Protein AF-A0A942PB39-F1 (afdb_monomer_lite)

Sequence (616 aa):
EFMIENGKTVPFKFNFGAPSCVPATSFETAGAELNADDVKQLLQREDVLYLSEMMNFPGVLNADAEVMKKIKAAHELGKPVDGHAPGLRGELAKQYISAAPLNLPQGETLDPDNNDNRYKYETADPSLYGMLKEYAEKGRQHPTEAESILWNLLSGKKLDGFKFRRQHIIGTYIADFICLKYKLIIEADGLIHELPQNKINDAERTLQLNSFGFEVIRFSNEEIINKTEKVLDIILQRLNHLKANSEAAFPSPSGLGAVISTDHECFTAEEALDKLIYGMHIIIREGSAAKNFEALIDLIDGYPHMLMFCSDDKHPDSLVEGHINQLCARAVAKGKNVFDVLRAACINPVLHYKTNTGLLREGDAADFIIVKDLQQFNILQTYINGKLVAENGQSLINTTTSTAINHFNCSEKAVADFEFQLNRFGAADEENIEQVYVVEALDGQLITNKIKEPITSFSVEDGIIQTNTTKDLLYMVVVNRYNDAPVAKCFVKNFGLKEGAIASSVAHDSHNIIAVGADAVSLCHAVNLVIQAKGGVSAVSRMDEKVVPLPVAGLMSPDDGYKVAEAYSSIDAMAKQMGSPLAAPYMTLSFMGLLVIPHLKLSDMGLFDGDAFRLV

Foldseek 3Di:
DQVLVVVVQWLDQDQAAQEQQVPVDPLFDFPDDDWLVNLLVVLVDPSHQAHEEPLPLVCLQQVPVGSVSNLVSCVVSVGAAAYADAPQFDVSLLSSQQSDYDPDDPDDDDDDDDDDDDDDCVQEDPVCCVVLVVVLVVCVVDPDPLLVLVCVCQPPCNLVNQHKDAQPGGYPDTFGMARPVLQETEEEDDPDPDDPPDPDPVVNVQVRSVVVVHHYDYDYSCCSVVVVVVVSVVVSVVVVVSVCVVVVPDDAPPPDARSNAEYANYQACNRCVRNVSSRHAYAQEAELQAHRLVRHLVCLVVCLLRYAYFHPYYDLQRVLVHTLLQSQLVSVVVVHDLVSSLCRHAVNVCVNSVDQEDPPDVPGQPFDFDAPDSNRRHTAFTDTSNDTQDGPSDGPMDQDFRDQDAQFAEDQDDLVLQWAAQDQDDDDPVSGQQWFWEWEFDFSDLETDTDIDGLVCFDADPRTTAADLVQQWWKKWFAARNYHDRIAIGIYGQQNFPAAKKWFLLAPDSSTIIMIGRGSVRRSVQSVLCSVLSAFMKTDGPPDIATLRARRHNHHDSDDSVVSNVSQVVRQVVSVVSTGPHSRSVVSRNSLQHLSHDAWHAHRSYIAGNVVGDHD

Structure (mmCIF, N/CA/C/O backbone):
data_AF-A0A942PB39-F1
#
_entry.id   AF-A0A942PB39-F1
#
loop_
_atom_site.group_PDB
_atom_site.id
_atom_site.type_symbol
_atom_site.label_atom_id
_atom_site.label_alt_id
_atom_site.label_comp_id
_atom_site.label_asym_id
_atom_site.label_entity_id
_atom_site.label_seq_id
_atom_site.pdbx_PDB_ins_code
_atom_site.Cartn_x
_atom_site.Cartn_y
_atom_site.Cartn_z
_atom_site.occupancy
_atom_site.B_iso_or_equiv
_atom_site.auth_seq_id
_atom_site.auth_comp_id
_atom_site.auth_asym_id
_atom_site.auth_atom_id
_atom_site.pdbx_PDB_model_num
ATOM 1 N N . GLU A 1 1 ? -17.419 -9.029 -3.588 1.00 88.69 1 GLU A N 1
ATOM 2 C CA . GLU A 1 1 ? -18.276 -10.178 -3.199 1.00 88.69 1 GLU A CA 1
ATOM 3 C C . GLU A 1 1 ? -17.481 -11.430 -2.862 1.00 88.69 1 GLU A C 1
ATOM 5 O O . GLU A 1 1 ? -17.597 -11.888 -1.735 1.00 88.69 1 GLU A O 1
ATOM 10 N N . PHE A 1 2 ? -16.640 -11.940 -3.772 1.00 93.25 2 PHE A N 1
ATOM 11 C CA . PHE A 1 2 ? -15.810 -13.134 -3.540 1.00 93.25 2 PHE A CA 1
ATOM 12 C C . PHE A 1 2 ? -15.117 -13.160 -2.165 1.00 93.25 2 PHE A C 1
ATOM 14 O O . PHE A 1 2 ? -15.279 -14.127 -1.430 1.00 93.25 2 PHE A O 1
ATOM 21 N N . MET A 1 3 ? -14.422 -12.079 -1.783 1.00 94.19 3 MET A N 1
ATOM 22 C CA . MET A 1 3 ? -13.720 -11.997 -0.492 1.00 94.19 3 MET A CA 1
ATOM 23 C C . MET A 1 3 ? -14.655 -12.120 0.718 1.00 94.19 3 MET A C 1
ATOM 25 O O . MET A 1 3 ? -14.307 -12.773 1.696 1.00 94.19 3 MET A O 1
ATOM 29 N N . ILE A 1 4 ? -15.857 -11.540 0.637 1.00 94.19 4 ILE A N 1
ATOM 30 C CA . ILE A 1 4 ? -16.860 -11.603 1.709 1.00 94.19 4 ILE A CA 1
ATOM 31 C C . ILE A 1 4 ? -17.349 -13.043 1.874 1.00 94.19 4 ILE A C 1
ATOM 33 O O . ILE A 1 4 ? -17.353 -13.577 2.980 1.00 94.19 4 ILE A O 1
ATOM 37 N N . GLU A 1 5 ? -17.730 -13.690 0.773 1.00 93.75 5 GLU A N 1
ATOM 38 C CA . GLU A 1 5 ? -18.244 -15.061 0.816 1.00 93.75 5 GLU A CA 1
ATOM 39 C C . GLU A 1 5 ? -17.157 -16.070 1.198 1.00 93.75 5 GLU A C 1
ATOM 41 O O . GLU A 1 5 ? -17.428 -17.010 1.941 1.00 93.75 5 GLU A O 1
ATOM 46 N N . ASN A 1 6 ? -15.910 -15.846 0.777 1.00 93.12 6 ASN A N 1
ATOM 47 C CA . ASN A 1 6 ? -14.786 -16.675 1.194 1.00 93.12 6 ASN A CA 1
ATOM 48 C C . ASN A 1 6 ? -14.479 -16.514 2.694 1.00 93.12 6 ASN A C 1
ATOM 50 O O . ASN A 1 6 ? -14.335 -17.513 3.400 1.00 93.12 6 ASN A O 1
ATOM 54 N N . GLY A 1 7 ? -14.478 -15.278 3.206 1.00 92.88 7 GLY A N 1
ATOM 55 C CA . GLY A 1 7 ? -14.265 -14.986 4.626 1.00 92.88 7 GLY A CA 1
ATOM 56 C C . GLY A 1 7 ? -15.316 -15.619 5.544 1.00 92.88 7 GLY A C 1
ATOM 57 O O . GLY A 1 7 ? -14.977 -16.092 6.625 1.00 92.88 7 GLY A O 1
ATOM 58 N N . LYS A 1 8 ? -16.573 -15.737 5.089 1.00 92.88 8 LYS A N 1
ATOM 59 C CA . LYS A 1 8 ? -17.663 -16.415 5.824 1.00 92.88 8 LYS A CA 1
ATOM 60 C C . LYS A 1 8 ? -17.431 -17.915 6.044 1.00 92.88 8 LYS A C 1
ATOM 62 O O . LYS A 1 8 ? -18.130 -18.524 6.853 1.00 92.88 8 LYS A O 1
ATOM 67 N N . THR A 1 9 ? -16.476 -18.526 5.340 1.00 93.31 9 THR A N 1
ATOM 68 C CA . THR A 1 9 ? -16.184 -19.964 5.468 1.00 93.31 9 THR A CA 1
ATOM 69 C C . THR A 1 9 ? -15.332 -20.310 6.692 1.00 93.31 9 THR A C 1
ATOM 71 O O . THR A 1 9 ? -15.232 -21.483 7.053 1.00 93.31 9 THR A O 1
ATOM 74 N N . VAL A 1 10 ? -14.752 -19.309 7.358 1.00 93.50 10 VAL A N 1
ATOM 75 C CA . VAL A 1 10 ? -13.898 -19.469 8.541 1.00 93.50 10 VAL A CA 1
ATOM 76 C C . VAL A 1 10 ? -14.452 -18.653 9.717 1.00 93.50 10 VAL A C 1
ATOM 78 O O . VAL A 1 10 ? -15.185 -17.691 9.511 1.00 93.50 10 VAL A O 1
ATOM 81 N N . PRO A 1 11 ? -14.125 -18.997 10.977 1.00 93.25 11 PRO A N 1
ATOM 82 C CA . PRO A 1 11 ? -14.584 -18.230 12.134 1.00 93.25 11 PRO A CA 1
ATOM 83 C C . PRO A 1 11 ? -13.883 -16.869 12.283 1.00 93.25 11 PRO A C 1
ATOM 85 O O . PRO A 1 11 ? -14.283 -16.091 13.143 1.00 93.25 11 PRO A O 1
ATOM 88 N N . PHE A 1 12 ? -12.837 -16.582 11.501 1.00 92.94 12 PHE A N 1
ATOM 89 C CA . PHE A 1 12 ? -12.124 -15.307 11.559 1.00 92.94 12 PHE A CA 1
ATOM 90 C C . PHE A 1 12 ? -13.034 -14.148 11.123 1.00 92.94 12 PHE A C 1
ATOM 92 O O . PHE A 1 12 ? -13.718 -14.234 10.105 1.00 92.94 12 PHE A O 1
ATOM 99 N N . LYS A 1 13 ? -13.053 -13.060 11.900 1.00 92.69 13 LYS A N 1
ATOM 100 C CA . LYS A 1 13 ? -13.925 -11.906 11.646 1.00 92.69 13 LYS A CA 1
ATOM 101 C C . LYS A 1 13 ? -13.247 -10.927 10.688 1.00 92.69 13 LYS A C 1
ATOM 103 O O . LYS A 1 13 ? -12.302 -10.244 11.074 1.00 92.69 13 LYS A O 1
ATOM 108 N N . PHE A 1 14 ? -13.767 -10.832 9.468 1.00 94.19 14 PHE A N 1
ATOM 109 C CA . PHE A 1 14 ? -13.364 -9.832 8.479 1.00 94.19 14 PHE A CA 1
ATOM 110 C C . PHE A 1 14 ? -14.352 -8.662 8.481 1.00 94.19 14 PHE A C 1
ATOM 112 O O . PHE A 1 14 ? -15.559 -8.878 8.414 1.00 94.19 14 PHE A O 1
ATOM 119 N N . ASN A 1 15 ? -13.837 -7.434 8.534 1.00 93.62 15 ASN A N 1
ATOM 120 C CA . ASN A 1 15 ? -14.624 -6.208 8.408 1.00 93.62 15 ASN A CA 1
ATOM 121 C C . ASN A 1 15 ? -14.181 -5.507 7.123 1.00 93.62 15 ASN A C 1
ATOM 123 O O . ASN A 1 15 ? -13.043 -5.053 7.052 1.00 93.62 15 ASN A O 1
ATOM 127 N N . PHE A 1 16 ? -15.034 -5.470 6.099 1.00 96.50 16 PHE A N 1
ATOM 128 C CA . PHE A 1 16 ? -14.641 -4.964 4.783 1.00 96.50 16 PHE A CA 1
ATOM 129 C C . PHE A 1 16 ? -14.922 -3.465 4.642 1.00 96.50 16 PHE A C 1
ATOM 131 O O . PHE A 1 16 ? -15.927 -2.968 5.150 1.00 96.50 16 PHE A O 1
ATOM 138 N N . GLY A 1 17 ? -14.072 -2.756 3.904 1.00 96.94 17 GLY A N 1
ATOM 139 C CA . GLY A 1 17 ? -14.355 -1.416 3.388 1.00 96.94 17 GLY A CA 1
ATOM 140 C C . GLY A 1 17 ? -14.775 -1.460 1.915 1.00 96.94 17 GLY A C 1
ATOM 141 O O . GLY A 1 17 ? -14.446 -2.406 1.193 1.00 96.94 17 GLY A O 1
ATOM 142 N N . ALA A 1 18 ? -15.542 -0.467 1.465 1.00 97.69 18 ALA A N 1
ATOM 143 C CA . ALA A 1 18 ? -15.843 -0.284 0.047 1.00 97.69 18 ALA A CA 1
ATOM 144 C C . ALA A 1 18 ? -14.636 0.365 -0.652 1.00 97.69 18 ALA A C 1
ATOM 146 O O . ALA A 1 18 ? -14.225 1.436 -0.210 1.00 97.69 18 ALA A O 1
ATOM 147 N N . PRO A 1 19 ? -14.095 -0.208 -1.744 1.00 96.50 19 PRO A N 1
ATOM 148 C CA . PRO A 1 19 ? -13.034 0.441 -2.508 1.00 96.50 19 PRO A CA 1
ATOM 149 C C . PRO A 1 19 ? -13.476 1.816 -3.027 1.00 96.50 19 PRO A C 1
ATOM 151 O O . PRO A 1 19 ? -14.567 1.964 -3.578 1.00 96.50 19 PRO A O 1
ATOM 154 N N . SER A 1 20 ? -12.630 2.821 -2.839 1.00 94.12 20 SER A N 1
ATOM 155 C CA . SER A 1 20 ? -12.896 4.238 -3.122 1.00 94.12 20 SER A CA 1
ATOM 156 C C . SER A 1 20 ? -12.431 4.663 -4.522 1.00 94.12 20 SER A C 1
ATOM 158 O O . SER A 1 20 ? -13.128 5.421 -5.209 1.00 94.12 20 SER A O 1
ATOM 160 N N . CYS A 1 21 ? -11.281 4.148 -4.962 1.00 90.38 21 CYS A N 1
ATOM 161 C CA . CYS A 1 21 ? -10.520 4.611 -6.122 1.00 90.38 21 CYS A CA 1
ATOM 162 C C . CYS A 1 21 ? -10.179 3.431 -7.050 1.00 90.38 21 CYS A C 1
ATOM 164 O O . CYS A 1 21 ? -9.089 2.878 -6.982 1.00 90.38 21 CYS A O 1
ATOM 166 N N . VAL A 1 22 ? -11.128 3.011 -7.897 1.00 91.88 22 VAL A N 1
ATOM 167 C CA . VAL A 1 22 ? -10.919 1.929 -8.878 1.00 91.88 22 VAL A CA 1
ATOM 168 C C . VAL A 1 22 ? -11.371 2.393 -10.272 1.00 91.88 22 VAL A C 1
ATOM 170 O O . VAL A 1 22 ? -12.579 2.576 -10.455 1.00 91.88 22 VAL A O 1
ATOM 173 N N . PRO A 1 23 ? -10.450 2.562 -11.244 1.00 88.94 23 PRO A N 1
ATOM 174 C CA . PRO A 1 23 ? -8.995 2.669 -11.049 1.00 88.94 23 PRO A CA 1
ATOM 175 C C . PRO A 1 23 ? -8.619 3.879 -10.172 1.00 88.94 23 PRO A C 1
ATOM 177 O O . PRO A 1 23 ? -9.465 4.736 -9.888 1.00 88.94 23 PRO A O 1
ATOM 180 N N . ALA A 1 24 ? -7.360 3.961 -9.736 1.00 84.56 24 ALA A N 1
ATOM 181 C CA . ALA A 1 24 ? -6.902 5.092 -8.933 1.00 84.56 24 ALA A CA 1
ATOM 182 C C . ALA A 1 24 ? -6.879 6.390 -9.759 1.00 84.56 24 ALA A C 1
ATOM 184 O O . ALA A 1 24 ? -7.227 7.460 -9.251 1.00 84.56 24 ALA A O 1
ATOM 185 N N . THR A 1 25 ? -6.550 6.290 -11.052 1.00 83.06 25 THR A N 1
ATOM 186 C CA . THR A 1 25 ? -6.580 7.408 -12.009 1.00 83.06 25 THR A CA 1
ATOM 187 C C . THR A 1 25 ? -7.150 6.996 -13.373 1.00 83.06 25 THR A C 1
ATOM 189 O O . THR A 1 25 ? -7.303 5.816 -13.668 1.00 83.06 25 THR A O 1
ATOM 192 N N . SER A 1 26 ? -7.421 7.965 -14.256 1.00 85.31 26 SER A N 1
ATOM 193 C CA . SER A 1 26 ? -7.820 7.700 -15.650 1.00 85.31 26 SER A CA 1
ATOM 194 C C . SER A 1 26 ? -6.648 7.395 -16.599 1.00 85.31 26 SER A C 1
ATOM 196 O O . SER A 1 26 ? -6.854 7.341 -17.809 1.00 85.31 26 SER A O 1
ATOM 198 N N . PHE A 1 27 ? -5.420 7.264 -16.085 1.00 89.25 27 PHE A N 1
ATOM 199 C CA . PHE A 1 27 ? -4.197 7.035 -16.873 1.00 89.25 27 PHE A CA 1
ATOM 200 C C . PHE A 1 27 ? -3.718 5.578 -16.834 1.00 89.25 27 PHE A C 1
ATOM 202 O O . PHE A 1 27 ? -2.565 5.288 -17.154 1.00 89.25 27 PHE A O 1
ATOM 209 N N . GLU A 1 28 ? -4.595 4.664 -16.437 1.00 91.12 28 GLU A N 1
ATOM 210 C CA . GLU A 1 28 ? -4.342 3.233 -16.307 1.00 91.12 28 GLU A CA 1
ATOM 211 C C . GLU A 1 28 ? -5.615 2.438 -16.612 1.00 91.12 28 GLU A C 1
ATOM 213 O O . GLU A 1 28 ? -6.735 2.929 -16.447 1.00 91.12 28 GLU A O 1
ATOM 218 N N . THR A 1 29 ? -5.440 1.188 -17.033 1.00 93.19 29 THR A N 1
ATOM 219 C CA . THR A 1 29 ? -6.546 0.249 -17.231 1.00 93.19 29 THR A CA 1
ATOM 220 C C . THR A 1 29 ? -6.587 -0.769 -16.096 1.00 93.19 29 THR A C 1
ATOM 222 O O . THR A 1 29 ? -5.649 -1.553 -15.927 1.00 93.19 29 THR A O 1
ATOM 225 N N . ALA A 1 30 ? -7.713 -0.832 -15.384 1.00 92.62 30 ALA A N 1
ATOM 226 C CA . ALA A 1 30 ? -7.982 -1.828 -14.349 1.00 92.62 30 ALA A CA 1
ATOM 227 C C . ALA A 1 30 ? -9.012 -2.879 -14.804 1.00 92.62 30 ALA A C 1
ATOM 229 O O . ALA A 1 30 ? -9.697 -2.733 -15.815 1.00 92.62 30 ALA A O 1
ATOM 230 N N . GLY A 1 31 ? -9.156 -3.948 -14.016 1.00 91.31 31 GLY A N 1
ATOM 231 C CA . GLY A 1 31 ? -10.135 -5.013 -14.274 1.00 91.31 31 GLY A CA 1
ATOM 232 C C . GLY A 1 31 ? -11.588 -4.631 -13.969 1.00 91.31 31 GLY A C 1
ATOM 233 O O . GLY A 1 31 ? -12.488 -5.435 -14.216 1.00 91.31 31 GLY A O 1
ATOM 234 N N . ALA A 1 32 ? -11.806 -3.444 -13.402 1.00 92.00 32 ALA A N 1
ATOM 235 C CA . ALA A 1 32 ? -13.103 -2.869 -13.074 1.00 92.00 32 ALA A CA 1
ATOM 236 C C . ALA A 1 32 ? -13.001 -1.336 -13.015 1.00 92.00 32 ALA A C 1
ATOM 238 O O . ALA A 1 32 ? -11.909 -0.784 -12.901 1.00 92.00 32 ALA A O 1
ATOM 239 N N . GLU A 1 33 ? -14.152 -0.674 -13.029 1.00 93.31 33 GLU A N 1
ATOM 240 C CA . GLU A 1 33 ? -14.318 0.747 -12.731 1.00 93.31 33 GLU A CA 1
ATOM 241 C C . GLU A 1 33 ? -15.473 0.869 -11.731 1.00 93.31 33 GLU A C 1
ATOM 243 O O . GLU A 1 33 ? -16.488 0.187 -11.888 1.00 93.31 33 GLU A O 1
ATOM 248 N N . LEU A 1 34 ? -15.308 1.680 -10.684 1.00 94.25 34 LEU A N 1
ATOM 249 C CA . LEU A 1 34 ? -16.339 1.906 -9.670 1.00 94.25 34 LEU A CA 1
ATOM 250 C C . LEU A 1 34 ? -16.726 3.381 -9.627 1.00 94.25 34 LEU A C 1
ATOM 252 O O . LEU A 1 34 ? -15.958 4.230 -9.156 1.00 94.25 34 LEU A O 1
ATOM 256 N N . ASN A 1 35 ? -17.954 3.672 -10.048 1.00 95.00 35 ASN A N 1
ATOM 257 C CA . ASN A 1 35 ? -18.558 4.990 -9.877 1.00 95.00 35 ASN A CA 1
ATOM 258 C C . ASN A 1 35 ? -19.206 5.123 -8.479 1.00 95.00 35 ASN A C 1
ATOM 260 O O . ASN A 1 35 ? -19.177 4.214 -7.645 1.00 95.00 35 ASN A O 1
ATOM 264 N N . ALA A 1 36 ? -19.770 6.288 -8.181 1.00 94.44 36 ALA A N 1
ATOM 265 C CA . ALA A 1 36 ? -20.378 6.602 -6.899 1.00 94.44 36 ALA A CA 1
ATOM 266 C C . ALA A 1 36 ? -21.638 5.779 -6.603 1.00 94.44 36 ALA A C 1
ATOM 268 O O . ALA A 1 36 ? -21.901 5.494 -5.433 1.00 94.44 36 ALA A O 1
ATOM 269 N N . ASP A 1 37 ? -22.399 5.377 -7.624 1.00 96.81 37 ASP A N 1
ATOM 270 C CA . ASP A 1 37 ? -23.573 4.521 -7.448 1.00 96.81 37 ASP A CA 1
ATOM 271 C C . ASP A 1 37 ? -23.151 3.091 -7.079 1.00 96.81 37 ASP A C 1
ATOM 273 O O . ASP A 1 37 ? -23.726 2.512 -6.153 1.00 96.81 37 ASP A O 1
ATOM 277 N N . ASP A 1 38 ? -22.100 2.557 -7.710 1.00 97.19 38 ASP A N 1
ATOM 278 C CA . ASP A 1 38 ? -21.527 1.247 -7.367 1.00 97.19 38 ASP A CA 1
ATOM 279 C C . ASP A 1 38 ? -20.997 1.240 -5.923 1.00 97.19 38 ASP A C 1
ATOM 281 O O . ASP A 1 38 ? -21.320 0.356 -5.123 1.00 97.19 38 ASP A O 1
ATOM 285 N N . VAL A 1 39 ? -20.238 2.277 -5.547 1.00 97.12 39 VAL A N 1
ATOM 286 C CA . VAL A 1 39 ? -19.728 2.454 -4.177 1.00 97.12 39 VAL A CA 1
ATOM 287 C C . VAL A 1 39 ? -20.877 2.581 -3.176 1.00 97.12 39 VAL A C 1
ATOM 289 O O . VAL A 1 39 ? -20.843 1.951 -2.117 1.00 97.12 39 VAL A O 1
ATOM 292 N N . LYS A 1 40 ? 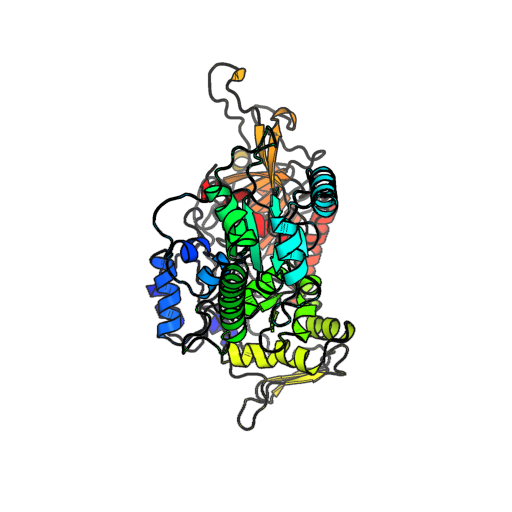-21.934 3.335 -3.503 1.00 97.06 40 LYS A N 1
ATOM 293 C CA . LYS A 1 40 ? -23.121 3.461 -2.646 1.00 97.06 40 LYS A CA 1
ATOM 294 C C . LYS A 1 40 ? -23.823 2.118 -2.444 1.00 97.06 40 LYS A C 1
ATOM 296 O O . LYS A 1 40 ? -24.232 1.831 -1.321 1.00 97.06 40 LYS A O 1
ATOM 301 N N . GLN A 1 41 ? -23.937 1.287 -3.480 1.00 97.25 41 GLN A N 1
ATOM 302 C CA . GLN A 1 41 ? -24.501 -0.062 -3.361 1.00 97.25 41 GLN A CA 1
ATOM 303 C C . GLN A 1 41 ? -23.643 -0.964 -2.464 1.00 97.25 41 GLN A C 1
ATOM 305 O O . GLN A 1 41 ? -24.178 -1.657 -1.596 1.00 97.25 41 GLN A O 1
ATOM 310 N N . LEU A 1 42 ? -22.313 -0.921 -2.599 1.00 96.88 42 LEU A N 1
ATOM 311 C CA . LEU A 1 42 ? -21.408 -1.655 -1.707 1.00 96.88 42 LEU A CA 1
ATOM 312 C C . LEU A 1 42 ? -21.560 -1.196 -0.253 1.00 96.88 42 LEU A C 1
ATOM 314 O O . LEU A 1 42 ? -21.713 -2.025 0.645 1.00 96.88 42 LEU A O 1
ATOM 318 N N . LEU A 1 43 ? -21.604 0.118 -0.028 1.00 97.25 43 LEU A N 1
ATOM 319 C CA . LEU A 1 43 ? -21.817 0.723 1.284 1.00 97.25 43 LEU A CA 1
ATOM 320 C C . LEU A 1 43 ? -23.208 0.442 1.867 1.00 97.25 43 LEU A C 1
ATOM 322 O O . LEU A 1 43 ? -23.411 0.707 3.043 1.00 97.25 43 LEU A O 1
ATOM 326 N N . GLN A 1 44 ? -24.179 -0.097 1.132 1.00 96.94 44 GLN A N 1
ATOM 327 C CA . GLN A 1 44 ? -25.459 -0.522 1.720 1.00 96.94 44 GLN A CA 1
ATOM 328 C C . GLN A 1 44 ? -25.387 -1.907 2.372 1.00 96.94 44 GLN A C 1
ATOM 330 O O . GLN A 1 44 ? -26.263 -2.254 3.163 1.00 96.94 44 GLN A O 1
ATOM 335 N N . ARG A 1 45 ? -24.347 -2.697 2.084 1.00 95.69 45 ARG A N 1
ATOM 336 C CA . ARG A 1 45 ? -24.163 -4.026 2.679 1.00 95.69 45 ARG A CA 1
ATOM 337 C C . ARG A 1 45 ? -23.811 -3.915 4.163 1.00 95.69 45 ARG A C 1
ATOM 339 O O . ARG A 1 45 ? -23.057 -3.029 4.562 1.00 95.69 45 ARG A O 1
ATOM 346 N N . GLU A 1 46 ? -24.310 -4.846 4.971 1.00 92.25 46 GLU A N 1
ATOM 347 C CA . GLU A 1 46 ? -23.984 -4.920 6.405 1.00 92.25 46 GLU A CA 1
ATOM 348 C C . GLU A 1 46 ? -22.520 -5.318 6.646 1.00 92.25 46 GLU A C 1
ATOM 350 O O . GLU A 1 46 ? -21.881 -4.780 7.541 1.00 92.25 46 GLU A O 1
ATOM 355 N N . ASP A 1 47 ? -21.966 -6.187 5.791 1.00 93.06 47 ASP A N 1
ATOM 356 C CA . ASP A 1 47 ? -20.580 -6.679 5.884 1.00 93.06 47 ASP A CA 1
ATOM 357 C C . ASP A 1 47 ? -19.517 -5.630 5.478 1.00 93.06 47 ASP A C 1
ATOM 359 O O . ASP A 1 47 ? -18.317 -5.881 5.597 1.00 93.06 47 ASP A O 1
ATOM 363 N N . VAL A 1 48 ? -19.944 -4.477 4.950 1.00 96.69 48 VAL A N 1
ATOM 364 C CA . VAL A 1 48 ? -19.070 -3.370 4.537 1.00 96.69 48 VAL A CA 1
ATOM 365 C C . VAL A 1 48 ? -19.224 -2.251 5.554 1.00 96.69 48 VAL A C 1
ATOM 367 O O . VAL A 1 48 ? -20.306 -1.697 5.659 1.00 96.69 48 VAL A O 1
ATOM 370 N N . LEU A 1 49 ? -18.201 -1.887 6.316 1.00 96.44 49 LEU A N 1
ATOM 371 C CA . LEU A 1 49 ? -18.372 -0.978 7.457 1.00 96.44 49 LEU A CA 1
ATOM 372 C C . LEU A 1 49 ? -18.007 0.478 7.164 1.00 96.44 49 LEU A C 1
ATOM 374 O O . LEU A 1 49 ? -18.501 1.366 7.854 1.00 96.44 49 LEU A O 1
ATOM 378 N N . TYR A 1 50 ? -17.197 0.733 6.141 1.00 97.62 50 TYR A N 1
ATOM 379 C CA . TYR A 1 50 ? -16.621 2.047 5.851 1.00 97.62 50 TYR A CA 1
ATOM 380 C C . TYR A 1 50 ? -16.326 2.216 4.357 1.00 97.62 50 TYR A C 1
ATOM 382 O O . TYR A 1 50 ? -16.355 1.245 3.597 1.00 97.62 50 TYR A O 1
ATOM 390 N N . LEU A 1 51 ? -16.077 3.453 3.929 1.00 97.94 51 LEU A N 1
ATOM 391 C CA . LEU A 1 51 ? -15.443 3.735 2.642 1.00 97.94 51 LEU A CA 1
ATOM 392 C C . LEU A 1 51 ? -13.932 3.645 2.850 1.00 97.94 51 LEU A C 1
ATOM 394 O O . LEU A 1 51 ? -13.405 4.364 3.698 1.00 97.94 51 LEU A O 1
ATOM 398 N N . SER A 1 52 ? -13.270 2.746 2.123 1.00 97.44 52 SER A N 1
ATOM 399 C CA . SER A 1 52 ? -11.822 2.560 2.201 1.00 97.44 52 SER A CA 1
ATOM 400 C C . SER A 1 52 ? -11.072 3.826 1.783 1.00 97.44 52 SER A C 1
ATOM 402 O O . SER A 1 52 ? -11.647 4.754 1.212 1.00 97.44 52 SER A O 1
ATOM 404 N N . GLU A 1 53 ? -9.779 3.829 2.075 1.00 94.25 53 GLU A N 1
ATOM 405 C CA . GLU A 1 53 ? -8.832 4.920 1.876 1.00 94.25 53 GLU A CA 1
ATOM 406 C C . GLU A 1 53 ? -9.062 5.795 0.633 1.00 94.25 53 GLU A C 1
ATOM 408 O O . GLU A 1 53 ? -8.992 5.347 -0.506 1.00 94.25 53 GLU A O 1
ATOM 413 N N . MET A 1 54 ? -9.361 7.079 0.821 1.00 93.94 54 MET A N 1
ATOM 414 C CA . MET A 1 54 ? -9.553 8.013 -0.290 1.00 93.94 54 MET A CA 1
ATOM 415 C C . MET A 1 54 ? -8.207 8.501 -0.848 1.00 93.94 54 MET A C 1
ATOM 417 O O . MET A 1 54 ? -7.759 9.601 -0.541 1.00 93.94 54 MET A O 1
ATOM 421 N N . MET A 1 55 ? -7.577 7.685 -1.692 1.00 88.12 55 MET A N 1
ATOM 422 C CA . MET A 1 55 ? -6.257 7.967 -2.280 1.00 88.12 55 MET A CA 1
ATOM 423 C C . MET A 1 55 ? -6.280 9.117 -3.291 1.00 88.12 55 MET A C 1
ATOM 425 O O . MET A 1 55 ? -5.281 9.810 -3.477 1.00 88.12 55 MET A O 1
ATOM 429 N N . ASN A 1 56 ? -7.431 9.369 -3.929 1.00 83.88 56 ASN A N 1
ATOM 430 C CA . ASN A 1 56 ? -7.619 10.521 -4.811 1.00 83.88 56 ASN A CA 1
ATOM 431 C C . ASN A 1 56 ? -7.815 11.816 -3.996 1.00 83.88 56 ASN A C 1
ATOM 433 O O . ASN A 1 56 ? -8.812 12.533 -4.142 1.00 83.88 56 ASN A O 1
ATOM 437 N N . PHE A 1 57 ? -6.852 12.123 -3.122 1.00 84.06 57 PHE A N 1
ATOM 438 C CA . PHE A 1 57 ? -6.815 13.373 -2.376 1.00 84.06 57 PHE A CA 1
ATOM 439 C C . PHE A 1 57 ? -6.778 14.609 -3.294 1.00 84.06 57 PHE A C 1
ATOM 441 O O . PHE A 1 57 ? -7.432 15.589 -2.928 1.00 84.06 57 PHE A O 1
ATOM 448 N N . PRO A 1 58 ? -6.151 14.612 -4.500 1.00 78.75 58 PRO A N 1
ATOM 449 C CA . PRO A 1 58 ? -6.268 15.747 -5.415 1.00 78.75 58 PRO A CA 1
ATOM 450 C C . PRO A 1 58 ? -7.718 15.985 -5.843 1.00 78.75 58 PRO A C 1
ATOM 452 O O . PRO A 1 58 ? -8.161 17.131 -5.895 1.00 78.75 58 PRO A O 1
ATOM 455 N N . GLY A 1 59 ? -8.485 14.920 -6.090 1.00 80.06 59 GLY A N 1
ATOM 456 C CA . GLY A 1 59 ? -9.916 14.995 -6.371 1.00 80.06 59 GLY A CA 1
ATOM 457 C C . GLY A 1 59 ? -10.702 15.598 -5.209 1.00 80.06 59 GLY A C 1
ATOM 458 O O . GLY A 1 59 ? -11.551 16.455 -5.432 1.00 80.06 59 GLY A O 1
ATOM 459 N N . VAL A 1 60 ? -10.374 15.249 -3.961 1.00 84.06 60 VAL A N 1
ATOM 460 C CA . VAL A 1 60 ? -10.994 15.872 -2.776 1.00 84.06 60 VAL A CA 1
ATOM 461 C C . VAL A 1 60 ? -10.674 17.369 -2.701 1.00 84.06 60 VAL A C 1
ATOM 463 O O . VAL A 1 60 ? -11.581 18.185 -2.541 1.00 84.06 60 VAL A O 1
ATOM 466 N N . LEU A 1 61 ? -9.403 17.753 -2.856 1.00 79.38 61 LEU A N 1
ATOM 467 C CA . LEU A 1 61 ? -8.972 19.156 -2.783 1.00 79.38 61 LEU A CA 1
ATOM 468 C C . LEU A 1 61 ? -9.568 20.018 -3.905 1.00 79.38 61 LEU A C 1
ATOM 470 O O . LEU A 1 61 ? -9.851 21.197 -3.697 1.00 79.38 61 LEU A O 1
ATOM 474 N N . ASN A 1 62 ? -9.801 19.428 -5.077 1.00 75.88 62 ASN A N 1
ATOM 475 C CA . ASN A 1 62 ? -10.430 20.096 -6.216 1.00 75.88 62 ASN A CA 1
ATOM 476 C C . ASN A 1 62 ? -11.961 19.942 -6.252 1.00 75.88 62 ASN A C 1
ATOM 478 O O . ASN A 1 62 ? -12.595 20.414 -7.194 1.00 75.88 62 ASN A O 1
ATOM 482 N N . ALA A 1 63 ? -12.558 19.314 -5.233 1.00 80.12 63 ALA A N 1
ATOM 483 C CA . ALA A 1 63 ? -13.988 19.023 -5.157 1.00 80.12 63 ALA A CA 1
ATOM 484 C C . ALA A 1 63 ? -14.532 18.288 -6.401 1.00 80.12 63 ALA A C 1
ATOM 486 O O . ALA A 1 63 ? -15.612 18.611 -6.904 1.00 80.12 63 ALA A O 1
ATOM 487 N N . ASP A 1 64 ? -13.787 17.290 -6.887 1.00 82.88 64 ASP A N 1
ATOM 488 C CA . ASP A 1 64 ? -14.204 16.420 -7.984 1.00 82.88 64 ASP A CA 1
ATOM 489 C C . ASP A 1 64 ? -15.588 15.822 -7.703 1.00 82.88 64 ASP A C 1
ATOM 491 O O . ASP A 1 64 ? -15.856 15.257 -6.638 1.00 82.88 64 ASP A O 1
ATOM 495 N N . ALA A 1 65 ? -16.491 15.958 -8.673 1.00 84.81 65 ALA A N 1
ATOM 496 C CA . ALA A 1 65 ? -17.894 15.632 -8.473 1.00 84.81 65 ALA A CA 1
ATOM 497 C C . ALA A 1 65 ? -18.109 14.151 -8.135 1.00 84.81 65 ALA A C 1
ATOM 499 O O . ALA A 1 65 ? -19.050 13.826 -7.409 1.00 84.81 65 ALA A O 1
ATOM 500 N N . GLU A 1 66 ? -17.269 13.258 -8.651 1.00 88.12 66 GLU A N 1
ATOM 501 C CA . GLU A 1 66 ? -17.419 11.824 -8.458 1.00 88.12 66 GLU A CA 1
ATOM 502 C C . GLU A 1 66 ? -16.850 11.371 -7.113 1.00 88.12 66 GLU A C 1
ATOM 504 O O . GLU A 1 66 ? -17.526 10.670 -6.353 1.00 88.12 66 GLU A O 1
ATOM 509 N N . VAL A 1 67 ? -15.663 11.865 -6.756 1.00 89.50 67 VAL A N 1
ATOM 510 C CA . VAL A 1 67 ? -15.051 11.667 -5.434 1.00 89.50 67 VAL A CA 1
ATOM 511 C C . VAL A 1 67 ? -15.972 12.176 -4.323 1.00 89.50 67 VAL A C 1
ATOM 513 O O . VAL A 1 67 ? -16.269 11.455 -3.366 1.00 89.50 67 VAL A O 1
ATOM 516 N N . MET A 1 68 ? -16.510 13.388 -4.475 1.00 89.69 68 MET A N 1
ATOM 517 C CA . MET A 1 68 ? -17.383 13.994 -3.470 1.00 89.69 68 MET A CA 1
ATOM 518 C C . MET A 1 68 ? -18.702 13.231 -3.291 1.00 89.69 68 MET A C 1
ATOM 520 O O . MET A 1 68 ? -19.206 13.136 -2.168 1.00 89.69 68 MET A O 1
ATOM 524 N N . LYS A 1 69 ? -19.263 12.635 -4.354 1.00 92.00 69 LYS A N 1
ATOM 525 C CA . LYS A 1 69 ? -20.451 11.770 -4.236 1.00 92.00 69 LYS A CA 1
ATOM 526 C C . LYS A 1 69 ? -20.160 10.489 -3.456 1.00 92.00 69 LYS A C 1
ATOM 528 O O . LYS A 1 69 ? -21.003 10.097 -2.650 1.00 92.00 69 LYS A O 1
ATOM 533 N N . LYS A 1 70 ? -18.997 9.856 -3.659 1.00 95.62 70 LYS A N 1
ATOM 534 C CA . LYS A 1 70 ? -18.586 8.651 -2.912 1.00 95.62 70 LYS A CA 1
ATOM 535 C C . LYS A 1 70 ? -18.482 8.940 -1.414 1.00 95.62 70 LYS A C 1
ATOM 537 O O . LYS A 1 70 ? -19.100 8.241 -0.612 1.00 95.62 70 LYS A O 1
ATOM 542 N N . ILE A 1 71 ? -17.793 10.027 -1.051 1.00 93.69 71 ILE A N 1
ATOM 543 C CA . ILE A 1 71 ? -17.675 10.499 0.340 1.00 93.69 71 ILE A CA 1
ATOM 544 C C . ILE A 1 71 ? -19.065 10.772 0.924 1.00 93.69 71 ILE A C 1
ATOM 546 O O . ILE A 1 71 ? -19.423 10.254 1.982 1.00 93.69 71 ILE A O 1
ATOM 550 N N . LYS A 1 72 ? -19.901 11.524 0.199 1.00 90.44 72 LYS A N 1
ATOM 551 C CA . LYS A 1 72 ? -21.271 11.827 0.626 1.00 90.44 72 LYS A CA 1
ATOM 552 C C . LYS A 1 72 ? -22.100 10.561 0.865 1.00 90.44 72 LYS A C 1
ATOM 554 O O . LYS A 1 72 ? -22.829 10.508 1.852 1.00 90.44 72 LYS A O 1
ATOM 559 N N . ALA A 1 73 ? -21.990 9.547 0.005 1.00 91.75 73 ALA A N 1
ATOM 560 C CA . ALA A 1 73 ? -22.722 8.290 0.152 1.00 91.75 73 ALA A CA 1
ATOM 561 C C . ALA A 1 73 ? -22.372 7.558 1.459 1.00 91.75 73 ALA A C 1
ATOM 563 O O . ALA A 1 73 ? -23.275 7.057 2.131 1.00 91.75 73 ALA A O 1
ATOM 564 N N . ALA A 1 74 ? -21.097 7.545 1.860 1.00 94.12 74 ALA A N 1
ATOM 565 C CA . ALA A 1 74 ? -20.670 6.968 3.136 1.00 94.12 74 ALA A CA 1
ATOM 566 C C . ALA A 1 74 ? -21.285 7.708 4.333 1.00 94.12 74 ALA A C 1
ATOM 568 O O . ALA A 1 74 ? -21.867 7.077 5.221 1.00 94.12 74 ALA A O 1
ATOM 569 N N . HIS A 1 75 ? -21.261 9.044 4.312 1.00 89.69 75 HIS A N 1
ATOM 570 C CA . HIS A 1 75 ? -21.868 9.858 5.368 1.00 89.69 75 HIS A CA 1
ATOM 571 C C . HIS A 1 75 ? -23.390 9.728 5.440 1.00 89.69 75 HIS A C 1
ATOM 573 O O . HIS A 1 75 ? -23.929 9.610 6.540 1.00 89.69 75 HIS A O 1
ATOM 579 N N . GLU A 1 76 ? -24.087 9.697 4.298 1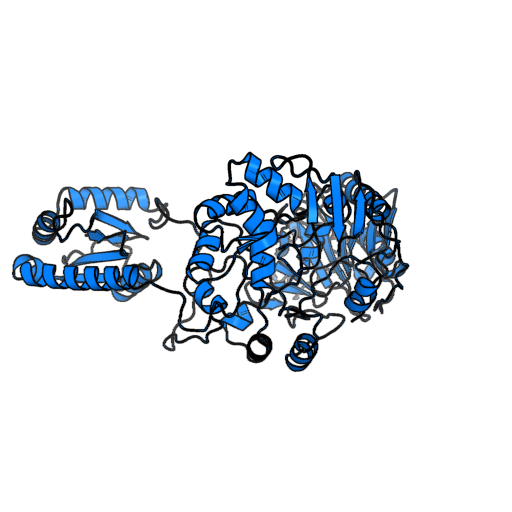.00 88.50 76 GLU A N 1
ATOM 580 C CA . GLU A 1 76 ? -25.538 9.448 4.234 1.00 88.50 76 GLU A CA 1
ATOM 581 C C . GLU A 1 76 ? -25.914 8.106 4.892 1.00 88.50 76 GLU A C 1
ATOM 583 O O . GLU A 1 76 ? -26.999 7.980 5.457 1.00 88.50 76 GLU A O 1
ATOM 588 N N . LEU A 1 77 ? -25.009 7.122 4.853 1.00 90.88 77 LEU A N 1
ATOM 589 C CA . LEU A 1 77 ? -25.173 5.793 5.448 1.00 90.88 77 LEU A CA 1
ATOM 590 C C . LEU A 1 77 ? -24.567 5.673 6.861 1.00 90.88 77 LEU A C 1
ATOM 592 O O . LEU A 1 77 ? -24.619 4.600 7.461 1.00 90.88 77 LEU A O 1
ATOM 596 N N . GLY A 1 78 ? -24.007 6.755 7.416 1.00 87.81 78 GLY A N 1
ATOM 597 C CA . GLY A 1 78 ? -23.422 6.782 8.761 1.00 87.81 78 GLY A CA 1
ATOM 598 C C . GLY A 1 78 ? -22.141 5.952 8.920 1.00 87.81 78 GLY A C 1
ATOM 599 O O . GLY A 1 78 ? -21.824 5.529 10.044 1.00 87.81 78 GLY A O 1
ATOM 600 N N . LYS A 1 79 ? -21.433 5.710 7.811 1.00 93.94 79 LYS A N 1
ATOM 601 C CA . LYS A 1 79 ? -20.189 4.936 7.729 1.00 93.94 79 LYS A CA 1
ATOM 602 C C . LYS A 1 79 ? -18.977 5.878 7.697 1.00 93.94 79 LYS A C 1
ATOM 604 O O . LYS A 1 79 ? -19.072 6.929 7.060 1.00 93.94 79 LYS A O 1
ATOM 609 N N . PRO A 1 80 ? -17.874 5.557 8.402 1.00 96.06 80 PRO A N 1
ATOM 610 C CA . PRO A 1 80 ? -16.671 6.374 8.350 1.00 96.06 80 PRO A CA 1
ATOM 611 C C . PRO A 1 80 ? -16.013 6.289 6.968 1.00 96.06 80 PRO A C 1
ATOM 613 O O . PRO A 1 80 ? -16.293 5.383 6.175 1.00 96.06 80 PRO A O 1
ATOM 616 N N . VAL A 1 81 ? -15.152 7.265 6.697 1.00 97.25 81 VAL A N 1
ATOM 617 C CA . VAL A 1 81 ? -14.336 7.341 5.487 1.00 97.25 81 VAL A CA 1
ATOM 618 C C . VAL A 1 81 ? -12.879 7.316 5.914 1.00 97.25 81 VAL A C 1
ATOM 620 O O . VAL A 1 81 ? -12.461 8.153 6.723 1.00 97.25 81 VAL A O 1
ATOM 623 N N . ASP A 1 82 ? -12.130 6.361 5.378 1.00 97.50 82 ASP A N 1
ATOM 624 C CA . ASP A 1 82 ? -10.689 6.289 5.563 1.00 97.50 82 ASP A CA 1
ATOM 625 C C . ASP A 1 82 ? -9.972 7.217 4.589 1.00 97.50 82 ASP A C 1
ATOM 627 O O . ASP A 1 82 ? -10.422 7.447 3.464 1.00 97.50 82 ASP A O 1
ATOM 631 N N . GLY A 1 83 ? -8.850 7.774 5.028 1.00 94.31 83 GLY A N 1
ATOM 632 C CA . GLY A 1 83 ? -8.023 8.660 4.225 1.00 94.31 83 GLY A CA 1
ATOM 633 C C . GLY A 1 83 ? -6.682 8.051 3.840 1.00 94.31 83 GLY A C 1
ATOM 634 O O . GLY A 1 83 ? -6.174 7.166 4.526 1.00 94.31 83 GLY A O 1
ATOM 635 N N . HIS A 1 84 ? -6.133 8.574 2.744 1.00 91.06 84 HIS A N 1
ATOM 636 C CA . HIS A 1 84 ? -4.780 8.322 2.268 1.00 91.06 84 HIS A CA 1
ATOM 637 C C . HIS A 1 84 ? -4.253 9.617 1.649 1.00 91.06 84 HIS A C 1
ATOM 639 O O . HIS A 1 84 ? -4.606 9.983 0.527 1.00 91.06 84 HIS A O 1
ATOM 645 N N . ALA A 1 85 ? -3.487 10.378 2.428 1.00 86.50 85 ALA A N 1
ATOM 646 C CA . ALA A 1 85 ? -3.027 11.707 2.025 1.00 86.50 85 ALA A CA 1
ATOM 647 C C . ALA A 1 85 ? -1.564 11.953 2.433 1.00 86.50 85 ALA A C 1
ATOM 649 O O . ALA A 1 85 ? -1.315 12.793 3.309 1.00 86.50 85 ALA A O 1
ATOM 650 N N . PRO A 1 86 ? -0.594 11.236 1.835 1.00 82.94 86 PRO A N 1
ATOM 651 C CA . PRO A 1 86 ? 0.816 11.354 2.195 1.00 82.94 86 PRO A CA 1
ATOM 652 C C . PRO A 1 86 ? 1.319 12.788 1.997 1.00 82.94 86 PRO A C 1
ATOM 654 O O . PRO A 1 86 ? 1.104 13.406 0.955 1.00 82.94 86 PRO A O 1
ATOM 657 N N . GLY A 1 87 ? 1.984 13.341 3.012 1.00 80.62 87 GLY A N 1
ATOM 658 C CA . GLY A 1 87 ? 2.629 14.658 2.945 1.00 80.62 87 GLY A CA 1
ATOM 659 C C . GLY A 1 87 ? 1.676 15.850 3.024 1.00 80.62 87 GLY A C 1
ATOM 660 O O . GLY A 1 87 ? 2.127 16.998 3.058 1.00 80.62 87 GLY A O 1
ATOM 661 N N . LEU A 1 88 ? 0.366 15.611 3.108 1.00 82.12 88 LEU A N 1
ATOM 662 C CA . LEU A 1 88 ? -0.626 16.671 3.188 1.00 82.12 88 LEU A CA 1
ATOM 663 C C . LEU A 1 88 ? -0.626 17.326 4.575 1.00 82.12 88 LEU A C 1
ATOM 665 O O . LEU A 1 88 ? -0.817 16.659 5.592 1.00 82.12 88 LEU A O 1
ATOM 669 N N . ARG A 1 89 ? -0.440 18.651 4.626 1.00 85.19 89 ARG A N 1
ATOM 670 C CA . ARG A 1 89 ? -0.264 19.411 5.877 1.00 85.19 89 ARG A CA 1
ATOM 671 C C . ARG A 1 89 ? -1.023 20.737 5.884 1.00 85.19 89 ARG A C 1
ATOM 673 O O . ARG A 1 89 ? -1.488 21.212 4.848 1.00 85.19 89 ARG A O 1
ATOM 680 N N . GLY A 1 90 ? -1.141 21.346 7.066 1.00 85.12 90 GLY A N 1
ATOM 681 C CA . GLY A 1 90 ? -1.740 22.673 7.246 1.00 85.12 90 GLY A CA 1
ATOM 682 C C . GLY A 1 90 ? -3.169 22.794 6.698 1.00 85.12 90 GLY A C 1
ATOM 683 O O . GLY A 1 90 ? -4.003 21.915 6.908 1.00 85.12 90 GLY A O 1
ATOM 684 N N . GLU A 1 91 ? -3.459 23.889 5.987 1.00 80.38 91 GLU A N 1
ATOM 685 C CA . GLU A 1 91 ? -4.808 24.147 5.459 1.00 80.38 91 GLU A CA 1
ATOM 686 C C . GLU A 1 91 ? -5.249 23.121 4.408 1.00 80.38 91 GLU A C 1
ATOM 688 O O . GLU A 1 91 ? -6.437 22.813 4.342 1.00 80.38 91 GLU A O 1
ATOM 693 N N . LEU A 1 92 ? -4.323 22.527 3.645 1.00 82.62 92 LEU A N 1
ATOM 694 C CA . LEU A 1 92 ? -4.677 21.465 2.701 1.00 82.62 92 LEU A CA 1
ATOM 695 C C . LEU A 1 92 ? -5.115 20.190 3.436 1.00 82.62 92 LEU A C 1
ATOM 697 O O . LEU A 1 92 ? -6.115 19.583 3.058 1.00 82.62 92 LEU A O 1
ATOM 701 N N . ALA A 1 93 ? -4.441 19.823 4.534 1.00 86.94 93 ALA A N 1
ATOM 702 C CA . ALA A 1 93 ? -4.864 18.696 5.373 1.00 86.94 93 ALA A CA 1
ATOM 703 C C . ALA A 1 93 ? -6.258 18.937 5.958 1.00 86.94 93 ALA A C 1
ATOM 705 O O . ALA A 1 93 ? -7.135 18.084 5.860 1.00 86.94 93 ALA A O 1
ATOM 706 N N . LYS A 1 94 ? -6.502 20.133 6.497 1.00 87.00 94 LYS A N 1
ATOM 707 C CA . LYS A 1 94 ? -7.824 20.546 6.989 1.00 87.00 94 LYS A CA 1
ATOM 708 C C . LYS A 1 94 ? -8.898 20.487 5.901 1.00 87.00 94 LYS A C 1
ATOM 710 O O . LYS A 1 94 ? -10.020 20.048 6.165 1.00 87.00 94 LYS A O 1
ATOM 715 N N . GLN A 1 95 ? -8.577 20.929 4.688 1.00 84.75 95 GLN A N 1
ATOM 716 C CA . GLN A 1 95 ? -9.501 20.893 3.562 1.00 84.75 95 GLN A CA 1
ATOM 717 C C . GLN A 1 95 ? -9.863 19.452 3.194 1.00 84.75 95 GLN A C 1
ATOM 719 O O . GLN A 1 95 ? -11.042 19.129 3.083 1.00 84.75 95 GLN A O 1
ATOM 724 N N . TYR A 1 96 ? -8.863 18.580 3.084 1.00 90.12 96 TYR A N 1
ATOM 725 C CA . TYR A 1 96 ? -9.063 17.159 2.825 1.00 90.12 96 TYR A CA 1
ATOM 726 C C . TYR A 1 96 ? -9.898 16.482 3.923 1.00 90.12 96 TYR A C 1
ATOM 728 O O . TYR A 1 96 ? -10.913 15.859 3.628 1.00 90.12 96 TYR A O 1
ATOM 736 N N . ILE A 1 97 ? -9.552 16.702 5.197 1.00 92.00 97 ILE A N 1
ATOM 737 C CA . ILE A 1 97 ? -10.266 16.162 6.369 1.00 92.00 97 ILE A CA 1
ATOM 738 C C . ILE A 1 97 ? -11.737 16.583 6.391 1.00 92.00 97 ILE A C 1
ATOM 740 O O . ILE A 1 97 ? -12.606 15.800 6.768 1.00 92.00 97 ILE A O 1
ATOM 744 N N . SER A 1 98 ? -12.027 17.824 6.001 1.00 88.44 98 SER A N 1
ATOM 745 C CA . SER A 1 98 ? -13.396 18.347 5.939 1.00 88.44 98 SER A CA 1
ATOM 746 C C . SER A 1 98 ? -14.126 18.006 4.637 1.00 88.44 98 SER A C 1
ATOM 748 O O . SER A 1 98 ? -15.332 18.240 4.558 1.00 88.44 98 SER A O 1
ATOM 750 N N . ALA A 1 99 ? -13.409 17.491 3.630 1.00 85.44 99 ALA A N 1
ATOM 751 C CA . ALA A 1 99 ? -13.832 17.388 2.234 1.00 85.44 99 ALA A CA 1
ATOM 752 C C . ALA A 1 99 ? -14.627 18.629 1.772 1.00 85.44 99 ALA A C 1
ATOM 754 O O . ALA A 1 99 ? -15.660 18.535 1.106 1.00 85.44 99 ALA A O 1
ATOM 755 N N . ALA A 1 100 ? -14.193 19.814 2.205 1.00 67.19 100 ALA A N 1
ATOM 756 C CA . ALA A 1 100 ? -14.889 21.058 1.923 1.00 67.19 100 ALA A CA 1
ATOM 757 C C . ALA A 1 100 ? -14.363 21.677 0.617 1.00 67.19 100 ALA A C 1
ATOM 759 O O . ALA A 1 100 ? -13.148 21.688 0.388 1.00 67.19 100 ALA A O 1
ATOM 760 N N . PRO A 1 101 ? -15.242 22.236 -0.236 1.00 49.53 101 PRO A N 1
ATOM 761 C CA . PRO A 1 101 ? -14.797 22.993 -1.397 1.00 49.53 101 PRO A CA 1
ATOM 762 C C . PRO A 1 101 ? -14.024 24.248 -0.965 1.00 49.53 101 PRO A C 1
ATOM 764 O O . PRO A 1 101 ? -14.315 24.860 0.067 1.00 49.53 101 PRO A O 1
ATOM 767 N N . LEU A 1 102 ? -13.054 24.649 -1.787 1.00 44.25 102 LEU A N 1
ATOM 768 C CA . LEU A 1 102 ? -12.290 25.885 -1.632 1.00 44.25 102 LEU A CA 1
ATOM 769 C C . LEU A 1 102 ? -13.217 27.108 -1.537 1.00 44.25 102 LEU A C 1
ATOM 771 O O . LEU A 1 102 ? -13.850 27.494 -2.515 1.00 44.25 102 LEU A O 1
ATOM 775 N N . ASN A 1 103 ? -13.211 27.782 -0.387 1.00 35.56 103 ASN A N 1
ATOM 776 C CA . ASN A 1 103 ? -13.551 29.204 -0.295 1.00 35.56 103 ASN A CA 1
ATOM 777 C C . ASN A 1 103 ? -12.251 30.024 -0.298 1.00 35.56 103 ASN A C 1
ATOM 779 O O . ASN A 1 103 ? -11.981 30.776 0.637 1.00 35.56 103 ASN A O 1
ATOM 783 N N . LEU A 1 104 ? -11.413 29.854 -1.325 1.00 34.53 104 LEU A N 1
ATOM 784 C CA . LEU A 1 104 ? -10.375 30.842 -1.615 1.00 34.53 104 LEU A CA 1
ATOM 785 C C . LEU A 1 104 ? -10.986 31.934 -2.505 1.00 34.53 104 LEU A C 1
ATOM 787 O O . LEU A 1 104 ? -11.725 31.608 -3.440 1.00 34.53 104 LEU A O 1
ATOM 791 N N . PRO A 1 105 ? -10.720 33.226 -2.238 1.00 26.77 105 PRO A N 1
ATOM 792 C CA . PRO A 1 105 ? -11.019 34.284 -3.192 1.00 26.77 105 PRO A CA 1
ATOM 793 C C . PRO A 1 105 ? -10.397 33.919 -4.544 1.00 26.77 105 PRO A C 1
ATOM 795 O O . PRO A 1 105 ? -9.232 33.535 -4.603 1.00 26.77 105 PRO A O 1
ATOM 798 N N . GLN A 1 106 ? -11.179 33.989 -5.620 1.00 24.33 106 GLN A N 1
ATOM 799 C CA . GLN A 1 106 ? -10.690 33.693 -6.964 1.00 24.33 106 GLN A CA 1
ATOM 800 C C . GLN A 1 106 ? -9.500 34.594 -7.316 1.00 24.33 106 GLN A C 1
ATOM 802 O O . GLN A 1 106 ? -9.647 35.814 -7.365 1.00 24.33 106 GLN A O 1
ATOM 807 N N . GLY A 1 107 ? -8.367 33.964 -7.626 1.00 29.67 107 GLY A N 1
ATOM 808 C CA . GLY A 1 107 ? -7.208 34.601 -8.244 1.00 29.67 107 GLY A CA 1
ATOM 809 C C . GLY A 1 107 ? -5.915 34.343 -7.485 1.00 29.67 107 GLY A C 1
ATOM 810 O O . GLY A 1 107 ? -5.573 35.127 -6.614 1.00 29.67 107 GLY A O 1
ATOM 811 N N . GLU A 1 108 ? -5.233 33.248 -7.832 1.00 26.72 108 GLU A N 1
ATOM 812 C CA . GLU A 1 108 ? -3.778 33.124 -8.055 1.00 26.72 108 GLU A CA 1
ATOM 813 C C . GLU A 1 108 ? -3.340 31.660 -7.876 1.00 26.72 108 GLU A C 1
ATOM 815 O O . GLU A 1 108 ? -3.715 30.969 -6.932 1.00 26.72 108 GLU A O 1
ATOM 820 N N . THR A 1 109 ? -2.612 31.166 -8.872 1.00 26.20 109 THR A N 1
ATOM 821 C CA . THR A 1 109 ? -2.071 29.809 -8.983 1.00 26.20 109 THR A CA 1
ATOM 822 C C . THR A 1 109 ? -0.956 29.584 -7.963 1.00 26.20 109 THR A C 1
ATOM 824 O O . THR A 1 109 ? -0.048 30.406 -7.872 1.00 26.20 109 THR A O 1
ATOM 827 N N . LEU A 1 110 ? -1.005 28.466 -7.234 1.00 28.12 110 LEU A N 1
ATOM 828 C CA . LEU A 1 110 ? 0.070 28.025 -6.342 1.00 28.12 110 LEU A CA 1
ATOM 829 C C . LEU A 1 110 ? 1.190 27.352 -7.158 1.00 28.12 110 LEU A C 1
ATOM 831 O O . LEU A 1 110 ? 0.917 26.498 -8.000 1.00 28.12 110 LEU A O 1
ATOM 835 N N . ASP A 1 111 ? 2.424 27.788 -6.910 1.00 32.09 111 ASP A N 1
ATOM 836 C CA . ASP A 1 111 ? 3.687 27.331 -7.511 1.00 32.09 111 ASP A CA 1
ATOM 837 C C . ASP A 1 111 ? 4.199 26.053 -6.786 1.00 32.09 111 ASP A C 1
ATOM 839 O O . ASP A 1 111 ? 4.075 26.005 -5.557 1.00 32.09 111 ASP A O 1
ATOM 843 N N . PRO A 1 112 ? 4.728 25.012 -7.474 1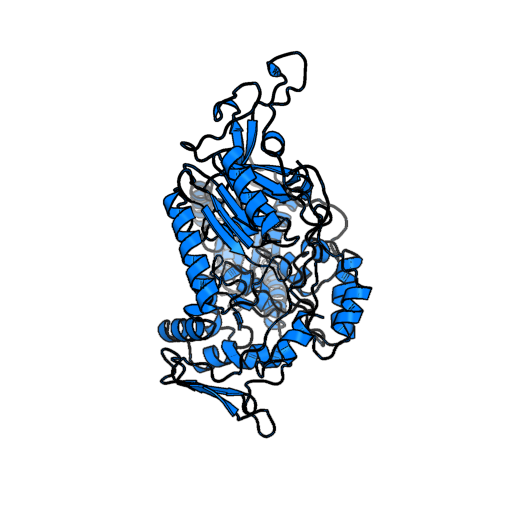.00 26.47 112 PRO A N 1
ATOM 844 C CA . PRO A 1 112 ? 4.936 23.673 -6.901 1.00 26.47 112 PRO A CA 1
ATOM 845 C C . PRO A 1 112 ? 6.195 23.476 -6.042 1.00 26.47 112 PRO A C 1
ATOM 847 O O . PRO A 1 112 ? 6.351 22.407 -5.458 1.00 26.47 112 PRO A O 1
ATOM 850 N N . ASP A 1 113 ? 7.089 24.456 -5.928 1.00 36.41 113 ASP A N 1
ATOM 851 C CA . ASP A 1 113 ? 8.348 24.282 -5.197 1.00 36.41 113 ASP A CA 1
ATOM 852 C C . ASP A 1 113 ? 8.296 24.942 -3.811 1.00 36.41 113 ASP A C 1
ATOM 854 O O . ASP A 1 113 ? 8.621 26.122 -3.666 1.00 36.41 113 ASP A O 1
ATOM 858 N N . ASN A 1 114 ? 7.966 24.191 -2.749 1.00 32.03 114 ASN A N 1
ATOM 859 C CA . ASN A 1 114 ? 8.611 24.489 -1.464 1.00 32.03 114 ASN A CA 1
ATOM 860 C C . ASN A 1 114 ? 8.651 23.334 -0.458 1.00 32.03 114 ASN A C 1
ATOM 862 O O . ASN A 1 114 ? 7.644 22.892 0.096 1.00 32.03 114 ASN A O 1
ATOM 866 N N . ASN A 1 115 ? 9.889 22.928 -0.200 1.00 33.81 115 ASN A N 1
ATOM 867 C CA . ASN A 1 115 ? 10.343 21.982 0.800 1.00 33.81 115 ASN A CA 1
ATOM 868 C C . ASN A 1 115 ? 10.490 22.683 2.168 1.00 33.81 115 ASN A C 1
ATOM 870 O O . ASN A 1 115 ? 11.058 23.768 2.255 1.00 33.81 115 ASN A O 1
ATOM 874 N N . ASP A 1 116 ? 10.106 21.969 3.226 1.00 36.25 116 ASP A N 1
ATOM 875 C CA . ASP A 1 116 ? 10.913 21.752 4.442 1.00 36.25 116 ASP A CA 1
ATOM 876 C C . ASP A 1 116 ? 10.371 22.172 5.833 1.00 36.25 116 ASP A C 1
ATOM 878 O O . ASP A 1 116 ? 9.695 23.186 6.017 1.00 36.25 116 ASP A O 1
ATOM 882 N N . ASN A 1 117 ? 10.704 21.269 6.778 1.00 31.53 117 ASN A N 1
ATOM 883 C CA . ASN A 1 117 ? 10.965 21.308 8.228 1.00 31.53 117 ASN A CA 1
ATOM 884 C C . ASN A 1 117 ? 10.576 22.560 9.030 1.00 31.53 117 ASN A C 1
ATOM 886 O O . ASN A 1 117 ? 10.688 23.669 8.546 1.00 31.53 117 ASN A O 1
ATOM 890 N N . ARG A 1 118 ? 10.199 22.424 10.314 1.00 37.88 118 ARG A N 1
ATOM 891 C CA . ARG A 1 118 ? 10.077 23.560 11.253 1.00 37.88 118 ARG A CA 1
ATOM 892 C C . ARG A 1 118 ? 10.370 23.112 12.714 1.00 37.88 118 ARG A C 1
ATOM 894 O O . ARG A 1 118 ? 9.858 22.090 13.147 1.00 37.88 118 ARG A O 1
ATOM 901 N N . TYR A 1 119 ? 11.176 23.814 13.528 1.00 42.81 119 TYR A N 1
ATOM 902 C CA . TYR A 1 119 ? 10.923 25.173 14.053 1.00 42.81 119 TYR A CA 1
ATOM 903 C C . TYR A 1 119 ? 12.096 25.794 14.867 1.00 42.81 119 TYR A C 1
ATOM 905 O O . TYR A 1 119 ? 11.875 26.396 15.929 1.00 42.81 119 TYR A O 1
ATOM 913 N N . LYS A 1 120 ? 13.358 25.715 14.434 1.00 40.78 120 LYS A N 1
ATOM 914 C CA . LYS A 1 120 ? 14.425 26.549 15.056 1.00 40.78 120 LYS A CA 1
ATOM 915 C C . LYS A 1 120 ? 15.340 27.261 14.075 1.00 40.78 120 LYS A C 1
ATOM 917 O O . LYS A 1 120 ? 15.876 28.311 14.430 1.00 40.78 120 LYS A O 1
ATOM 922 N N . TYR A 1 121 ? 15.477 26.710 12.881 1.00 40.38 121 TYR A N 1
ATOM 923 C CA . TYR A 1 121 ? 16.268 27.244 11.780 1.00 40.38 121 TYR A CA 1
ATOM 924 C C . TYR A 1 121 ? 15.422 27.372 10.513 1.00 40.38 121 TYR A C 1
ATOM 926 O O . TYR A 1 121 ? 15.802 28.134 9.647 1.00 40.38 121 TYR A O 1
ATOM 934 N N . GLU A 1 122 ? 14.252 26.736 10.431 1.00 47.84 122 GLU A N 1
ATOM 935 C CA . GLU A 1 122 ? 13.605 26.504 9.136 1.00 47.84 122 GLU A CA 1
ATOM 936 C C . GLU A 1 122 ? 12.585 27.548 8.720 1.00 47.84 122 GLU A C 1
ATOM 938 O O . GLU A 1 122 ? 12.123 27.543 7.588 1.00 47.84 122 GLU A O 1
ATOM 943 N N . THR A 1 123 ? 12.239 28.485 9.604 1.00 53.09 123 THR A N 1
ATOM 944 C CA . THR A 1 123 ? 11.677 29.716 9.067 1.00 53.09 123 THR A CA 1
ATOM 945 C C . THR A 1 123 ? 12.784 30.510 8.409 1.00 53.09 123 THR A C 1
ATOM 947 O O . THR A 1 123 ? 12.531 31.070 7.370 1.00 53.09 123 THR A O 1
ATOM 950 N N . ALA A 1 124 ? 13.995 30.575 8.962 1.00 55.88 124 ALA A N 1
ATOM 951 C CA . ALA A 1 124 ? 15.043 31.404 8.385 1.00 55.88 124 ALA A CA 1
ATOM 952 C C . ALA A 1 124 ? 15.685 30.732 7.163 1.00 55.88 124 ALA A C 1
ATOM 954 O O . ALA A 1 124 ? 16.042 29.564 7.226 1.00 55.88 124 ALA A O 1
ATOM 955 N N . ASP A 1 125 ? 15.913 31.480 6.087 1.00 58.56 125 ASP A N 1
ATOM 956 C CA . ASP A 1 125 ? 16.682 30.969 4.950 1.00 58.56 125 ASP A CA 1
ATOM 957 C C . ASP A 1 125 ? 18.115 30.604 5.410 1.00 58.56 125 ASP A C 1
ATOM 959 O O . ASP A 1 125 ? 18.852 31.497 5.851 1.00 58.56 125 ASP A O 1
ATOM 963 N N . PRO A 1 126 ? 18.545 29.324 5.334 1.00 66.06 126 PRO A N 1
ATOM 964 C CA . PRO A 1 126 ? 19.858 28.902 5.823 1.00 66.06 126 PRO A CA 1
ATOM 965 C C . PRO A 1 126 ? 21.027 29.567 5.090 1.00 66.06 126 PRO A C 1
ATOM 967 O O . PRO A 1 126 ? 22.079 29.791 5.692 1.00 66.06 126 PRO A O 1
ATOM 970 N N . SER A 1 127 ? 20.844 29.911 3.812 1.00 67.19 127 SER A N 1
ATOM 971 C CA . SER A 1 127 ? 21.859 30.569 2.985 1.00 67.19 127 SER A CA 1
ATOM 972 C C . SER A 1 127 ? 22.063 32.032 3.386 1.00 67.19 127 SER A C 1
ATOM 974 O O . SER A 1 127 ? 23.183 32.545 3.339 1.00 67.19 127 SER A O 1
ATOM 976 N N . LEU A 1 128 ? 21.002 32.683 3.870 1.00 66.31 128 LEU A N 1
ATOM 977 C CA . LEU A 1 128 ? 21.025 34.075 4.318 1.00 66.31 128 LEU A CA 1
ATOM 978 C C . LEU A 1 128 ? 21.149 34.218 5.837 1.00 66.31 128 LEU A C 1
ATOM 980 O O . LEU A 1 128 ? 21.410 35.318 6.323 1.00 66.31 128 LEU A O 1
ATOM 984 N N . TYR A 1 129 ? 21.008 33.136 6.607 1.00 74.75 129 TYR A N 1
ATOM 985 C CA . TYR A 1 129 ? 20.936 33.185 8.067 1.00 74.75 129 TYR A CA 1
ATOM 986 C C . TYR A 1 129 ? 22.130 33.897 8.709 1.00 74.75 129 TYR A C 1
ATOM 988 O O . TYR A 1 129 ? 21.935 34.702 9.616 1.00 74.75 129 TYR A O 1
ATOM 996 N N . GLY A 1 130 ? 23.357 33.640 8.241 1.00 74.88 130 GLY A N 1
ATOM 997 C CA . GLY A 1 130 ? 24.556 34.310 8.761 1.00 74.88 130 GLY A CA 1
ATOM 998 C C . GLY A 1 130 ? 24.467 35.832 8.621 1.00 74.88 130 GLY A C 1
ATOM 999 O O . GLY A 1 130 ? 24.662 36.560 9.592 1.00 74.88 130 GLY A O 1
ATOM 1000 N N . MET A 1 131 ? 24.056 36.295 7.440 1.00 78.38 131 MET A N 1
ATOM 1001 C CA . MET A 1 131 ? 23.846 37.708 7.137 1.00 78.38 131 MET A CA 1
ATOM 1002 C C . MET A 1 131 ? 22.678 38.293 7.951 1.00 78.38 131 MET A C 1
ATOM 1004 O O . MET A 1 131 ? 22.836 39.301 8.638 1.00 78.38 131 MET A O 1
ATOM 1008 N N . LEU A 1 132 ? 21.508 37.650 7.931 1.00 75.06 132 LEU A N 1
ATOM 1009 C CA . LEU A 1 132 ? 20.307 38.097 8.649 1.00 75.06 132 LEU A CA 1
ATOM 1010 C C . LEU A 1 132 ? 20.525 38.134 10.164 1.00 75.06 132 LEU A C 1
ATOM 1012 O O . LEU A 1 132 ? 20.005 39.012 10.850 1.00 75.06 132 LEU A O 1
ATOM 1016 N N . LYS A 1 133 ? 21.333 37.215 10.700 1.00 80.62 133 LYS A N 1
ATOM 1017 C CA . LYS A 1 133 ? 21.744 37.211 12.104 1.00 80.62 133 LYS A CA 1
ATOM 1018 C C . LYS A 1 133 ? 22.573 38.440 12.449 1.00 80.62 133 LYS A C 1
ATOM 1020 O O . LYS A 1 133 ? 22.281 39.064 13.468 1.00 80.62 133 LYS A O 1
ATOM 1025 N N . GLU A 1 134 ? 23.532 38.827 11.610 1.00 80.62 134 GLU A N 1
ATOM 1026 C CA . GLU A 1 134 ? 24.294 40.066 11.806 1.00 80.62 134 GLU A CA 1
ATOM 1027 C C . GLU A 1 134 ? 23.386 41.302 11.771 1.00 80.62 134 GLU A C 1
ATOM 1029 O O . GLU A 1 134 ? 23.509 42.182 12.626 1.00 80.62 134 GLU A O 1
ATOM 1034 N N . TYR A 1 135 ? 22.433 41.364 10.837 1.00 80.44 135 TYR A N 1
ATOM 1035 C CA . TYR A 1 135 ? 21.459 42.459 10.775 1.00 80.44 135 TYR A CA 1
ATOM 1036 C C . TYR A 1 135 ? 20.543 42.495 12.005 1.00 80.44 135 TYR A C 1
ATOM 1038 O O . TYR A 1 135 ? 20.367 43.554 12.606 1.00 80.44 135 TYR A O 1
ATOM 1046 N N . ALA A 1 136 ? 20.036 41.345 12.452 1.00 82.19 136 ALA A N 1
ATOM 1047 C CA . ALA A 1 136 ? 19.217 41.247 13.656 1.00 82.19 136 ALA A CA 1
ATOM 1048 C C . ALA A 1 136 ? 20.003 41.639 14.922 1.00 82.19 136 ALA A C 1
ATOM 1050 O O . ALA A 1 136 ? 19.453 42.230 15.852 1.00 82.19 136 ALA A O 1
ATOM 1051 N N . GLU A 1 137 ? 21.296 41.313 14.993 1.00 84.56 137 GLU A N 1
ATOM 1052 C CA . GLU A 1 137 ? 22.182 41.750 16.076 1.00 84.56 137 GLU A CA 1
ATOM 1053 C C . GLU A 1 137 ? 22.423 43.262 16.040 1.00 84.56 137 GLU A C 1
ATOM 1055 O O . GLU A 1 137 ? 22.287 43.909 17.082 1.00 84.56 137 GLU A O 1
ATOM 1060 N N . LYS A 1 138 ? 22.679 43.839 14.859 1.00 84.56 138 LYS A N 1
ATOM 1061 C CA . LYS A 1 138 ? 22.805 45.293 14.677 1.00 84.56 138 LYS A CA 1
ATOM 1062 C C . LYS A 1 138 ? 21.528 46.029 15.077 1.00 84.56 138 LYS A C 1
ATOM 1064 O O . LYS A 1 138 ? 21.625 46.976 15.853 1.00 84.56 138 LYS A O 1
ATOM 1069 N N . GLY A 1 139 ? 20.355 45.556 14.651 1.00 82.50 139 GLY A N 1
ATOM 1070 C CA . GLY A 1 139 ? 19.057 46.128 15.037 1.00 82.50 139 GLY A CA 1
ATOM 1071 C C . GLY A 1 139 ? 18.789 46.039 16.544 1.00 82.50 139 GLY A C 1
ATOM 1072 O O . GLY A 1 139 ? 18.222 46.946 17.144 1.00 82.50 139 GLY A O 1
ATOM 1073 N N . ARG A 1 140 ? 19.284 44.992 17.223 1.00 87.12 140 ARG A N 1
ATOM 1074 C CA . ARG A 1 140 ? 19.217 44.905 18.696 1.00 87.12 140 ARG A CA 1
ATOM 1075 C C . ARG A 1 140 ? 20.155 45.877 19.416 1.00 87.12 140 ARG A C 1
ATOM 1077 O O . ARG A 1 140 ? 19.847 46.240 20.556 1.00 87.12 140 ARG A O 1
ATOM 1084 N N . GLN A 1 141 ? 21.290 46.220 18.806 1.00 88.44 141 GLN A N 1
ATOM 1085 C CA . GLN A 1 141 ? 22.292 47.143 19.353 1.00 88.44 141 GLN A CA 1
ATOM 1086 C C . GLN A 1 141 ? 21.946 48.612 19.078 1.00 88.44 141 GLN A C 1
ATOM 1088 O O . GLN A 1 141 ? 22.206 49.455 19.931 1.00 88.44 141 GLN A O 1
ATOM 1093 N N . HIS A 1 142 ? 21.329 48.898 17.929 1.00 85.94 142 HIS A N 1
ATOM 1094 C CA . HIS A 1 142 ? 20.985 50.245 17.467 1.00 85.94 142 HIS A CA 1
ATOM 1095 C C . HIS A 1 142 ? 19.496 50.346 17.084 1.00 85.94 142 HIS A C 1
ATOM 1097 O O . HIS A 1 142 ? 19.188 50.621 15.925 1.00 85.94 142 HIS A O 1
ATOM 1103 N N . PRO A 1 143 ? 18.562 50.091 18.020 1.00 87.50 143 PRO A N 1
ATOM 1104 C CA . PRO A 1 143 ? 17.136 50.224 17.742 1.00 87.50 143 PRO A CA 1
ATOM 1105 C C . PRO A 1 143 ? 16.761 51.688 17.490 1.00 87.50 143 PRO A C 1
ATOM 1107 O O . PRO A 1 143 ? 17.336 52.605 18.085 1.00 87.50 143 PRO A O 1
ATOM 1110 N N . THR A 1 144 ? 15.740 51.909 16.670 1.00 87.38 144 THR A N 1
ATOM 1111 C CA . THR A 1 144 ? 15.081 53.213 16.555 1.00 87.38 144 THR A CA 1
ATOM 1112 C C . THR A 1 144 ? 14.445 53.631 17.886 1.00 87.38 144 THR A C 1
ATOM 1114 O O . THR A 1 144 ? 14.254 52.828 18.810 1.00 87.38 144 THR A O 1
ATOM 1117 N N . GLU A 1 145 ? 14.094 54.914 18.004 1.00 88.62 145 GLU A N 1
ATOM 1118 C CA . GLU A 1 145 ? 13.374 55.429 19.173 1.00 88.62 145 GLU A CA 1
ATOM 1119 C C . GLU A 1 145 ? 12.039 54.691 19.377 1.00 88.62 145 GLU A C 1
ATOM 1121 O O . GLU A 1 145 ? 11.746 54.239 20.486 1.00 88.62 145 GLU A O 1
ATOM 1126 N N . ALA A 1 146 ? 11.284 54.467 18.297 1.00 87.69 146 ALA A N 1
ATOM 1127 C CA . ALA A 1 146 ? 10.024 53.729 18.316 1.00 87.69 146 ALA A CA 1
ATOM 1128 C C . ALA A 1 146 ? 10.205 52.270 18.779 1.00 87.69 146 ALA A C 1
ATOM 1130 O O . ALA A 1 146 ? 9.515 51.818 19.696 1.00 87.69 146 ALA A O 1
ATOM 1131 N N . GLU A 1 147 ? 11.175 51.539 18.223 1.00 90.94 147 GLU A N 1
ATOM 1132 C CA . GLU A 1 147 ? 11.475 50.169 18.657 1.00 90.94 147 GLU A CA 1
ATOM 1133 C C . GLU A 1 147 ? 11.941 50.108 20.116 1.00 90.94 147 GLU A C 1
ATOM 1135 O O . GLU A 1 147 ? 11.601 49.172 20.842 1.00 90.94 147 GLU A O 1
ATOM 1140 N N . SER A 1 148 ? 12.707 51.102 20.574 1.00 92.38 148 SER A N 1
ATOM 1141 C CA . SER A 1 148 ? 13.166 51.186 21.964 1.00 92.38 148 SER A CA 1
ATOM 1142 C C . SER A 1 148 ? 11.996 51.359 22.930 1.00 92.38 148 SER A C 1
ATOM 1144 O O . SER A 1 148 ? 11.915 50.652 23.941 1.00 92.38 148 SER A O 1
ATOM 1146 N N . ILE A 1 149 ? 11.070 52.265 22.602 1.00 91.25 149 ILE A N 1
ATOM 1147 C CA . ILE A 1 149 ? 9.840 52.495 23.366 1.00 91.25 149 ILE A CA 1
ATOM 1148 C C . ILE A 1 149 ? 9.017 51.205 23.418 1.00 91.25 149 ILE A C 1
ATOM 1150 O O . ILE A 1 149 ? 8.688 50.728 24.507 1.00 91.25 149 ILE A O 1
ATOM 1154 N N . LEU A 1 150 ? 8.752 50.586 22.264 1.00 92.00 150 LEU A N 1
ATOM 1155 C CA . LEU A 1 150 ? 7.913 49.394 22.190 1.00 92.00 150 LEU A CA 1
ATOM 1156 C C . LEU A 1 150 ? 8.568 48.183 22.880 1.00 92.00 150 LEU A C 1
ATOM 1158 O O . LEU A 1 150 ? 7.907 47.463 23.629 1.00 92.00 150 LEU A O 1
ATOM 1162 N N . TRP A 1 151 ? 9.883 47.985 22.746 1.00 94.81 151 TRP A N 1
ATOM 1163 C CA . TRP A 1 151 ? 10.591 46.896 23.427 1.00 94.81 151 TRP A CA 1
ATOM 1164 C C . TRP A 1 151 ? 10.562 47.026 24.952 1.00 94.81 151 TRP A C 1
ATOM 1166 O O . TRP A 1 151 ? 10.394 46.024 25.654 1.00 94.81 151 TRP A O 1
ATOM 1176 N N . ASN A 1 152 ? 10.698 48.241 25.491 1.00 92.69 152 ASN A N 1
ATOM 1177 C CA . ASN A 1 152 ? 10.618 48.474 26.936 1.00 92.69 152 ASN A CA 1
ATOM 1178 C C . ASN A 1 152 ? 9.263 48.046 27.522 1.00 92.69 152 ASN A C 1
ATOM 1180 O O . ASN A 1 152 ? 9.215 47.605 28.680 1.00 92.69 152 ASN A O 1
ATOM 1184 N N . LEU A 1 153 ? 8.207 48.133 26.708 1.00 90.56 153 LEU A N 1
ATOM 1185 C CA . LEU A 1 153 ? 6.822 47.806 27.044 1.00 90.56 153 LEU A CA 1
ATOM 1186 C C . LEU A 1 153 ? 6.464 46.334 26.769 1.00 90.56 153 LEU A C 1
ATOM 1188 O O . LEU A 1 153 ? 5.704 45.748 27.532 1.00 90.56 153 LEU A O 1
ATOM 1192 N N . LEU A 1 154 ? 7.034 45.706 25.735 1.00 91.69 154 LEU A N 1
ATOM 1193 C CA . LEU A 1 154 ? 6.762 44.300 25.381 1.00 91.69 154 LEU A CA 1
ATOM 1194 C C . LEU A 1 154 ? 7.676 43.289 26.098 1.00 91.69 154 LEU A C 1
ATOM 1196 O O . LEU A 1 154 ? 7.300 42.133 26.324 1.00 91.69 154 LEU A O 1
ATOM 1200 N N . SER A 1 155 ? 8.904 43.687 26.436 1.00 90.81 155 SER A N 1
ATOM 1201 C CA . SER A 1 155 ? 9.899 42.799 27.049 1.00 90.81 155 SER A CA 1
ATOM 1202 C C . SER A 1 155 ? 9.487 42.328 28.445 1.00 90.81 155 SER A C 1
ATOM 1204 O O . SER A 1 155 ? 8.706 42.961 29.151 1.00 90.81 155 SER A O 1
ATOM 1206 N N . GLY A 1 156 ? 10.013 41.176 28.869 1.00 82.06 156 GLY A N 1
ATOM 1207 C CA . GLY A 1 156 ? 9.790 40.677 30.231 1.00 82.06 156 GLY A CA 1
ATOM 1208 C C . GLY A 1 156 ? 8.342 40.289 30.550 1.00 82.06 156 GLY A C 1
ATOM 1209 O O . GLY A 1 156 ? 8.008 40.185 31.724 1.00 82.06 156 GLY A O 1
ATOM 1210 N N . LYS A 1 157 ? 7.502 40.046 29.529 1.00 83.94 157 LYS A N 1
ATOM 1211 C CA . LYS A 1 157 ? 6.070 39.717 29.665 1.00 83.94 157 LYS A CA 1
ATOM 1212 C C . LYS A 1 157 ? 5.215 40.834 30.283 1.00 83.94 157 LYS A C 1
ATOM 1214 O O . LYS A 1 157 ? 4.192 40.554 30.903 1.00 83.94 157 LYS A O 1
ATOM 1219 N N . LYS A 1 158 ? 5.640 42.088 30.127 1.00 86.25 158 LYS A N 1
ATOM 1220 C CA . LYS A 1 158 ? 4.972 43.258 30.715 1.00 86.25 158 LYS A CA 1
ATOM 1221 C C . LYS A 1 158 ? 3.602 43.571 30.103 1.00 86.25 158 LYS A C 1
ATOM 1223 O O . LYS A 1 158 ? 2.790 44.185 30.780 1.00 86.25 158 LYS A O 1
ATOM 1228 N N . LEU A 1 159 ? 3.333 43.123 28.876 1.00 87.00 159 LEU A N 1
ATOM 1229 C CA . LEU A 1 159 ? 2.012 43.219 28.256 1.00 87.00 159 LEU A CA 1
ATOM 1230 C C . LEU A 1 159 ? 1.216 41.942 28.566 1.00 87.00 159 LEU A C 1
ATOM 1232 O O . LEU A 1 159 ? 1.419 40.926 27.905 1.00 87.00 159 LEU A O 1
ATOM 1236 N N . ASP A 1 160 ? 0.390 41.968 29.616 1.00 85.31 160 ASP A N 1
ATOM 1237 C CA . ASP A 1 160 ? -0.547 40.901 30.025 1.00 85.31 160 ASP A CA 1
ATOM 1238 C C . ASP A 1 160 ? 0.025 39.467 30.051 1.00 85.31 160 ASP A C 1
ATOM 1240 O O . ASP A 1 160 ? -0.654 38.474 29.782 1.00 85.31 160 ASP A O 1
ATOM 1244 N N . GLY A 1 161 ? 1.311 39.324 30.386 1.00 84.81 161 GLY A N 1
ATOM 1245 C CA . GLY A 1 161 ? 1.972 38.021 30.476 1.00 84.81 161 GLY A CA 1
ATOM 1246 C C . GLY A 1 161 ? 2.412 37.422 29.131 1.00 84.81 161 GLY A C 1
ATOM 1247 O O . GLY A 1 161 ? 3.038 36.353 29.115 1.00 84.81 161 GLY A O 1
ATOM 1248 N N . PHE A 1 162 ? 2.143 38.092 28.005 1.00 86.06 162 PHE A N 1
ATOM 1249 C CA . PHE A 1 162 ? 2.510 37.632 26.667 1.00 86.06 162 PHE A CA 1
ATOM 1250 C C . PHE A 1 162 ? 4.025 37.713 26.435 1.00 86.06 162 PHE A C 1
ATOM 1252 O O . PHE A 1 162 ? 4.683 38.708 26.736 1.00 86.06 162 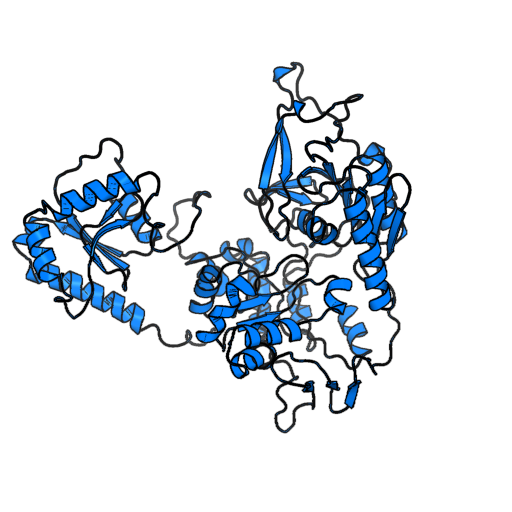PHE A O 1
ATOM 1259 N N . LYS A 1 163 ? 4.618 36.639 25.894 1.00 88.62 163 LYS A N 1
ATOM 1260 C CA . LYS A 1 163 ? 6.065 36.572 25.633 1.00 88.62 163 LYS A CA 1
ATOM 1261 C C . LYS A 1 163 ? 6.381 37.067 24.225 1.00 88.62 163 LYS A C 1
ATOM 1263 O O . LYS A 1 163 ? 5.981 36.424 23.257 1.00 88.62 163 LYS A O 1
ATOM 1268 N N . PHE A 1 164 ? 7.199 38.111 24.142 1.00 92.25 164 PHE A N 1
ATOM 1269 C CA . PHE A 1 164 ? 7.727 38.639 22.888 1.00 92.25 164 PHE A CA 1
ATOM 1270 C C . PHE A 1 164 ? 9.222 38.359 22.706 1.00 92.25 164 PHE A C 1
ATOM 1272 O O . PHE A 1 164 ? 9.982 38.237 23.672 1.00 92.25 164 PHE A O 1
ATOM 1279 N N . ARG A 1 165 ? 9.643 38.262 21.444 1.00 91.31 165 ARG A N 1
ATOM 1280 C CA . ARG A 1 165 ? 11.038 38.364 20.995 1.00 91.31 165 ARG A CA 1
ATOM 1281 C C . ARG A 1 165 ? 11.161 39.597 20.100 1.00 91.31 165 ARG A C 1
ATOM 1283 O O . ARG A 1 165 ? 10.168 39.980 19.493 1.00 91.31 165 ARG A O 1
ATOM 1290 N N . ARG A 1 166 ? 12.357 40.184 20.018 1.00 93.25 166 ARG A N 1
ATOM 1291 C CA . ARG A 1 166 ? 12.666 41.278 19.084 1.00 93.25 166 ARG A CA 1
ATOM 1292 C C . ARG A 1 166 ? 13.686 40.862 18.035 1.00 93.25 166 ARG A C 1
ATOM 1294 O O . ARG A 1 166 ? 14.568 40.056 18.361 1.00 93.25 166 ARG A O 1
ATOM 1301 N N . GLN A 1 167 ? 13.601 41.454 16.847 1.00 89.50 167 GLN A N 1
ATOM 1302 C CA . GLN A 1 167 ? 14.518 41.230 15.727 1.00 89.50 167 GLN A CA 1
ATOM 1303 C C . GLN A 1 167 ? 14.675 39.723 15.448 1.00 89.50 167 GLN A C 1
ATOM 1305 O O . GLN A 1 167 ? 15.754 39.135 15.595 1.00 89.50 167 GLN A O 1
ATOM 1310 N N . HIS A 1 168 ? 13.538 39.064 15.203 1.00 85.50 168 HIS A N 1
ATOM 1311 C CA . HIS A 1 168 ? 13.439 37.616 15.025 1.00 85.50 168 HIS A CA 1
ATOM 1312 C C . HIS A 1 168 ? 13.395 37.259 13.541 1.00 85.50 168 HIS A C 1
ATOM 1314 O O . HIS A 1 168 ? 12.596 37.818 12.800 1.00 85.50 168 HIS A O 1
ATOM 1320 N N . ILE A 1 169 ? 14.242 36.323 13.121 1.00 82.62 169 ILE A N 1
ATOM 1321 C CA . ILE A 1 169 ? 14.391 35.958 11.710 1.00 82.62 169 ILE A CA 1
ATOM 1322 C C . ILE A 1 169 ? 13.308 34.946 11.315 1.00 82.62 169 ILE A C 1
ATOM 1324 O O . ILE A 1 169 ? 13.131 33.939 12.004 1.00 82.62 169 ILE A O 1
ATOM 1328 N N . ILE A 1 170 ? 12.596 35.224 10.222 1.00 74.38 170 ILE A N 1
ATOM 1329 C CA . ILE A 1 170 ? 11.512 34.416 9.647 1.00 74.38 170 ILE A CA 1
ATOM 1330 C C . ILE A 1 170 ? 11.583 34.571 8.128 1.00 74.38 170 ILE A C 1
ATOM 1332 O O . ILE A 1 170 ? 11.560 35.681 7.619 1.00 74.38 170 ILE A O 1
ATOM 1336 N N . GLY A 1 171 ? 11.646 33.485 7.383 1.00 76.25 171 GLY A N 1
ATOM 1337 C CA . GLY A 1 171 ? 11.976 33.489 5.962 1.00 76.25 171 GLY A CA 1
ATOM 1338 C C . GLY A 1 171 ? 13.331 34.139 5.699 1.00 76.25 171 GLY A C 1
ATOM 1339 O O . GLY A 1 171 ? 14.318 33.987 6.423 1.00 76.25 171 GLY A O 1
ATOM 1340 N N . THR A 1 172 ? 13.311 34.979 4.683 1.00 74.31 172 THR A N 1
ATOM 1341 C CA . THR A 1 172 ? 14.357 35.937 4.343 1.00 74.31 172 THR A CA 1
ATOM 1342 C C . THR A 1 172 ? 14.193 37.271 5.096 1.00 74.31 172 THR A C 1
ATOM 1344 O O . THR A 1 172 ? 14.866 38.249 4.774 1.00 74.31 172 THR A O 1
ATOM 1347 N N . TYR A 1 173 ? 13.313 37.331 6.109 1.00 79.00 173 TYR A N 1
ATOM 1348 C CA . TYR A 1 173 ? 12.901 38.554 6.805 1.00 79.00 173 TYR A CA 1
ATOM 1349 C C . TYR A 1 173 ? 13.328 38.594 8.271 1.00 79.00 173 TYR A C 1
ATOM 1351 O O . TYR A 1 173 ? 13.568 37.577 8.924 1.00 79.00 173 TYR A O 1
ATOM 1359 N N . ILE A 1 174 ? 13.360 39.809 8.816 1.00 81.62 174 ILE A N 1
ATOM 1360 C CA . ILE A 1 174 ? 13.553 40.070 10.239 1.00 81.62 174 ILE A CA 1
ATOM 1361 C C . ILE A 1 174 ? 12.312 40.810 10.736 1.00 81.62 174 ILE A C 1
ATOM 1363 O O . ILE A 1 174 ? 12.014 41.909 10.280 1.00 81.62 174 ILE A O 1
ATOM 1367 N N . ALA A 1 175 ? 11.573 40.180 11.645 1.00 87.12 175 ALA A N 1
ATOM 1368 C CA . ALA A 1 175 ? 10.435 40.779 12.327 1.00 87.12 175 ALA A CA 1
ATOM 1369 C C . ALA A 1 175 ? 10.912 41.609 13.527 1.00 87.12 175 ALA A C 1
ATOM 1371 O O . ALA A 1 175 ? 11.635 41.082 14.386 1.00 87.12 175 ALA A O 1
ATOM 1372 N N . ASP A 1 176 ? 10.458 42.862 13.635 1.00 90.19 176 ASP A N 1
ATOM 1373 C CA . ASP A 1 176 ? 10.868 43.767 14.718 1.00 90.19 176 ASP A CA 1
ATOM 1374 C C . ASP A 1 176 ? 10.456 43.221 16.079 1.00 90.19 176 ASP A C 1
ATOM 1376 O O . ASP A 1 176 ? 11.289 43.118 16.984 1.00 90.19 176 ASP A O 1
ATOM 1380 N N . PHE A 1 177 ? 9.204 42.765 16.203 1.00 93.56 177 PHE A N 1
ATOM 1381 C CA . PHE A 1 177 ? 8.712 42.049 17.375 1.00 93.56 177 PHE A CA 1
ATOM 1382 C C . PHE A 1 177 ? 7.802 40.885 16.996 1.00 93.56 177 PHE A C 1
ATOM 1384 O O . PHE A 1 177 ? 7.033 40.946 16.043 1.00 93.56 177 PHE A O 1
ATOM 1391 N N . ILE A 1 178 ? 7.856 39.813 17.786 1.00 90.31 178 ILE A N 1
ATOM 1392 C CA . ILE A 1 178 ? 7.034 38.624 17.560 1.00 90.31 178 ILE A CA 1
ATOM 1393 C C . ILE A 1 178 ? 6.592 37.958 18.861 1.00 90.31 178 ILE A C 1
ATOM 1395 O O . ILE A 1 178 ? 7.401 37.704 19.760 1.00 90.31 178 ILE A O 1
ATOM 1399 N N . CYS A 1 179 ? 5.314 37.587 18.928 1.00 86.44 179 CYS A N 1
ATOM 1400 C CA . CYS A 1 179 ? 4.778 36.649 19.904 1.00 86.44 179 CYS A CA 1
ATOM 1401 C C . CYS A 1 179 ? 4.598 35.269 19.259 1.00 86.44 179 CYS A C 1
ATOM 1403 O O . CYS A 1 179 ? 3.557 34.969 18.685 1.00 86.44 179 CYS A O 1
ATOM 1405 N N . LEU A 1 180 ? 5.610 34.403 19.380 1.00 78.25 180 LEU A N 1
ATOM 1406 C CA . LEU A 1 180 ? 5.608 33.084 18.727 1.00 78.25 180 LEU A CA 1
ATOM 1407 C C . LEU A 1 180 ? 4.435 32.192 19.143 1.00 78.25 180 LEU A C 1
ATOM 1409 O O . LEU A 1 180 ? 3.896 31.478 18.309 1.00 78.25 180 LEU A O 1
ATOM 1413 N N . LYS A 1 181 ? 4.031 32.237 20.423 1.00 77.94 181 LYS A N 1
ATOM 1414 C CA . LYS A 1 181 ? 2.962 31.369 20.946 1.00 77.94 181 LYS A CA 1
ATOM 1415 C C . LYS A 1 181 ? 1.632 31.598 20.220 1.00 77.94 181 LYS A C 1
ATOM 1417 O O . LYS A 1 181 ? 0.909 30.642 19.990 1.00 77.94 181 LYS A O 1
ATOM 1422 N N . TYR A 1 182 ? 1.337 32.848 19.875 1.00 82.50 182 TYR A N 1
ATOM 1423 C CA . TYR A 1 182 ? 0.084 33.239 19.225 1.00 82.50 182 TYR A CA 1
ATOM 1424 C C . TYR A 1 182 ? 0.310 33.742 17.796 1.00 82.50 182 TYR A C 1
ATOM 1426 O O . TYR A 1 182 ? -0.561 34.389 17.236 1.00 82.50 182 TYR A O 1
ATOM 1434 N N . LYS A 1 183 ? 1.494 33.462 17.234 1.00 85.25 183 LYS A N 1
ATOM 1435 C CA . LYS A 1 183 ? 1.916 33.804 15.872 1.00 85.25 183 LYS A CA 1
ATOM 1436 C C . LYS A 1 183 ? 1.606 35.254 15.446 1.00 85.25 183 LYS A C 1
ATOM 1438 O O . LYS A 1 183 ? 1.243 35.492 14.306 1.00 85.25 183 LYS A O 1
ATOM 1443 N N . LEU A 1 184 ? 1.800 36.235 16.330 1.00 91.62 184 LEU A N 1
ATOM 1444 C CA . LEU A 1 184 ? 1.624 37.660 15.999 1.00 91.62 184 LEU A CA 1
ATOM 1445 C C . LEU A 1 184 ? 2.976 38.337 15.752 1.00 91.62 184 LEU A C 1
ATOM 1447 O O . LEU A 1 184 ? 3.843 38.293 16.629 1.00 91.62 184 LEU A O 1
ATOM 1451 N N . ILE A 1 185 ? 3.130 38.995 14.606 1.00 92.38 185 ILE A N 1
ATOM 1452 C CA . ILE A 1 185 ? 4.255 39.859 14.233 1.00 92.38 185 ILE A CA 1
ATOM 1453 C C . ILE A 1 185 ? 3.825 41.324 14.339 1.00 92.38 185 ILE A C 1
ATOM 1455 O O . ILE A 1 185 ? 2.729 41.691 13.916 1.00 92.38 185 ILE A O 1
ATOM 1459 N N . ILE A 1 186 ? 4.709 42.157 14.887 1.00 92.56 186 ILE A N 1
ATOM 1460 C CA . ILE A 1 186 ? 4.552 43.610 14.947 1.00 92.56 186 ILE A CA 1
ATOM 1461 C C . ILE A 1 186 ? 5.746 44.241 14.235 1.00 92.56 186 ILE A C 1
ATOM 1463 O O . ILE A 1 186 ? 6.885 43.983 14.632 1.00 92.56 186 ILE A O 1
ATOM 1467 N N . GLU A 1 187 ? 5.480 45.068 13.226 1.00 89.62 187 GLU A N 1
ATOM 1468 C CA . GLU A 1 187 ? 6.506 45.849 12.521 1.00 89.62 187 GLU A CA 1
ATOM 1469 C C . GLU A 1 187 ? 6.373 47.341 12.860 1.00 89.62 187 GLU A C 1
ATOM 1471 O O . GLU A 1 187 ? 5.266 47.893 12.881 1.00 89.62 187 GLU A O 1
ATOM 1476 N N . ALA A 1 188 ? 7.508 47.972 13.158 1.00 85.75 188 ALA A N 1
ATOM 1477 C CA . ALA A 1 188 ? 7.632 49.404 13.386 1.00 85.75 188 ALA A CA 1
ATOM 1478 C C . ALA A 1 188 ? 8.173 50.037 12.102 1.00 85.75 188 ALA A C 1
ATOM 1480 O O . ALA A 1 188 ? 9.319 49.816 11.721 1.00 85.75 188 ALA A O 1
ATOM 1481 N N . ASP A 1 189 ? 7.330 50.794 11.408 1.00 72.94 189 ASP A N 1
ATOM 1482 C CA . ASP A 1 189 ? 7.648 51.296 10.077 1.00 72.94 189 ASP A CA 1
ATOM 1483 C C . ASP A 1 189 ? 8.686 52.428 10.163 1.00 72.94 189 ASP A C 1
ATOM 1485 O O . ASP A 1 189 ? 8.380 53.584 10.487 1.00 72.94 189 ASP A O 1
ATOM 1489 N N . GLY A 1 190 ? 9.947 52.068 9.918 1.00 54.88 190 GLY A N 1
ATOM 1490 C CA . GLY A 1 190 ? 11.056 52.983 9.700 1.00 54.88 190 GLY A CA 1
ATOM 1491 C C . GLY A 1 190 ? 11.322 53.130 8.207 1.00 54.88 190 GLY A C 1
ATOM 1492 O O . GLY A 1 190 ? 11.553 52.141 7.521 1.00 54.88 190 GLY A O 1
ATOM 1493 N N . LEU A 1 191 ? 11.343 54.368 7.708 1.00 43.38 191 LEU A N 1
ATOM 1494 C CA . LEU A 1 191 ? 11.792 54.729 6.356 1.00 43.38 191 LEU A CA 1
ATOM 1495 C C . LEU A 1 191 ? 13.276 54.367 6.142 1.00 43.38 191 LEU A C 1
ATOM 1497 O O . LEU A 1 191 ? 14.125 55.252 6.095 1.00 43.38 191 LEU A O 1
ATOM 1501 N N . ILE A 1 192 ? 13.615 53.083 6.033 1.00 42.59 192 ILE A N 1
ATOM 1502 C CA . ILE A 1 192 ? 14.923 52.602 5.573 1.00 42.59 192 ILE A CA 1
ATOM 1503 C C . ILE A 1 192 ? 14.705 51.334 4.735 1.00 42.59 192 ILE A C 1
ATOM 1505 O O . ILE A 1 192 ? 14.857 50.204 5.195 1.00 42.59 192 ILE A O 1
ATOM 1509 N N . HIS A 1 193 ? 14.365 51.538 3.462 1.00 48.59 193 HIS A N 1
ATOM 1510 C CA . HIS A 1 193 ? 14.572 50.545 2.410 1.00 48.59 193 HIS A CA 1
ATOM 1511 C C . HIS A 1 193 ? 16.057 50.514 2.031 1.00 48.59 193 HIS A C 1
ATOM 1513 O O . HIS A 1 193 ? 16.442 51.238 1.120 1.00 48.59 193 HIS A O 1
ATOM 1519 N N . GLU A 1 194 ? 16.889 49.680 2.657 1.00 43.81 194 GLU A N 1
ATOM 1520 C CA . GLU A 1 194 ? 18.223 49.376 2.106 1.00 43.81 194 GLU A CA 1
ATOM 1521 C C . GLU A 1 194 ? 18.639 47.913 2.333 1.00 43.81 194 GLU A C 1
ATOM 1523 O O . GLU A 1 194 ? 19.488 47.590 3.161 1.00 43.81 194 GLU A O 1
ATOM 1528 N N . LEU A 1 195 ? 18.083 47.021 1.507 1.00 42.06 195 LEU A N 1
ATOM 1529 C CA . LEU A 1 195 ? 18.837 45.904 0.932 1.00 42.06 195 LEU A CA 1
ATOM 1530 C C . LEU A 1 195 ? 18.677 45.968 -0.603 1.00 42.06 195 LEU A C 1
ATOM 1532 O O . LEU A 1 195 ? 17.541 45.930 -1.079 1.00 42.06 195 LEU A O 1
ATOM 1536 N N . PRO A 1 196 ? 19.760 46.054 -1.404 1.00 41.09 196 PRO A N 1
ATOM 1537 C CA . PRO A 1 196 ? 19.683 46.267 -2.859 1.00 41.09 196 PRO A CA 1
ATOM 1538 C C . PRO A 1 196 ? 19.108 45.112 -3.702 1.00 41.09 196 PRO A C 1
ATOM 1540 O O . PRO A 1 196 ? 19.204 45.170 -4.925 1.00 41.09 196 PRO A O 1
ATOM 1543 N N . GLN A 1 197 ? 18.533 44.066 -3.098 1.00 41.69 197 GLN A N 1
ATOM 1544 C CA . GLN A 1 197 ? 18.037 42.885 -3.824 1.00 41.69 197 GLN A CA 1
ATOM 1545 C C . GLN A 1 197 ? 16.594 42.464 -3.509 1.00 41.69 197 GLN A C 1
ATOM 1547 O O . GLN A 1 197 ? 16.079 41.608 -4.214 1.00 41.69 197 GLN A O 1
ATOM 1552 N N . ASN A 1 198 ? 15.884 43.120 -2.582 1.00 45.31 198 ASN A N 1
ATOM 1553 C CA . ASN A 1 198 ? 14.485 42.786 -2.278 1.00 45.31 198 ASN A CA 1
ATOM 1554 C C . ASN A 1 198 ? 13.569 44.007 -2.450 1.00 45.31 198 ASN A C 1
ATOM 1556 O O . ASN A 1 198 ? 13.191 44.654 -1.478 1.00 45.31 198 ASN A O 1
ATOM 1560 N N . LYS A 1 199 ? 13.165 44.307 -3.692 1.00 46.22 199 LYS A N 1
ATOM 1561 C CA . LYS A 1 199 ? 11.911 45.042 -3.948 1.00 46.22 199 LYS A CA 1
ATOM 1562 C C . LYS A 1 199 ? 10.753 44.042 -4.020 1.00 46.22 199 LYS A C 1
ATOM 1564 O O . LYS A 1 199 ? 10.123 43.890 -5.058 1.00 46.22 199 LYS A O 1
ATOM 1569 N N . ILE A 1 200 ? 10.524 43.341 -2.918 1.00 52.53 200 ILE A N 1
ATOM 1570 C CA . ILE A 1 200 ? 9.283 42.599 -2.686 1.00 52.53 200 ILE A CA 1
ATOM 1571 C C . ILE A 1 200 ? 8.269 43.639 -2.198 1.00 52.53 200 ILE A C 1
ATOM 1573 O O . ILE A 1 200 ? 8.609 44.469 -1.353 1.00 52.53 200 ILE A O 1
ATOM 1577 N N . ASN A 1 201 ? 7.061 43.668 -2.762 1.00 57.69 201 ASN A N 1
ATOM 1578 C CA . ASN A 1 201 ? 6.014 44.585 -2.293 1.00 57.69 201 ASN A CA 1
ATOM 1579 C C . ASN A 1 201 ? 5.657 44.224 -0.835 1.00 57.69 201 ASN A C 1
ATOM 1581 O O . ASN A 1 201 ? 5.573 43.043 -0.506 1.00 57.69 201 ASN A O 1
ATOM 1585 N N . ASP A 1 202 ? 5.409 45.196 0.048 1.00 56.66 202 ASP A N 1
ATOM 1586 C CA . ASP A 1 202 ? 5.004 44.937 1.442 1.00 56.66 202 ASP A CA 1
ATOM 1587 C C . ASP A 1 202 ? 3.797 43.989 1.552 1.00 56.66 202 ASP A C 1
ATOM 1589 O O . ASP A 1 202 ? 3.676 43.244 2.529 1.00 56.66 202 ASP A O 1
ATOM 1593 N N . ALA A 1 203 ? 2.932 43.979 0.530 1.00 57.44 203 ALA A N 1
ATOM 1594 C CA . ALA A 1 203 ? 1.837 43.024 0.385 1.00 57.44 203 ALA A CA 1
ATOM 1595 C C . ALA A 1 203 ? 2.328 41.574 0.215 1.00 57.44 203 ALA A C 1
ATOM 1597 O O . ALA A 1 203 ? 1.819 40.673 0.872 1.00 57.44 203 ALA A O 1
ATOM 1598 N N . GLU A 1 204 ? 3.351 41.350 -0.606 1.00 58.34 204 GLU A N 1
ATOM 1599 C CA . GLU A 1 204 ? 3.952 40.040 -0.876 1.00 58.34 204 GLU A CA 1
ATOM 1600 C C . GLU A 1 204 ? 4.743 39.528 0.340 1.00 58.34 204 GLU A C 1
ATOM 1602 O O . GLU A 1 204 ? 4.621 38.363 0.718 1.00 58.34 204 GLU A O 1
ATOM 1607 N N . ARG A 1 205 ? 5.433 40.424 1.063 1.00 66.88 205 ARG A N 1
ATOM 1608 C CA . ARG A 1 205 ? 6.041 40.111 2.370 1.00 66.88 205 ARG A CA 1
ATOM 1609 C C . ARG A 1 205 ? 4.989 39.681 3.393 1.00 66.88 205 ARG A C 1
ATOM 1611 O O . ARG A 1 205 ? 5.182 38.697 4.105 1.00 66.88 205 ARG A O 1
ATOM 1618 N N . THR A 1 206 ? 3.871 40.402 3.482 1.00 65.50 206 THR A N 1
ATOM 1619 C CA . THR A 1 206 ? 2.765 40.025 4.374 1.00 65.50 206 THR A CA 1
ATOM 1620 C C . THR A 1 206 ? 2.142 38.696 3.962 1.00 65.50 206 THR A C 1
ATOM 1622 O O . THR A 1 206 ? 1.877 37.878 4.835 1.00 65.50 206 THR A O 1
ATOM 1625 N N . LEU A 1 207 ? 1.960 38.439 2.665 1.00 62.28 207 LEU A N 1
ATOM 1626 C CA . LEU A 1 207 ? 1.452 37.160 2.163 1.00 62.28 207 LEU A CA 1
ATOM 1627 C C . LEU A 1 207 ? 2.374 35.990 2.535 1.00 62.28 207 LEU A C 1
ATOM 1629 O O . LEU A 1 207 ? 1.883 34.971 3.014 1.00 62.28 207 LEU A O 1
ATOM 1633 N N . GLN A 1 208 ? 3.694 36.153 2.415 1.00 61.66 208 GLN A N 1
ATOM 1634 C CA . GLN A 1 208 ? 4.662 35.129 2.825 1.00 61.66 208 GLN A CA 1
ATOM 1635 C C . GLN A 1 208 ? 4.690 34.909 4.346 1.00 61.66 208 GLN A C 1
ATOM 1637 O O . GLN A 1 208 ? 4.734 33.779 4.820 1.00 61.66 208 GLN A O 1
ATOM 1642 N N . LEU A 1 209 ? 4.615 35.967 5.155 1.00 68.19 209 LEU A N 1
ATOM 1643 C CA . LEU A 1 209 ? 4.536 35.803 6.613 1.00 68.19 209 LEU A CA 1
ATOM 1644 C C . LEU A 1 209 ? 3.201 35.163 7.043 1.00 68.19 209 LEU A C 1
ATOM 1646 O O . LEU A 1 209 ? 3.187 34.313 7.939 1.00 68.19 209 LEU A O 1
ATOM 1650 N N . ASN A 1 210 ? 2.104 35.501 6.359 1.00 68.00 210 ASN A N 1
ATOM 1651 C CA . ASN A 1 210 ? 0.792 34.886 6.554 1.00 68.00 210 ASN A CA 1
ATOM 1652 C C . ASN A 1 210 ? 0.781 33.406 6.148 1.00 68.00 210 ASN A C 1
ATOM 1654 O O . ASN A 1 210 ? 0.155 32.607 6.843 1.00 68.00 210 ASN A O 1
ATOM 1658 N N . SER A 1 211 ? 1.494 33.008 5.087 1.00 56.00 211 SER A N 1
ATOM 1659 C CA . SER A 1 211 ? 1.595 31.596 4.681 1.00 56.00 211 SER A CA 1
ATOM 1660 C C . SER A 1 211 ? 2.347 30.747 5.713 1.00 56.00 211 SER A C 1
ATOM 1662 O O . SER A 1 211 ? 2.002 29.588 5.944 1.00 56.00 211 SER A O 1
ATOM 1664 N N . PHE A 1 212 ? 3.288 31.342 6.456 1.00 56.28 212 PHE A N 1
ATOM 1665 C CA . PHE A 1 212 ? 3.897 30.715 7.637 1.00 56.28 212 PHE A CA 1
ATOM 1666 C C . PHE A 1 212 ? 2.960 30.663 8.863 1.00 56.28 212 PHE A C 1
ATOM 1668 O O . PHE A 1 212 ? 3.299 30.069 9.897 1.00 56.28 212 PHE A O 1
ATOM 1675 N N . GLY A 1 213 ? 1.758 31.230 8.742 1.00 67.19 213 GLY A N 1
ATOM 1676 C CA . GLY A 1 213 ? 0.710 31.268 9.755 1.00 67.19 213 GLY A CA 1
ATOM 1677 C C . GLY A 1 213 ? 0.848 32.420 10.745 1.00 67.19 213 GLY A C 1
ATOM 1678 O O . GLY A 1 213 ? 0.252 32.340 11.820 1.00 67.19 213 GLY A O 1
ATOM 1679 N N . PHE A 1 214 ? 1.658 33.439 10.437 1.00 77.81 214 PHE A N 1
ATOM 1680 C CA . PHE A 1 214 ? 1.766 34.637 11.264 1.00 77.81 214 PHE A CA 1
ATOM 1681 C C . PHE A 1 214 ? 0.735 35.680 10.863 1.00 77.81 214 PHE A C 1
ATOM 1683 O O . PHE A 1 214 ? 0.527 35.921 9.687 1.00 77.81 214 PHE A O 1
ATOM 1690 N N . GLU A 1 215 ? 0.138 36.351 11.839 1.00 84.75 215 GLU A N 1
ATOM 1691 C CA . GLU A 1 215 ? -0.585 37.592 11.588 1.00 84.75 215 GLU A CA 1
ATOM 1692 C C . GLU A 1 215 ? 0.385 38.771 11.721 1.00 84.75 215 GLU A C 1
ATOM 1694 O O . GLU A 1 215 ? 1.119 38.853 12.707 1.00 84.75 215 GLU A O 1
ATOM 1699 N N . VAL A 1 216 ? 0.395 39.688 10.750 1.00 84.88 216 VAL A N 1
ATOM 1700 C CA . VAL A 1 216 ? 1.271 40.872 10.750 1.00 84.88 216 VAL A CA 1
ATOM 1701 C C . VAL A 1 216 ? 0.451 42.136 11.004 1.00 84.88 216 VAL A C 1
ATOM 1703 O O . VAL A 1 216 ? -0.486 42.429 10.264 1.00 84.88 216 VAL A O 1
ATOM 1706 N N . ILE A 1 217 ? 0.837 42.918 12.014 1.00 88.00 217 ILE A N 1
ATOM 1707 C CA . ILE A 1 217 ? 0.325 44.277 12.245 1.00 88.00 217 ILE A CA 1
ATOM 1708 C C . ILE A 1 217 ? 1.468 45.291 12.185 1.00 88.00 217 ILE A C 1
ATOM 1710 O O . ILE A 1 217 ? 2.579 45.017 12.639 1.00 88.00 217 ILE A O 1
ATOM 1714 N N . ARG A 1 218 ? 1.199 46.466 11.612 1.00 87.94 218 ARG A N 1
ATOM 1715 C CA . ARG A 1 218 ? 2.196 47.521 11.396 1.00 87.94 218 ARG A CA 1
ATOM 1716 C C . ARG A 1 218 ? 1.781 48.810 12.083 1.00 87.94 218 ARG A C 1
ATOM 1718 O O . ARG A 1 218 ? 0.595 49.140 12.101 1.00 87.94 218 ARG A O 1
ATOM 1725 N N . PHE A 1 219 ? 2.763 49.536 12.598 1.00 87.81 219 PHE A N 1
ATOM 1726 C CA . PHE A 1 219 ? 2.581 50.871 13.159 1.00 87.81 219 PHE A CA 1
ATOM 1727 C C . PHE A 1 219 ? 3.665 51.801 12.631 1.00 87.81 219 PHE A C 1
ATOM 1729 O O . PHE A 1 219 ? 4.835 51.426 12.598 1.00 87.81 219 PHE A O 1
ATOM 1736 N N . SER A 1 220 ? 3.298 53.028 12.276 1.00 87.25 220 SER A N 1
ATOM 1737 C CA . SER A 1 220 ? 4.293 54.054 11.955 1.00 87.25 220 SER A CA 1
ATOM 1738 C C . SER A 1 220 ? 5.081 54.473 13.200 1.00 87.25 220 SER A C 1
ATOM 1740 O O . SER A 1 220 ? 4.565 54.445 14.324 1.00 87.25 220 SER A O 1
ATOM 1742 N N . ASN A 1 221 ? 6.320 54.937 13.012 1.00 86.88 221 ASN A N 1
ATOM 1743 C CA . ASN A 1 221 ? 7.123 55.483 14.112 1.00 86.88 221 ASN A CA 1
ATOM 1744 C C . ASN A 1 221 ? 6.389 56.596 14.881 1.00 86.88 221 ASN A C 1
ATOM 1746 O O . ASN A 1 221 ? 6.438 56.631 16.110 1.00 86.88 221 ASN A O 1
ATOM 1750 N N . GLU A 1 222 ? 5.649 57.467 14.188 1.00 86.19 222 GLU A N 1
ATOM 1751 C CA . GLU A 1 222 ? 4.854 58.518 14.831 1.00 86.19 222 GLU A CA 1
ATOM 1752 C C . GLU A 1 222 ? 3.715 57.962 15.693 1.00 86.19 222 GLU A C 1
ATOM 1754 O O . GLU A 1 222 ? 3.423 58.523 16.749 1.00 86.19 222 GLU A O 1
ATOM 1759 N N . GLU A 1 223 ? 3.066 56.869 15.283 1.00 87.38 223 GLU A N 1
ATOM 1760 C CA . GLU A 1 223 ? 2.031 56.217 16.090 1.00 87.38 223 GLU A CA 1
ATOM 1761 C C . GLU A 1 223 ? 2.618 55.575 17.343 1.00 87.38 223 GLU A C 1
ATOM 1763 O O . GLU A 1 223 ? 2.048 55.723 18.424 1.00 87.38 223 GLU A O 1
ATOM 1768 N N . ILE A 1 224 ? 3.771 54.918 17.223 1.00 89.50 224 ILE A N 1
ATOM 1769 C CA . ILE A 1 224 ? 4.443 54.295 18.367 1.00 89.50 224 ILE A CA 1
ATOM 1770 C C . ILE A 1 224 ? 4.899 55.360 19.370 1.00 89.50 224 ILE A C 1
ATOM 1772 O O . ILE A 1 224 ? 4.701 55.180 20.573 1.00 89.50 224 ILE A O 1
ATOM 1776 N N . ILE A 1 225 ? 5.467 56.472 18.892 1.00 89.00 225 ILE A N 1
ATOM 1777 C CA . ILE A 1 225 ? 6.012 57.542 19.741 1.00 89.00 225 ILE A CA 1
ATOM 1778 C C . ILE A 1 225 ? 4.892 58.387 20.359 1.00 89.00 225 ILE A C 1
ATOM 1780 O O . ILE A 1 225 ? 4.888 58.623 21.564 1.00 89.00 225 ILE A O 1
ATOM 1784 N N . ASN A 1 226 ? 3.923 58.837 19.557 1.00 88.06 226 ASN A N 1
ATOM 1785 C CA . ASN A 1 226 ? 2.938 59.833 19.999 1.00 88.06 226 ASN A CA 1
ATOM 1786 C C . ASN A 1 226 ? 1.618 59.224 20.488 1.00 88.06 226 ASN A C 1
ATOM 1788 O O . ASN A 1 226 ? 0.802 59.926 21.086 1.00 88.06 226 ASN A O 1
ATOM 1792 N N . LYS A 1 227 ? 1.357 57.944 20.197 1.00 91.56 227 LYS A N 1
ATOM 1793 C CA . LYS A 1 227 ? 0.095 57.255 20.520 1.00 91.56 227 LYS A CA 1
ATOM 1794 C C . LYS A 1 227 ? 0.350 55.877 21.137 1.00 91.56 227 LYS A C 1
ATOM 1796 O O . LYS A 1 227 ? -0.405 54.938 20.888 1.00 91.56 227 LYS A O 1
ATOM 1801 N N . THR A 1 228 ? 1.388 55.765 21.966 1.00 89.50 228 THR A N 1
ATOM 1802 C CA . THR A 1 228 ? 1.868 54.495 22.528 1.00 89.50 228 THR A CA 1
ATOM 1803 C C . THR A 1 228 ? 0.773 53.683 23.225 1.00 89.50 228 THR A C 1
ATOM 1805 O O . THR A 1 228 ? 0.670 52.484 22.990 1.00 89.50 228 THR A O 1
ATOM 1808 N N . GLU A 1 229 ? -0.085 54.319 24.031 1.00 87.69 229 GLU A N 1
ATOM 1809 C CA . GLU A 1 229 ? -1.198 53.630 24.709 1.00 87.69 229 GLU A CA 1
ATOM 1810 C C . GLU A 1 229 ? -2.168 52.991 23.706 1.00 87.69 229 GLU A C 1
ATOM 1812 O O . GLU A 1 229 ? -2.505 51.817 23.825 1.00 87.69 229 GLU A O 1
ATOM 1817 N N . LYS A 1 230 ? -2.527 53.719 22.641 1.00 89.00 230 LYS A N 1
ATOM 1818 C CA . LYS A 1 230 ? -3.408 53.210 21.583 1.00 89.00 230 LYS A CA 1
ATOM 1819 C C . LYS A 1 230 ? -2.769 52.048 20.814 1.00 89.00 230 LYS A C 1
ATOM 1821 O O . LYS A 1 230 ? -3.465 51.112 20.430 1.00 89.00 230 LYS A O 1
ATOM 1826 N N . VAL A 1 231 ? -1.457 52.102 20.579 1.00 90.75 231 VAL A N 1
ATOM 1827 C CA . VAL A 1 231 ? -0.702 51.011 19.939 1.00 90.75 231 VAL A CA 1
ATOM 1828 C C . VAL A 1 231 ? -0.724 49.754 20.811 1.00 90.75 231 VAL A C 1
ATOM 1830 O O . VAL A 1 231 ? -1.016 48.669 20.308 1.00 90.75 231 VAL A O 1
ATOM 1833 N N . LEU A 1 232 ? -0.486 49.892 22.120 1.00 92.62 232 LEU A N 1
ATOM 1834 C CA . LEU A 1 232 ? -0.560 48.768 23.055 1.00 92.62 232 LEU A CA 1
ATOM 1835 C C . LEU A 1 232 ? -1.967 48.175 23.135 1.00 92.62 232 LEU A C 1
ATOM 1837 O O . LEU A 1 232 ? -2.089 46.953 23.126 1.00 92.62 232 LEU A O 1
ATOM 1841 N N . ASP A 1 233 ? -3.010 49.007 23.137 1.00 89.81 233 ASP A N 1
ATOM 1842 C CA . ASP A 1 233 ? -4.397 48.537 23.116 1.00 89.81 233 ASP A CA 1
ATOM 1843 C C . ASP A 1 233 ? -4.694 47.706 21.865 1.00 89.81 233 ASP A C 1
ATOM 1845 O O . ASP A 1 233 ? -5.304 46.645 21.969 1.00 89.81 233 ASP A O 1
ATOM 1849 N N . ILE A 1 234 ? -4.231 48.135 20.686 1.00 90.50 234 ILE A N 1
ATOM 1850 C CA . ILE A 1 234 ? -4.418 47.381 19.437 1.00 90.50 234 ILE A CA 1
ATOM 1851 C C . ILE A 1 234 ? -3.680 46.040 19.504 1.00 90.50 234 ILE A C 1
ATOM 1853 O O . ILE A 1 234 ? -4.270 45.002 19.200 1.00 90.50 234 ILE A O 1
ATOM 1857 N N . ILE A 1 235 ? -2.413 46.039 19.935 1.00 92.38 235 ILE A N 1
ATOM 1858 C CA . ILE A 1 235 ? -1.618 44.811 20.085 1.00 92.38 235 ILE A CA 1
ATOM 1859 C C . ILE A 1 235 ? -2.301 43.858 21.068 1.00 92.38 235 ILE A C 1
ATOM 1861 O O . ILE A 1 235 ? -2.420 42.665 20.793 1.00 92.38 235 ILE A O 1
ATOM 1865 N N . LEU A 1 236 ? -2.771 44.377 22.201 1.00 91.12 236 LEU A N 1
ATOM 1866 C CA . LEU A 1 236 ? -3.404 43.587 23.244 1.00 91.12 236 LEU A CA 1
ATOM 1867 C C . LEU A 1 236 ? -4.770 43.056 22.804 1.00 91.12 236 LEU A C 1
ATOM 1869 O O . LEU A 1 236 ? -5.064 41.889 23.039 1.00 91.12 236 LEU A O 1
ATOM 1873 N N . GLN A 1 237 ? -5.583 43.857 22.113 1.00 86.31 237 GLN A N 1
ATOM 1874 C CA . GLN A 1 237 ? -6.833 43.397 21.503 1.00 86.31 237 GLN A CA 1
ATOM 1875 C C . GLN A 1 237 ? -6.572 42.273 20.502 1.00 86.31 237 GLN A C 1
ATOM 1877 O O . GLN A 1 237 ? -7.287 41.272 20.514 1.00 86.31 237 GLN A O 1
ATOM 1882 N N . ARG A 1 238 ? -5.526 42.395 19.676 1.00 86.94 238 ARG A N 1
ATOM 1883 C CA . ARG A 1 238 ? -5.171 41.364 18.696 1.00 86.94 238 ARG A CA 1
ATOM 1884 C C . ARG A 1 238 ? -4.652 40.097 19.351 1.00 86.94 238 ARG A C 1
ATOM 1886 O O . ARG A 1 238 ? -5.106 39.012 19.013 1.00 86.94 238 ARG A O 1
ATOM 1893 N N . LEU A 1 239 ? -3.781 40.224 20.346 1.00 86.12 239 LEU A N 1
ATOM 1894 C CA . LEU A 1 239 ? -3.315 39.098 21.149 1.00 86.12 239 LEU A CA 1
ATOM 1895 C C . LEU A 1 239 ? -4.447 38.422 21.909 1.00 86.12 239 LEU A C 1
ATOM 1897 O O . LEU A 1 239 ? -4.467 37.203 21.971 1.00 86.12 239 LEU A O 1
ATOM 1901 N N . ASN A 1 240 ? -5.383 39.179 22.476 1.00 83.88 240 ASN A N 1
ATOM 1902 C CA . ASN A 1 240 ? -6.538 38.621 23.166 1.00 83.88 240 ASN A CA 1
ATOM 1903 C C . ASN A 1 240 ? -7.512 37.972 22.187 1.00 83.88 240 ASN A C 1
ATOM 1905 O O . ASN A 1 240 ? -8.083 36.949 22.532 1.00 83.88 240 ASN A O 1
ATOM 1909 N N . HIS A 1 241 ? -7.650 38.488 20.964 1.00 76.50 241 HIS A N 1
ATOM 1910 C CA . HIS A 1 241 ? -8.396 37.822 19.899 1.00 76.50 241 HIS A CA 1
ATOM 1911 C C . HIS A 1 241 ? -7.719 36.515 19.466 1.00 76.50 241 HIS A C 1
ATOM 1913 O O . HIS A 1 241 ? -8.373 35.484 19.419 1.00 76.50 241 HIS A O 1
ATOM 1919 N N . LEU A 1 242 ? -6.406 36.517 19.228 1.00 74.25 242 LEU A N 1
ATOM 1920 C CA . LEU A 1 242 ? -5.638 35.324 18.852 1.00 74.25 242 LEU A CA 1
ATOM 1921 C C . LEU A 1 242 ? -5.569 34.297 19.985 1.00 74.25 242 LEU A C 1
ATOM 1923 O O . LEU A 1 242 ? -5.699 33.099 19.752 1.00 74.25 242 LEU A O 1
ATOM 1927 N N . LYS A 1 243 ? -5.425 34.765 21.227 1.00 74.25 243 LYS A N 1
ATOM 1928 C CA . LYS A 1 243 ? -5.502 33.949 22.436 1.00 74.25 243 LYS A CA 1
ATOM 1929 C C . LYS A 1 243 ? -6.902 33.375 22.589 1.00 74.25 243 LYS A C 1
ATOM 1931 O O . LYS A 1 243 ? -7.006 32.171 22.759 1.00 74.25 243 LYS A O 1
ATOM 1936 N N . ALA A 1 244 ? -7.952 34.182 22.440 1.00 59.34 244 ALA A N 1
ATOM 1937 C CA . ALA A 1 244 ? -9.332 33.715 22.443 1.00 59.34 244 ALA A CA 1
ATOM 1938 C C . ALA A 1 244 ? -9.606 32.749 21.290 1.00 59.34 244 ALA A C 1
ATOM 1940 O O . ALA A 1 244 ? -10.301 31.791 21.524 1.00 59.34 244 ALA A O 1
ATOM 1941 N N . ASN A 1 245 ? -9.026 32.889 20.098 1.00 54.66 245 ASN A N 1
ATOM 1942 C CA . ASN A 1 245 ? -9.165 31.887 19.032 1.00 54.66 245 ASN A CA 1
ATOM 1943 C C . ASN A 1 245 ? -8.389 30.597 19.353 1.00 54.66 245 ASN A C 1
ATOM 1945 O O . ASN A 1 245 ? -8.837 29.509 19.009 1.00 54.66 245 ASN A O 1
ATOM 1949 N N . SER A 1 246 ? -7.250 30.700 20.049 1.00 50.09 246 SER A N 1
ATOM 1950 C CA . SER A 1 246 ? -6.471 29.540 20.507 1.00 50.09 246 SER A CA 1
ATOM 1951 C C . SER A 1 246 ? -7.055 28.850 21.749 1.00 50.09 246 SER A C 1
ATOM 1953 O O . SER A 1 246 ? -6.806 27.670 21.960 1.00 50.09 246 SER A O 1
ATOM 1955 N N . GLU A 1 247 ? -7.817 29.579 22.572 1.00 42.12 247 GLU A N 1
ATOM 1956 C CA . GLU A 1 247 ? -8.428 29.122 23.831 1.00 42.12 247 GLU A CA 1
ATOM 1957 C C . GLU A 1 247 ? -9.942 28.859 23.686 1.00 42.12 247 GLU A C 1
ATOM 1959 O O . GLU A 1 247 ? -10.492 28.085 24.459 1.00 42.12 247 GLU A O 1
ATOM 1964 N N . ALA A 1 248 ? -10.613 29.438 22.683 1.00 35.75 248 ALA A N 1
ATOM 1965 C CA . ALA A 1 248 ? -11.947 29.064 22.188 1.00 35.75 248 ALA A CA 1
ATOM 1966 C C . ALA A 1 248 ? -11.878 27.907 21.181 1.00 35.75 248 ALA A C 1
ATOM 1968 O O . ALA A 1 248 ? -12.902 27.491 20.644 1.00 35.75 248 ALA A O 1
ATOM 1969 N N . ALA A 1 249 ? -10.689 27.339 20.971 1.00 33.81 249 ALA A N 1
ATOM 1970 C CA . ALA A 1 249 ? -10.542 25.986 20.465 1.00 33.81 249 ALA A CA 1
ATOM 1971 C C . ALA A 1 249 ? -10.976 24.977 21.549 1.00 33.81 249 ALA A C 1
ATOM 1973 O O . ALA A 1 249 ? -10.162 24.304 22.168 1.00 33.81 249 ALA A O 1
ATOM 1974 N N . PHE A 1 250 ? -12.282 24.892 21.792 1.00 31.59 250 PHE A N 1
ATOM 1975 C CA . PHE A 1 250 ? -12.969 23.766 22.431 1.00 31.59 250 PHE A CA 1
ATOM 1976 C C . PHE A 1 250 ? -14.400 23.748 21.872 1.00 31.59 250 PHE A C 1
ATOM 1978 O O . PHE A 1 250 ? -14.942 24.834 21.667 1.00 31.59 250 PHE A O 1
ATOM 1985 N N . PRO A 1 251 ? -15.110 22.615 21.714 1.00 30.55 251 PRO A N 1
ATOM 1986 C CA . PRO A 1 251 ? -14.749 21.201 21.626 1.00 30.55 251 PRO A CA 1
ATOM 1987 C C . PRO A 1 251 ? -14.717 20.776 20.137 1.00 30.55 251 PRO A C 1
ATOM 1989 O O . PRO A 1 251 ? -14.679 21.632 19.258 1.00 30.55 251 PRO A O 1
ATOM 1992 N N . SER A 1 252 ? -14.746 19.466 19.852 1.00 28.77 252 SER A N 1
ATOM 1993 C CA . SER A 1 252 ? -15.217 18.899 18.574 1.00 28.77 252 SER A CA 1
ATOM 1994 C C . SER A 1 252 ? -16.180 19.851 17.854 1.00 28.77 252 SER A C 1
ATOM 1996 O O . SER A 1 252 ? -17.139 20.298 18.502 1.00 28.77 252 SER A O 1
ATOM 1998 N N . PRO A 1 253 ? -15.990 20.132 16.549 1.00 30.91 253 PRO A N 1
ATOM 1999 C CA . PRO A 1 253 ? -16.984 20.865 15.789 1.00 30.91 253 PRO A CA 1
ATOM 2000 C C . PRO A 1 253 ? -18.342 20.217 16.029 1.00 30.91 253 PRO A C 1
ATOM 2002 O O . PRO A 1 253 ? -18.482 18.995 16.145 1.00 30.91 253 PRO A O 1
ATOM 2005 N N . SER A 1 254 ? -19.328 21.085 16.195 1.00 29.83 254 SER A N 1
ATOM 2006 C CA . SER A 1 254 ? -20.736 20.753 16.256 1.00 29.83 254 SER A CA 1
ATOM 2007 C C . SER A 1 254 ? -21.075 19.659 15.242 1.00 29.83 254 SER A C 1
ATOM 2009 O O . SER A 1 254 ? -21.117 19.923 14.045 1.00 29.83 254 SER A O 1
ATOM 2011 N N . GLY A 1 255 ? -21.322 18.442 15.725 1.00 34.34 255 GLY A N 1
ATOM 2012 C CA . GLY A 1 255 ? -22.122 17.432 15.030 1.00 34.34 255 GLY A CA 1
ATOM 2013 C C . GLY A 1 255 ? -21.588 16.841 13.722 1.00 34.34 255 GLY A C 1
ATOM 2014 O O . GLY A 1 255 ? -22.220 15.917 13.224 1.00 34.34 255 GLY A O 1
ATOM 2015 N N . LEU A 1 256 ? -20.458 17.296 13.184 1.00 37.91 256 LEU A N 1
ATOM 2016 C CA . LEU A 1 256 ? -19.781 16.654 12.059 1.00 37.91 256 LEU A CA 1
ATOM 2017 C C . LEU A 1 256 ? -18.315 16.479 12.441 1.00 37.91 256 LEU A C 1
ATOM 2019 O O . LEU A 1 256 ? -17.546 17.436 12.417 1.00 37.91 256 LEU A O 1
ATOM 2023 N N . GLY A 1 257 ? -17.952 15.263 12.860 1.00 57.69 257 GLY A N 1
ATOM 2024 C CA . GLY A 1 257 ? -16.549 14.869 12.985 1.00 57.69 257 GLY A CA 1
ATOM 2025 C C . GLY A 1 257 ? -15.818 14.991 11.645 1.00 57.69 257 GLY A C 1
ATOM 2026 O O . GLY A 1 257 ? -16.428 15.318 10.627 1.00 57.69 257 GLY A O 1
ATOM 2027 N N . ALA A 1 258 ? -14.511 14.727 11.658 1.00 67.31 258 ALA A N 1
ATOM 2028 C CA . ALA A 1 258 ? -13.709 14.600 10.447 1.00 67.31 258 ALA A CA 1
ATOM 2029 C C . ALA A 1 258 ? -14.477 13.790 9.379 1.00 67.31 258 ALA A C 1
ATOM 2031 O O . ALA A 1 258 ? -14.953 12.689 9.665 1.00 67.31 258 ALA A O 1
ATOM 2032 N N . VAL A 1 259 ? -14.670 14.385 8.198 1.00 88.12 259 VAL A N 1
ATOM 2033 C CA . VAL A 1 259 ? -15.437 13.793 7.091 1.00 88.12 259 VAL A CA 1
ATOM 2034 C C . VAL A 1 259 ? -14.636 12.610 6.562 1.00 88.12 259 VAL A C 1
ATOM 2036 O O . VAL A 1 259 ? -15.080 11.469 6.640 1.00 88.12 259 VAL A O 1
ATOM 2039 N N . ILE A 1 260 ? -13.384 12.869 6.191 1.00 94.81 260 ILE A N 1
ATOM 2040 C CA . ILE A 1 260 ? -12.363 11.831 6.072 1.00 94.81 260 ILE A CA 1
ATOM 2041 C C . ILE A 1 260 ? -11.686 11.716 7.432 1.00 94.81 260 ILE A C 1
ATOM 2043 O O . ILE A 1 260 ? -11.150 12.694 7.947 1.00 94.81 260 ILE A O 1
ATOM 2047 N N . SER A 1 261 ? -11.782 10.546 8.051 1.00 95.31 261 SER A N 1
ATOM 2048 C CA . SER A 1 261 ? -11.707 10.414 9.508 1.00 95.31 261 SER A CA 1
ATOM 2049 C C . SER A 1 261 ? -10.461 9.703 10.035 1.00 95.31 261 SER A C 1
ATOM 2051 O O . SER A 1 261 ? -10.172 9.800 11.233 1.00 95.31 261 SER A O 1
ATOM 2053 N N . THR A 1 262 ? -9.701 9.055 9.153 1.00 97.44 262 THR A N 1
ATOM 2054 C CA . THR A 1 262 ? -8.428 8.390 9.456 1.00 97.44 262 THR A CA 1
ATOM 2055 C C . THR A 1 262 ? -7.377 8.720 8.401 1.00 97.44 262 THR A C 1
ATOM 2057 O O . THR A 1 262 ? -7.724 9.135 7.298 1.00 97.44 262 THR A O 1
ATOM 2060 N N . ASP A 1 263 ? -6.105 8.519 8.726 1.00 95.94 263 ASP A N 1
ATOM 2061 C CA . ASP A 1 263 ? -5.017 8.461 7.753 1.00 95.94 263 ASP A CA 1
ATOM 2062 C C . ASP A 1 263 ? -3.901 7.544 8.271 1.00 95.94 263 ASP A C 1
ATOM 2064 O O . ASP A 1 263 ? -3.606 7.528 9.471 1.00 95.94 263 ASP A O 1
ATOM 2068 N N . HIS A 1 264 ? -3.305 6.761 7.373 1.00 94.56 264 HIS A N 1
ATOM 2069 C CA . HIS A 1 264 ? -2.205 5.832 7.674 1.00 94.56 264 HIS A CA 1
ATOM 2070 C C . HIS A 1 264 ? -0.904 6.180 6.930 1.00 94.56 264 HIS A C 1
ATOM 2072 O O . HIS A 1 264 ? 0.110 5.502 7.095 1.00 94.56 264 HIS A O 1
ATOM 2078 N N . GLU A 1 265 ? -0.916 7.271 6.160 1.00 89.44 265 GLU A N 1
ATOM 2079 C CA . GLU A 1 265 ? 0.162 7.672 5.254 1.00 89.44 265 GLU A CA 1
ATOM 2080 C C . GLU A 1 265 ? 1.170 8.657 5.864 1.00 89.44 265 GLU A C 1
ATOM 2082 O O . GLU A 1 265 ? 2.144 9.043 5.216 1.00 89.44 265 GLU A O 1
ATOM 2087 N N . CYS A 1 266 ? 0.983 9.060 7.125 1.00 89.44 266 CYS A N 1
ATOM 2088 C CA . CYS A 1 266 ? 1.926 9.959 7.784 1.00 89.44 266 CYS A CA 1
ATOM 2089 C C . CYS A 1 266 ? 3.325 9.349 7.900 1.00 89.44 266 CYS A C 1
ATOM 2091 O O . CYS A 1 266 ? 3.514 8.298 8.515 1.00 89.44 266 CYS A O 1
ATOM 2093 N N . PHE A 1 267 ? 4.333 10.069 7.409 1.00 84.88 267 PHE A N 1
ATOM 2094 C CA . PHE A 1 267 ? 5.735 9.662 7.544 1.00 84.88 267 PHE A CA 1
ATOM 2095 C C . PHE A 1 267 ? 6.500 10.451 8.610 1.00 84.88 267 PHE A C 1
ATOM 2097 O O . PHE A 1 267 ? 7.548 9.994 9.068 1.00 84.88 267 PHE A O 1
ATOM 2104 N N . THR A 1 268 ? 5.962 11.591 9.060 1.00 88.19 268 THR A N 1
ATOM 2105 C CA . THR A 1 268 ? 6.528 12.393 10.158 1.00 88.19 268 THR A CA 1
ATOM 2106 C C . THR A 1 268 ? 5.523 12.652 11.276 1.00 88.19 268 THR A C 1
ATOM 2108 O O . THR A 1 268 ? 4.309 12.697 11.055 1.00 88.19 268 THR A O 1
ATOM 2111 N N . ALA A 1 269 ? 6.031 12.869 12.492 1.00 90.88 269 ALA A N 1
ATOM 2112 C CA . ALA A 1 269 ? 5.205 13.228 13.641 1.00 90.88 269 ALA A CA 1
ATOM 2113 C C . ALA A 1 269 ? 4.497 14.576 13.437 1.00 90.88 269 ALA A C 1
ATOM 2115 O O . ALA A 1 269 ? 3.379 14.765 13.908 1.00 90.88 269 ALA A O 1
ATOM 2116 N N . GLU A 1 270 ? 5.131 15.515 12.735 1.00 88.06 270 GLU A N 1
ATOM 2117 C CA . GLU A 1 270 ? 4.586 16.841 12.473 1.00 88.06 270 GLU A CA 1
ATOM 2118 C C . GLU A 1 270 ? 3.400 16.796 11.505 1.00 88.06 270 GLU A C 1
ATOM 2120 O O . GLU A 1 270 ? 2.424 17.518 11.703 1.00 88.06 270 GLU A O 1
ATOM 2125 N N . GLU A 1 271 ? 3.467 15.951 10.476 1.00 87.38 271 GLU A N 1
ATOM 2126 C CA . GLU A 1 271 ? 2.343 15.699 9.573 1.00 87.38 271 GLU A CA 1
ATOM 2127 C C . GLU A 1 271 ? 1.166 15.055 10.316 1.00 87.38 271 GLU A C 1
ATOM 2129 O O . GLU A 1 271 ? 0.034 15.536 10.235 1.00 87.38 271 GLU A O 1
ATOM 2134 N N . ALA A 1 272 ? 1.444 14.011 11.102 1.00 92.62 272 ALA A N 1
ATOM 2135 C CA . ALA A 1 272 ? 0.436 13.352 11.925 1.00 92.62 272 ALA A CA 1
ATOM 2136 C C . ALA A 1 272 ? -0.201 14.326 12.926 1.00 92.62 272 ALA A C 1
ATOM 2138 O O . ALA A 1 272 ? -1.418 14.327 13.099 1.00 92.62 272 ALA A O 1
ATOM 2139 N N . LEU A 1 273 ? 0.592 15.201 13.552 1.00 90.12 273 LEU A N 1
ATOM 2140 C CA . LEU A 1 273 ? 0.092 16.222 14.468 1.00 90.12 273 LEU A CA 1
ATOM 2141 C C . LEU A 1 273 ? -0.844 17.215 13.769 1.00 90.12 273 LEU A C 1
ATOM 2143 O O . LEU A 1 273 ? -1.896 17.520 14.326 1.00 90.12 273 LEU A O 1
ATOM 2147 N N . ASP A 1 274 ? -0.501 17.681 12.563 1.00 87.19 274 ASP A N 1
ATOM 2148 C CA . ASP A 1 274 ? -1.364 18.570 11.773 1.00 87.19 274 ASP A CA 1
ATOM 2149 C C . ASP A 1 274 ? -2.728 17.912 11.488 1.00 87.19 274 ASP A C 1
ATOM 2151 O O . ASP A 1 274 ? -3.764 18.564 11.574 1.00 87.19 274 ASP A O 1
ATOM 2155 N N . LYS A 1 275 ? -2.770 16.607 11.213 1.00 92.38 275 LYS A N 1
ATOM 2156 C CA . LYS A 1 275 ? -4.027 15.873 10.985 1.00 92.38 275 LYS A CA 1
ATOM 2157 C C . LYS A 1 275 ? -4.803 15.619 12.287 1.00 92.38 275 LYS A C 1
ATOM 2159 O O . LYS A 1 275 ? -6.020 15.824 12.336 1.00 92.38 275 LYS A O 1
ATOM 2164 N N . LEU A 1 276 ? -4.103 15.278 13.373 1.00 90.25 276 LEU A N 1
ATOM 2165 C CA . LEU A 1 276 ? -4.685 15.068 14.706 1.00 90.25 276 LEU A CA 1
ATOM 2166 C C . LEU A 1 276 ? -5.412 16.314 15.229 1.00 90.25 276 LEU A C 1
ATOM 2168 O O . LEU A 1 276 ? -6.517 16.195 15.762 1.00 90.25 276 LEU A O 1
ATOM 2172 N N . ILE A 1 277 ? -4.836 17.513 15.059 1.00 87.38 277 ILE A N 1
ATOM 2173 C CA . ILE A 1 277 ? -5.466 18.762 15.531 1.00 87.38 277 ILE A CA 1
ATOM 2174 C C . ILE A 1 277 ? -6.776 19.089 14.802 1.00 87.38 277 ILE A C 1
ATOM 2176 O O . ILE A 1 277 ? -7.613 19.808 15.348 1.00 87.38 277 ILE A O 1
ATOM 2180 N N . TYR A 1 278 ? -6.979 18.547 13.599 1.00 86.19 278 TYR A N 1
ATOM 2181 C CA . TYR A 1 278 ? -8.222 18.680 12.837 1.00 86.19 278 TYR A CA 1
ATOM 2182 C C . TYR A 1 278 ? -9.193 17.509 13.066 1.00 86.19 278 TYR A C 1
ATOM 2184 O O . TYR A 1 278 ? -10.242 17.443 12.427 1.00 86.19 278 TYR A O 1
ATOM 2192 N N . GLY A 1 279 ? -8.891 16.615 14.014 1.00 85.94 279 GLY A N 1
ATOM 2193 C CA . GLY A 1 279 ? -9.789 15.543 14.445 1.00 85.94 279 GLY A CA 1
ATOM 2194 C C . GLY A 1 279 ? -9.721 14.265 13.607 1.00 85.94 279 GLY A C 1
ATOM 2195 O O . GLY A 1 279 ? -10.592 13.408 13.756 1.00 85.94 279 GLY A O 1
ATOM 2196 N N . MET A 1 280 ? -8.707 14.115 12.754 1.00 94.56 280 MET A N 1
ATOM 2197 C CA . MET A 1 280 ? -8.427 12.869 12.037 1.00 94.56 280 MET A CA 1
ATOM 2198 C C . MET A 1 280 ? -7.647 11.907 12.941 1.00 94.56 280 MET A C 1
ATOM 2200 O O . MET A 1 280 ? -6.736 12.319 13.659 1.00 94.56 280 MET A O 1
ATOM 2204 N N . HIS A 1 281 ? -8.018 10.628 12.936 1.00 97.75 281 HIS A N 1
ATOM 2205 C CA . HIS A 1 281 ? -7.264 9.586 13.633 1.00 97.75 281 HIS A CA 1
ATOM 2206 C C . HIS A 1 281 ? -6.040 9.193 12.807 1.00 97.75 281 HIS A C 1
ATOM 2208 O O . HIS A 1 281 ? -6.115 9.146 11.584 1.00 97.75 281 HIS A O 1
ATOM 2214 N N . ILE A 1 282 ? -4.939 8.851 13.468 1.00 98.12 282 ILE A N 1
ATOM 2215 C CA . ILE A 1 282 ? -3.734 8.363 12.795 1.00 98.12 282 ILE A CA 1
ATOM 2216 C C . ILE A 1 282 ? -3.587 6.872 13.049 1.00 98.12 282 ILE A C 1
ATOM 2218 O O . ILE A 1 282 ? -3.539 6.422 14.196 1.00 98.12 282 ILE A O 1
ATOM 2222 N N . ILE A 1 283 ? -3.510 6.100 11.974 1.00 98.06 283 ILE A N 1
ATOM 2223 C CA . ILE A 1 283 ? -3.285 4.662 12.032 1.00 98.06 283 ILE A CA 1
ATOM 2224 C C . ILE A 1 283 ? -1.798 4.427 11.756 1.00 98.06 283 ILE A C 1
ATOM 2226 O O . ILE A 1 283 ? -1.317 4.582 10.641 1.00 98.06 283 ILE A O 1
ATOM 2230 N N . ILE A 1 284 ? -1.038 4.093 12.794 1.00 97.25 284 ILE A N 1
ATOM 2231 C CA . ILE A 1 284 ? 0.400 3.856 12.683 1.00 97.25 284 ILE A CA 1
ATOM 2232 C C . ILE A 1 284 ? 0.620 2.498 12.013 1.00 97.25 284 ILE A C 1
ATOM 2234 O O . ILE A 1 284 ? 0.310 1.458 12.607 1.00 97.25 284 ILE A O 1
ATOM 2238 N N . ARG A 1 285 ? 1.180 2.521 10.800 1.00 92.81 285 ARG A N 1
ATOM 2239 C CA . ARG A 1 285 ? 1.467 1.319 10.013 1.00 92.81 285 ARG A CA 1
ATOM 2240 C C . ARG A 1 285 ? 2.866 0.750 10.223 1.00 92.81 285 ARG A C 1
ATOM 2242 O O . ARG A 1 285 ? 3.840 1.485 10.419 1.00 92.81 285 ARG A O 1
ATOM 2249 N N . GLU A 1 286 ? 2.954 -0.572 10.108 1.00 89.75 286 GLU A N 1
ATOM 2250 C CA . GLU A 1 286 ? 4.209 -1.319 10.012 1.00 89.75 286 GLU A CA 1
ATOM 2251 C C . GLU A 1 286 ? 4.078 -2.467 8.990 1.00 89.75 286 GLU A C 1
ATOM 2253 O O . GLU A 1 286 ? 3.775 -3.613 9.348 1.00 89.75 286 GLU A O 1
ATOM 2258 N N . GLY A 1 287 ? 4.305 -2.133 7.717 1.00 84.62 287 GLY A N 1
ATOM 2259 C CA . GLY A 1 287 ? 4.220 -3.046 6.576 1.00 84.62 287 GLY A CA 1
ATOM 2260 C C . GLY A 1 287 ? 5.570 -3.619 6.135 1.00 84.62 287 GLY A C 1
ATOM 2261 O O . GLY A 1 287 ? 6.597 -3.472 6.810 1.00 84.62 287 GLY A O 1
ATOM 2262 N N . SER A 1 288 ? 5.581 -4.297 4.983 1.00 78.44 288 SER A N 1
ATOM 2263 C CA . SER A 1 288 ? 6.807 -4.872 4.400 1.00 78.44 288 SER A CA 1
ATOM 2264 C C . SER A 1 288 ? 7.740 -3.808 3.808 1.00 78.44 288 SER A C 1
ATOM 2266 O O . SER A 1 288 ? 8.948 -3.892 4.030 1.00 78.44 288 SER A O 1
ATOM 2268 N N . ALA A 1 289 ? 7.200 -2.802 3.108 1.00 68.62 289 ALA A N 1
ATOM 2269 C CA . ALA A 1 289 ? 7.984 -1.702 2.530 1.00 68.62 289 ALA A CA 1
ATOM 2270 C C . ALA A 1 289 ? 7.923 -0.413 3.360 1.00 68.62 289 ALA A C 1
ATOM 2272 O O . ALA A 1 289 ? 8.968 0.168 3.646 1.00 68.62 289 ALA A O 1
ATOM 2273 N N . ALA A 1 290 ? 6.728 0.017 3.774 1.00 72.62 290 ALA A N 1
ATOM 2274 C CA . ALA A 1 290 ? 6.538 1.251 4.533 1.00 72.62 290 ALA A CA 1
ATOM 2275 C C . ALA A 1 290 ? 6.434 0.973 6.042 1.00 72.62 290 ALA A C 1
ATOM 2277 O O . ALA A 1 290 ? 5.613 0.171 6.494 1.00 72.62 29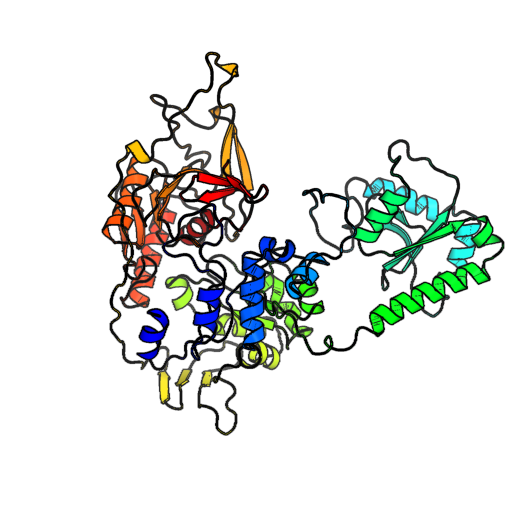0 ALA A O 1
ATOM 2278 N N . LYS A 1 291 ? 7.282 1.636 6.836 1.00 84.75 291 LYS A N 1
ATOM 2279 C CA . LYS A 1 291 ? 7.365 1.467 8.296 1.00 84.75 291 LYS A CA 1
ATOM 2280 C C . LYS A 1 291 ? 7.392 2.828 8.976 1.00 84.75 291 LYS A C 1
ATOM 2282 O O . LYS A 1 291 ? 8.381 3.551 8.871 1.00 84.75 291 LYS A O 1
ATOM 2287 N N . ASN A 1 292 ? 6.321 3.174 9.690 1.00 89.69 292 ASN A N 1
ATOM 2288 C CA . ASN A 1 292 ? 6.158 4.501 10.296 1.00 89.69 292 ASN A CA 1
ATOM 2289 C C . ASN A 1 292 ? 6.108 4.463 11.826 1.00 89.69 292 ASN A C 1
ATOM 2291 O O . ASN A 1 292 ? 6.058 5.514 12.468 1.00 89.69 292 ASN A O 1
ATOM 2295 N N . PHE A 1 293 ? 6.192 3.276 12.437 1.00 94.81 293 PHE A N 1
ATOM 2296 C CA . PHE A 1 293 ? 6.133 3.136 13.889 1.00 94.81 293 PHE A CA 1
ATOM 2297 C C . PHE A 1 293 ? 7.154 4.012 14.617 1.00 94.81 293 PHE A C 1
ATOM 2299 O O . PHE A 1 293 ? 6.804 4.700 15.573 1.00 94.81 293 PHE A O 1
ATOM 2306 N N . GLU A 1 294 ? 8.414 4.009 14.175 1.00 94.69 294 GLU A N 1
ATOM 2307 C CA . GLU A 1 294 ? 9.478 4.756 14.854 1.00 94.69 294 GLU A CA 1
ATOM 2308 C C . GLU A 1 294 ? 9.229 6.268 14.840 1.00 94.69 294 GLU A C 1
ATOM 2310 O O . GLU A 1 294 ? 9.489 6.920 15.848 1.00 94.69 294 GLU A O 1
ATOM 2315 N N . ALA A 1 295 ? 8.680 6.793 13.743 1.00 93.62 295 ALA A N 1
ATOM 2316 C CA . ALA A 1 295 ? 8.401 8.213 13.571 1.00 93.62 295 ALA A CA 1
ATOM 2317 C C . ALA A 1 295 ? 7.170 8.683 14.361 1.00 93.62 295 ALA A C 1
ATOM 2319 O O . ALA A 1 295 ? 7.132 9.827 14.806 1.00 93.62 295 ALA A O 1
ATOM 2320 N N . LEU A 1 296 ? 6.161 7.821 14.532 1.00 96.81 296 LEU A N 1
ATOM 2321 C CA . LEU A 1 296 ? 4.839 8.244 15.007 1.00 96.81 296 LEU A CA 1
ATOM 2322 C C . LEU A 1 296 ? 4.503 7.816 16.439 1.00 96.81 296 LEU A C 1
ATOM 2324 O O . LEU A 1 296 ? 3.663 8.449 17.078 1.00 96.81 296 LEU A O 1
ATOM 2328 N N . ILE A 1 297 ? 5.128 6.757 16.967 1.00 98.06 297 ILE A N 1
ATOM 2329 C CA . ILE A 1 297 ? 4.694 6.137 18.232 1.00 98.06 297 ILE A CA 1
ATOM 2330 C C . ILE A 1 297 ? 4.731 7.086 19.435 1.00 98.06 297 ILE A C 1
ATOM 2332 O O . ILE A 1 297 ? 3.939 6.931 20.362 1.00 98.06 297 ILE A O 1
ATOM 2336 N N . ASP A 1 298 ? 5.608 8.089 19.435 1.00 97.38 298 ASP A N 1
ATOM 2337 C CA . ASP A 1 298 ? 5.708 9.046 20.541 1.00 97.38 298 ASP A CA 1
ATOM 2338 C C . ASP A 1 298 ? 4.466 9.941 20.687 1.00 97.38 298 ASP A C 1
ATOM 2340 O O . ASP A 1 298 ? 4.211 10.462 21.772 1.00 97.38 298 ASP A O 1
ATOM 2344 N N . LEU A 1 299 ? 3.625 10.044 19.650 1.00 96.44 299 LEU A N 1
ATOM 2345 C CA . LEU A 1 299 ? 2.358 10.777 19.713 1.00 96.44 299 LEU A CA 1
ATOM 2346 C C . LEU A 1 299 ? 1.336 10.127 20.659 1.00 96.44 299 LEU A C 1
ATOM 2348 O O . LEU A 1 299 ? 0.403 10.805 21.099 1.00 96.44 299 LEU A O 1
ATOM 2352 N N . ILE A 1 300 ? 1.505 8.846 21.012 1.00 97.19 300 ILE A N 1
ATOM 2353 C CA . ILE A 1 300 ? 0.561 8.116 21.873 1.00 97.19 300 ILE A CA 1
ATOM 2354 C C . ILE A 1 300 ? 0.455 8.719 23.272 1.00 97.19 300 ILE A C 1
ATOM 2356 O O . ILE A 1 300 ? -0.604 8.636 23.885 1.00 97.19 300 ILE A O 1
ATOM 2360 N N . ASP A 1 301 ? 1.510 9.385 23.743 1.00 91.56 301 ASP A N 1
ATOM 2361 C CA . ASP A 1 301 ? 1.547 10.006 25.067 1.00 91.56 301 ASP A CA 1
ATOM 2362 C C . ASP A 1 301 ? 0.614 11.232 25.151 1.00 91.56 301 ASP A C 1
ATOM 2364 O O . ASP A 1 301 ? 0.120 11.573 26.226 1.00 91.56 301 ASP A O 1
ATOM 2368 N N . GLY A 1 302 ? 0.361 11.897 24.015 1.00 89.62 302 GLY A N 1
ATOM 2369 C CA . GLY A 1 302 ? -0.526 13.062 23.916 1.00 89.62 302 GLY A CA 1
ATOM 2370 C C . GLY A 1 302 ? -1.900 12.762 23.311 1.00 89.62 302 GLY A C 1
ATOM 2371 O O . GLY A 1 302 ? -2.869 13.446 23.637 1.00 89.62 302 GLY A O 1
ATOM 2372 N N . TYR A 1 303 ? -1.998 11.739 22.455 1.00 95.31 303 TYR A N 1
ATOM 2373 C CA . TYR A 1 303 ? -3.188 11.449 21.645 1.00 95.31 303 TYR A CA 1
ATOM 2374 C C . TYR A 1 303 ? -3.654 9.979 21.709 1.00 95.31 303 TYR A C 1
ATOM 2376 O O . TYR A 1 303 ? -4.045 9.415 20.685 1.00 95.31 303 TYR A O 1
ATOM 2384 N N . PRO A 1 304 ? -3.704 9.325 22.884 1.00 92.56 304 PRO A N 1
ATOM 2385 C CA . PRO A 1 304 ? -3.959 7.881 22.975 1.00 92.56 304 PRO A CA 1
ATOM 2386 C C . PRO A 1 304 ? -5.347 7.450 22.466 1.00 92.56 304 PRO A C 1
ATOM 2388 O O . PRO A 1 304 ? -5.575 6.273 22.199 1.00 92.56 304 PRO A O 1
ATOM 2391 N N . HIS A 1 305 ? -6.296 8.381 22.339 1.00 93.88 305 HIS A N 1
ATOM 2392 C CA . HIS A 1 305 ? -7.649 8.134 21.823 1.00 93.88 305 HIS A CA 1
ATOM 2393 C C . HIS A 1 305 ? -7.774 8.288 20.303 1.00 93.88 305 HIS A C 1
ATOM 2395 O O . HIS A 1 305 ? -8.799 7.915 19.748 1.00 93.88 305 HIS A O 1
ATOM 2401 N N . MET A 1 306 ? -6.752 8.842 19.652 1.00 95.56 306 MET A N 1
ATOM 2402 C CA . MET A 1 306 ? -6.767 9.170 18.225 1.00 95.56 306 MET A CA 1
ATOM 2403 C C . MET A 1 306 ? -5.773 8.325 17.423 1.00 95.56 306 MET A C 1
ATOM 2405 O O . MET A 1 306 ? -5.686 8.483 16.211 1.00 95.56 306 MET A O 1
ATOM 2409 N N . LEU A 1 307 ? -5.013 7.447 18.087 1.00 98.12 307 LEU A N 1
ATOM 2410 C CA . LEU A 1 307 ? -4.053 6.562 17.436 1.00 98.12 307 LEU A CA 1
ATOM 2411 C C . LEU A 1 307 ? -4.576 5.135 17.330 1.00 98.12 307 LEU A C 1
ATOM 2413 O O . LEU A 1 307 ? -5.202 4.621 18.257 1.00 98.12 307 LEU A O 1
ATOM 2417 N N . MET A 1 308 ? -4.274 4.482 16.219 1.00 98.38 308 MET A N 1
ATOM 2418 C CA . MET A 1 308 ? -4.538 3.065 15.972 1.00 98.38 308 MET A CA 1
ATOM 2419 C C . MET A 1 308 ? -3.284 2.401 15.398 1.00 98.38 308 MET A C 1
ATOM 2421 O O . MET A 1 308 ? -2.330 3.091 15.047 1.00 98.38 308 MET A O 1
ATOM 2425 N N . PHE A 1 309 ? -3.274 1.073 15.300 1.00 98.12 309 PHE A N 1
ATOM 2426 C CA . PHE A 1 309 ? -2.216 0.331 14.610 1.00 98.12 309 PHE A CA 1
ATOM 2427 C C . PHE A 1 309 ? -2.779 -0.408 13.401 1.00 98.12 309 PHE A C 1
ATOM 2429 O O . PHE A 1 309 ? -3.846 -1.016 13.497 1.00 98.12 309 PHE A O 1
ATOM 2436 N N . CYS A 1 310 ? -2.030 -0.426 12.304 1.00 96.44 310 CYS A N 1
ATOM 2437 C CA . CYS A 1 310 ? -2.265 -1.327 11.182 1.00 96.44 310 CYS A CA 1
ATOM 2438 C C . CYS A 1 310 ? -0.945 -1.931 10.691 1.00 96.44 310 CYS A C 1
ATOM 2440 O O . CYS A 1 310 ? 0.150 -1.546 11.103 1.00 96.44 310 CYS A O 1
ATOM 2442 N N . SER A 1 311 ? -1.062 -2.939 9.843 1.00 92.31 311 SER A N 1
ATOM 2443 C CA . SER A 1 311 ? 0.047 -3.484 9.066 1.00 92.31 311 SER A CA 1
ATOM 2444 C C . SER A 1 311 ? 0.140 -2.851 7.684 1.00 92.31 311 SER A C 1
ATOM 2446 O O . SER A 1 311 ? 1.239 -2.810 7.145 1.00 92.31 311 SER A O 1
ATOM 2448 N N . ASP A 1 312 ? -0.982 -2.354 7.156 1.00 90.94 312 ASP A N 1
ATOM 2449 C CA . ASP A 1 312 ? -1.111 -1.971 5.752 1.00 90.94 312 ASP A CA 1
ATOM 2450 C C . ASP A 1 312 ? -0.772 -3.187 4.863 1.00 90.94 312 ASP A C 1
ATOM 2452 O O . ASP A 1 312 ? -1.314 -4.275 5.099 1.00 90.94 312 ASP A O 1
ATOM 2456 N N . ASP A 1 313 ? 0.180 -3.076 3.938 1.00 88.25 313 ASP A N 1
ATOM 2457 C CA . ASP A 1 313 ? 0.633 -4.205 3.125 1.00 88.25 313 ASP A CA 1
ATOM 2458 C C . ASP A 1 313 ? 1.725 -5.053 3.799 1.00 88.25 313 ASP A C 1
ATOM 2460 O O . ASP A 1 313 ? 2.822 -4.579 4.130 1.00 88.25 313 ASP A O 1
ATOM 2464 N N . LYS A 1 314 ? 1.482 -6.369 3.912 1.00 88.19 314 LYS A N 1
ATOM 2465 C CA . LYS A 1 314 ? 2.500 -7.358 4.312 1.00 88.19 314 LYS A CA 1
ATOM 2466 C C . LYS A 1 314 ? 2.606 -8.508 3.327 1.00 88.19 314 LYS A C 1
ATOM 2468 O O . LYS A 1 314 ? 1.624 -9.180 3.019 1.00 88.19 314 LYS A O 1
ATOM 2473 N N . HIS A 1 315 ? 3.837 -8.800 2.921 1.00 89.81 315 HIS A N 1
ATOM 2474 C CA . HIS A 1 315 ? 4.150 -10.030 2.211 1.00 89.81 315 HIS A CA 1
ATOM 2475 C C . HIS A 1 315 ? 3.943 -11.267 3.096 1.00 89.81 315 HIS A C 1
ATOM 2477 O O . HIS A 1 315 ? 4.022 -11.168 4.328 1.00 89.81 315 HIS A O 1
ATOM 2483 N N . PRO A 1 316 ? 3.706 -12.444 2.486 1.00 92.38 316 PRO A N 1
ATOM 2484 C CA . PRO A 1 316 ? 3.455 -13.678 3.224 1.00 92.38 316 PRO A CA 1
ATOM 2485 C C . PRO A 1 316 ? 4.549 -14.028 4.244 1.00 92.38 316 PRO A C 1
ATOM 2487 O O . PRO A 1 316 ? 4.232 -14.446 5.353 1.00 92.38 316 PRO A O 1
ATOM 2490 N N . ASP A 1 317 ? 5.823 -13.808 3.919 1.00 90.06 317 ASP A N 1
ATOM 2491 C CA . ASP A 1 317 ? 6.951 -14.054 4.827 1.00 90.06 317 ASP A CA 1
ATOM 2492 C C . ASP A 1 317 ? 6.953 -13.114 6.042 1.00 90.06 317 ASP A C 1
ATOM 2494 O O . ASP A 1 317 ? 7.021 -13.560 7.186 1.00 90.06 317 ASP A O 1
ATOM 2498 N N . SER A 1 318 ? 6.748 -11.821 5.808 1.00 88.06 318 SER A N 1
ATOM 2499 C CA . SER A 1 318 ? 6.642 -10.793 6.844 1.00 88.06 318 SER A CA 1
ATOM 2500 C C . SER A 1 318 ? 5.418 -11.010 7.742 1.00 88.06 318 SER A C 1
ATOM 2502 O O . SER A 1 318 ? 5.426 -10.639 8.918 1.00 88.06 318 SER A O 1
ATOM 2504 N N . LEU A 1 319 ? 4.334 -11.568 7.192 1.00 91.75 319 LEU A N 1
ATOM 2505 C CA . LEU A 1 319 ? 3.120 -11.903 7.936 1.00 91.75 319 LEU A CA 1
ATOM 2506 C C . LEU A 1 319 ? 3.341 -13.096 8.878 1.00 91.75 319 LEU A C 1
ATOM 2508 O O . LEU A 1 319 ? 2.825 -13.084 9.995 1.00 91.75 319 LEU A O 1
ATOM 2512 N N . VAL A 1 320 ? 4.136 -14.090 8.463 1.00 91.81 320 VAL A N 1
ATOM 2513 C CA . VAL A 1 320 ? 4.505 -15.245 9.302 1.00 91.81 320 VAL A CA 1
ATOM 2514 C C . VAL A 1 320 ? 5.297 -14.817 10.543 1.00 91.81 320 VAL A C 1
ATOM 2516 O O . VAL A 1 320 ? 5.132 -15.414 11.606 1.00 91.81 320 VAL A O 1
ATOM 2519 N N . GLU A 1 321 ? 6.115 -13.766 10.445 1.00 89.06 321 GLU A N 1
ATOM 2520 C CA . GLU A 1 321 ? 6.897 -13.250 11.579 1.00 89.06 321 GLU A CA 1
ATOM 2521 C C . GLU A 1 321 ? 6.029 -12.612 12.678 1.00 89.06 321 GLU A C 1
ATOM 2523 O O . GLU A 1 321 ? 6.371 -12.671 13.864 1.00 89.06 321 GLU A O 1
ATOM 2528 N N . GLY A 1 322 ? 4.910 -11.984 12.305 1.00 89.69 322 GLY A N 1
ATOM 2529 C CA . GLY A 1 322 ? 3.977 -11.372 13.247 1.00 89.69 322 GLY A CA 1
ATOM 2530 C C . GLY A 1 322 ? 3.124 -10.251 12.655 1.00 89.69 322 GLY A C 1
ATOM 2531 O O . GLY A 1 322 ? 3.174 -9.942 11.465 1.00 89.69 322 GLY A O 1
ATOM 2532 N N . HIS A 1 323 ? 2.312 -9.622 13.505 1.00 93.12 323 HIS A N 1
ATOM 2533 C CA . HIS A 1 323 ? 1.327 -8.612 13.108 1.00 93.12 323 HIS A CA 1
ATOM 2534 C C . HIS A 1 323 ? 1.254 -7.480 14.155 1.00 93.12 323 HIS A C 1
ATOM 2536 O O . HIS A 1 323 ? 2.275 -7.121 14.742 1.00 93.12 323 HIS A O 1
ATOM 2542 N N . ILE A 1 324 ? 0.063 -6.930 14.438 1.00 95.62 324 ILE A N 1
ATOM 2543 C CA . ILE A 1 324 ? -0.148 -5.852 15.430 1.00 95.62 324 ILE A CA 1
ATOM 2544 C C . ILE A 1 324 ? 0.498 -6.140 16.796 1.00 95.62 324 ILE A C 1
ATOM 2546 O O . ILE A 1 324 ? 0.982 -5.220 17.454 1.00 95.62 324 ILE A O 1
ATOM 2550 N N . ASN A 1 325 ? 0.584 -7.408 17.214 1.00 94.62 325 ASN A N 1
ATOM 2551 C CA . ASN A 1 325 ? 1.246 -7.800 18.462 1.00 94.62 325 ASN A CA 1
ATOM 2552 C C . ASN A 1 325 ? 2.705 -7.307 18.550 1.00 94.62 325 ASN A C 1
ATOM 2554 O O . ASN A 1 325 ? 3.154 -6.936 19.634 1.00 94.62 325 ASN A O 1
ATOM 2558 N N . GLN A 1 326 ? 3.424 -7.246 17.425 1.00 95.38 326 GLN A N 1
ATOM 2559 C CA . GLN A 1 326 ? 4.792 -6.728 17.381 1.00 95.38 326 GLN A CA 1
ATOM 2560 C C . GLN A 1 326 ? 4.838 -5.213 17.620 1.00 95.38 326 GLN A C 1
ATOM 2562 O O . GLN A 1 326 ? 5.710 -4.750 18.358 1.00 95.38 326 GLN A O 1
ATOM 2567 N N . LEU A 1 327 ? 3.894 -4.440 17.061 1.00 96.81 327 LEU A N 1
ATOM 2568 C CA . LEU A 1 327 ? 3.793 -3.000 17.340 1.00 96.81 327 LEU A CA 1
ATOM 2569 C C . LEU A 1 327 ? 3.502 -2.764 18.829 1.00 96.81 327 LEU A C 1
ATOM 2571 O O . LEU A 1 327 ? 4.144 -1.919 19.454 1.00 96.81 327 LEU A O 1
ATOM 2575 N N . CYS A 1 328 ? 2.612 -3.564 19.430 1.00 98.12 328 CYS A N 1
ATOM 2576 C CA . CYS A 1 328 ? 2.321 -3.492 20.863 1.00 98.12 328 CYS A CA 1
ATOM 2577 C C . CYS A 1 328 ? 3.565 -3.759 21.726 1.00 98.12 328 CYS A C 1
ATOM 2579 O O . CYS A 1 328 ? 3.873 -2.977 22.628 1.00 98.12 328 CYS A O 1
ATOM 2581 N N . ALA A 1 329 ? 4.301 -4.836 21.434 1.00 97.88 329 ALA A N 1
ATOM 2582 C CA . ALA A 1 329 ? 5.520 -5.193 22.158 1.00 97.88 329 ALA A CA 1
ATOM 2583 C C . ALA A 1 329 ? 6.595 -4.102 22.047 1.00 97.88 329 ALA A C 1
ATOM 2585 O O . ALA A 1 329 ? 7.184 -3.693 23.049 1.00 97.88 329 ALA A O 1
ATOM 2586 N N . ARG A 1 330 ? 6.806 -3.566 20.839 1.00 97.75 330 ARG A N 1
ATOM 2587 C CA . ARG A 1 330 ? 7.745 -2.461 20.599 1.00 97.75 330 ARG A CA 1
ATOM 2588 C C . ARG A 1 330 ? 7.337 -1.188 21.334 1.00 97.75 330 ARG A C 1
ATOM 2590 O O . ARG A 1 330 ? 8.201 -0.510 21.887 1.00 97.75 330 ARG A O 1
ATOM 2597 N N . ALA A 1 331 ? 6.044 -0.866 21.382 1.00 98.38 331 ALA A N 1
ATOM 2598 C CA . ALA A 1 331 ? 5.555 0.325 22.074 1.00 98.38 331 ALA A CA 1
ATOM 2599 C C . ALA A 1 331 ? 5.809 0.230 23.582 1.00 98.38 331 ALA A C 1
ATOM 2601 O O . ALA A 1 331 ? 6.353 1.158 24.182 1.00 98.38 331 ALA A O 1
ATOM 2602 N N . VAL A 1 332 ? 5.508 -0.919 24.191 1.00 98.44 332 VAL A N 1
ATOM 2603 C CA . VAL A 1 332 ? 5.793 -1.146 25.615 1.00 98.44 332 VAL A CA 1
ATOM 2604 C C . VAL A 1 332 ? 7.299 -1.156 25.889 1.00 98.44 332 VAL A C 1
ATOM 2606 O O . VAL A 1 332 ? 7.740 -0.557 26.869 1.00 98.44 332 VAL A O 1
ATOM 2609 N N . ALA A 1 333 ? 8.111 -1.751 25.010 1.00 98.31 333 ALA A N 1
ATOM 2610 C CA . ALA A 1 333 ? 9.571 -1.715 25.126 1.00 98.31 333 ALA A CA 1
ATOM 2611 C C . ALA A 1 333 ? 10.142 -0.283 25.064 1.00 98.31 333 ALA A C 1
ATOM 2613 O O . ALA A 1 333 ? 11.132 0.012 25.731 1.00 98.31 333 ALA A O 1
ATOM 2614 N N . LYS A 1 334 ? 9.484 0.625 24.331 1.00 98.12 334 LYS A N 1
ATOM 2615 C CA . LYS A 1 334 ? 9.776 2.069 24.310 1.00 98.12 334 LYS A CA 1
ATOM 2616 C C . LYS A 1 334 ? 9.240 2.842 25.525 1.00 98.12 334 LYS A C 1
ATOM 2618 O O . LYS A 1 334 ? 9.345 4.065 25.569 1.00 98.12 334 LYS A O 1
ATOM 2623 N N . GLY A 1 335 ? 8.665 2.156 26.511 1.00 98.00 335 GLY A N 1
ATOM 2624 C CA . GLY A 1 335 ? 8.143 2.766 27.733 1.00 98.00 335 GLY A CA 1
ATOM 2625 C C . GLY A 1 335 ? 6.763 3.405 27.582 1.00 98.00 335 GLY A C 1
ATOM 2626 O O . GLY A 1 335 ? 6.358 4.155 28.470 1.00 98.00 335 GLY A O 1
ATOM 2627 N N . LYS A 1 336 ? 6.030 3.124 26.494 1.00 98.44 336 LYS A N 1
ATOM 2628 C CA . LYS A 1 336 ? 4.657 3.619 26.325 1.00 98.44 336 LYS A CA 1
ATOM 2629 C C . LYS A 1 336 ? 3.710 2.934 27.302 1.00 98.44 336 LYS A C 1
ATOM 2631 O O . LYS A 1 336 ? 3.874 1.758 27.636 1.00 98.44 336 LYS A O 1
ATOM 2636 N N . ASN A 1 337 ? 2.705 3.675 27.767 1.00 98.12 337 ASN A N 1
ATOM 2637 C CA . ASN A 1 337 ? 1.717 3.151 28.702 1.00 98.12 337 ASN A CA 1
ATOM 2638 C C . ASN A 1 337 ? 0.944 1.987 28.063 1.00 98.12 337 ASN A C 1
ATOM 2640 O O . ASN A 1 337 ? 0.289 2.144 27.035 1.00 98.12 337 ASN A O 1
ATOM 2644 N N . VAL A 1 338 ? 0.988 0.818 28.703 1.00 98.38 338 VAL A N 1
ATOM 2645 C CA . VAL A 1 338 ? 0.373 -0.412 28.187 1.00 98.38 338 VAL A CA 1
ATOM 2646 C C . VAL A 1 338 ? -1.132 -0.281 27.920 1.00 98.38 338 VAL A C 1
ATOM 2648 O O . VAL A 1 338 ? -1.634 -0.885 26.978 1.00 98.38 338 VAL A O 1
ATOM 2651 N N . PHE A 1 339 ? -1.865 0.525 28.692 1.00 97.62 339 PHE A N 1
ATOM 2652 C CA . PHE A 1 339 ? -3.301 0.725 28.476 1.00 97.62 339 PHE A CA 1
ATOM 2653 C C . PHE A 1 339 ? -3.592 1.624 27.277 1.00 97.62 339 PHE A C 1
ATOM 2655 O O . PHE A 1 339 ? -4.602 1.423 26.604 1.00 97.62 339 PHE A O 1
ATOM 2662 N N . ASP A 1 340 ? -2.706 2.571 26.977 1.00 98.38 340 ASP A N 1
ATOM 2663 C CA . ASP A 1 340 ? -2.810 3.387 25.770 1.00 98.38 340 ASP A CA 1
ATOM 2664 C C . ASP A 1 340 ? -2.464 2.553 24.530 1.00 98.38 340 ASP A C 1
ATOM 2666 O O . ASP A 1 340 ? -3.174 2.617 23.528 1.00 98.38 340 ASP A O 1
ATOM 2670 N N . VAL A 1 341 ? -1.468 1.665 24.636 1.00 98.56 341 VAL A N 1
ATOM 2671 C CA . VAL A 1 341 ? -1.132 0.679 23.593 1.00 98.56 341 VAL A CA 1
ATOM 2672 C C . VAL A 1 341 ? -2.304 -0.270 23.320 1.00 98.56 341 VAL A C 1
ATOM 2674 O O . VAL A 1 341 ? -2.699 -0.446 22.170 1.00 98.56 341 VAL A O 1
ATOM 2677 N N . LEU A 1 342 ? -2.910 -0.850 24.362 1.00 97.38 342 LEU A N 1
ATOM 2678 C CA . LEU A 1 342 ? -4.095 -1.709 24.228 1.00 97.38 342 LEU A CA 1
ATOM 2679 C C . LEU A 1 342 ? -5.298 -0.949 23.655 1.00 97.38 342 LEU A C 1
ATOM 2681 O O . LEU A 1 342 ? -6.086 -1.513 22.894 1.00 97.38 342 LEU A O 1
ATOM 2685 N N . ARG A 1 343 ? -5.440 0.336 23.995 1.00 97.44 343 ARG A N 1
ATOM 2686 C CA . ARG A 1 343 ? -6.476 1.192 23.421 1.00 97.44 343 ARG A CA 1
ATOM 2687 C C . ARG A 1 343 ? -6.265 1.374 21.918 1.00 97.44 343 ARG A C 1
ATOM 2689 O O . ARG A 1 343 ? -7.214 1.150 21.172 1.00 97.44 343 ARG A O 1
ATOM 2696 N N . ALA A 1 344 ? -5.054 1.708 21.479 1.00 98.19 344 ALA A N 1
ATOM 2697 C CA . ALA A 1 344 ? -4.733 1.868 20.061 1.00 98.19 344 ALA A CA 1
ATOM 2698 C C . ALA A 1 344 ? -4.894 0.559 19.265 1.00 98.19 344 ALA A C 1
ATOM 2700 O O . ALA A 1 344 ? -5.399 0.570 18.146 1.00 98.19 344 ALA A O 1
ATOM 2701 N N . ALA A 1 345 ? -4.520 -0.577 19.859 1.00 97.12 345 ALA A N 1
ATOM 2702 C CA . ALA A 1 345 ? -4.581 -1.884 19.207 1.00 97.12 345 ALA A CA 1
ATOM 2703 C C . ALA A 1 345 ? -5.986 -2.513 19.154 1.00 97.12 345 ALA A C 1
ATOM 2705 O O . ALA A 1 345 ? -6.209 -3.421 18.358 1.00 97.12 345 ALA A O 1
ATOM 2706 N N . CYS A 1 346 ? -6.914 -2.094 20.023 1.00 95.81 346 CYS A N 1
ATOM 2707 C CA . CYS A 1 346 ? -8.216 -2.752 20.175 1.00 95.81 346 CYS A CA 1
ATOM 2708 C C . CYS A 1 346 ? -9.379 -1.762 20.311 1.00 95.81 346 CYS A C 1
ATOM 2710 O O . CYS A 1 346 ? -10.278 -1.736 19.477 1.00 95.81 346 CYS A O 1
ATOM 2712 N N . ILE A 1 347 ? -9.380 -0.914 21.340 1.00 96.12 347 ILE A N 1
ATOM 2713 C CA . ILE A 1 347 ? -10.559 -0.096 21.664 1.00 96.12 347 ILE A CA 1
ATOM 2714 C C . ILE A 1 347 ? -10.838 0.954 20.580 1.00 96.12 347 ILE A C 1
ATOM 2716 O O . ILE A 1 347 ? -11.975 1.070 20.130 1.00 96.12 347 ILE A O 1
ATOM 2720 N N . ASN A 1 348 ? -9.825 1.713 20.160 1.00 97.00 348 ASN A N 1
ATOM 2721 C CA . ASN A 1 348 ? -9.981 2.771 19.162 1.00 97.00 348 ASN A CA 1
ATOM 2722 C C . ASN A 1 348 ? -10.507 2.238 17.817 1.00 97.00 348 ASN A C 1
ATOM 2724 O O . ASN A 1 348 ? -11.528 2.766 17.373 1.00 97.00 348 ASN A O 1
ATOM 2728 N N . PRO A 1 349 ? -9.932 1.181 17.200 1.00 96.19 349 PRO A N 1
ATOM 2729 C CA . PRO A 1 349 ? -10.474 0.658 15.945 1.00 96.19 349 PRO A CA 1
ATOM 2730 C C . PRO A 1 349 ? -11.897 0.116 16.105 1.00 96.19 349 PRO A C 1
ATOM 2732 O O . PRO A 1 349 ? -12.732 0.335 15.229 1.00 96.19 349 PRO A O 1
ATOM 2735 N N . VAL A 1 350 ? -12.228 -0.520 17.236 1.00 95.31 350 VAL A N 1
ATOM 2736 C CA . VAL A 1 350 ? -13.596 -1.007 17.463 1.00 95.31 350 VAL A CA 1
ATOM 2737 C C . VAL A 1 350 ? -14.598 0.141 17.559 1.00 95.31 350 VAL A C 1
ATOM 2739 O O . VAL A 1 350 ? -15.664 0.080 16.948 1.00 95.31 350 VAL A O 1
ATOM 2742 N N . LEU A 1 351 ? -14.269 1.201 18.298 1.00 93.31 351 LEU A N 1
ATOM 2743 C CA . LEU A 1 351 ? -15.148 2.362 18.436 1.00 93.31 351 LEU A CA 1
ATOM 2744 C C . LEU A 1 351 ? -15.277 3.148 17.127 1.00 93.31 351 LEU A C 1
ATOM 2746 O O . LEU A 1 351 ? -16.375 3.595 16.802 1.00 93.31 351 LEU A O 1
ATOM 2750 N N . HIS A 1 352 ? -14.178 3.299 16.388 1.00 94.94 352 HIS A N 1
ATOM 2751 C CA . HIS A 1 352 ? -14.138 4.051 15.140 1.00 94.94 352 HIS A CA 1
ATOM 2752 C C . HIS A 1 352 ? -14.961 3.365 14.039 1.00 94.94 352 HIS A C 1
ATOM 2754 O O . HIS A 1 352 ? -15.909 3.946 13.510 1.00 94.94 352 HIS A O 1
ATOM 2760 N N . TYR A 1 353 ? -14.655 2.096 13.754 1.00 95.12 353 TYR A N 1
ATOM 2761 C CA . TYR A 1 353 ? -15.309 1.321 12.694 1.00 95.12 353 TYR A CA 1
ATOM 2762 C C . TYR A 1 353 ? -16.614 0.649 13.139 1.00 95.12 353 TYR A C 1
ATOM 2764 O O . TYR A 1 353 ? -17.281 0.006 12.330 1.00 95.12 353 TYR A O 1
ATOM 2772 N N . LYS A 1 354 ? -16.995 0.796 14.416 1.00 91.69 354 LYS A N 1
ATOM 2773 C CA . LYS A 1 354 ? -18.197 0.194 15.023 1.00 91.69 354 LYS A CA 1
ATOM 2774 C C . LYS A 1 354 ? -18.239 -1.329 14.845 1.00 91.69 354 LYS A C 1
ATOM 2776 O O . LYS A 1 354 ? -19.292 -1.903 14.568 1.00 91.69 354 LYS A O 1
ATOM 2781 N N . THR A 1 355 ? -17.089 -1.984 14.991 1.00 92.00 355 THR A N 1
ATOM 2782 C CA . THR A 1 355 ? -16.995 -3.444 14.865 1.00 92.00 355 THR A CA 1
ATOM 2783 C C . THR A 1 355 ? -17.564 -4.137 16.106 1.00 92.00 355 THR A C 1
ATOM 2785 O O . THR A 1 355 ? -17.707 -3.546 17.176 1.00 92.00 355 THR A O 1
ATOM 2788 N N . ASN A 1 356 ? -17.913 -5.415 15.979 1.00 86.06 356 ASN A N 1
ATOM 2789 C CA . ASN A 1 356 ? -18.524 -6.215 17.047 1.00 86.06 356 ASN A CA 1
ATOM 2790 C C . ASN A 1 356 ? -17.528 -7.203 17.691 1.00 86.06 356 ASN A C 1
ATOM 2792 O O . ASN A 1 356 ? -17.875 -8.356 17.968 1.00 86.06 356 ASN A O 1
ATOM 2796 N N . THR A 1 357 ? -16.274 -6.776 17.878 1.00 89.44 357 THR A N 1
ATOM 2797 C CA . THR A 1 357 ? -15.171 -7.625 18.362 1.00 89.44 357 THR A CA 1
ATOM 2798 C C . THR A 1 357 ? -14.371 -6.952 19.481 1.00 89.44 357 THR A C 1
ATOM 2800 O O . THR A 1 357 ? -14.294 -5.730 19.554 1.00 89.44 357 THR A O 1
ATOM 2803 N N . GLY A 1 358 ? -13.760 -7.751 20.358 1.00 85.44 358 GLY A N 1
ATOM 2804 C CA . GLY A 1 358 ? -12.606 -7.347 21.173 1.00 85.44 358 GLY A CA 1
ATOM 2805 C C . GLY A 1 358 ? -12.850 -6.506 22.435 1.00 85.44 358 GLY A C 1
ATOM 2806 O O . GLY A 1 358 ? -11.916 -6.352 23.221 1.00 85.44 358 GLY A O 1
ATOM 2807 N N . LEU A 1 359 ? -14.059 -5.986 22.687 1.00 92.38 359 LEU A N 1
ATOM 2808 C CA . LEU A 1 359 ? -14.328 -5.163 23.884 1.00 92.38 359 LEU A CA 1
ATOM 2809 C C . LEU A 1 359 ? -14.705 -5.963 25.137 1.00 92.38 359 LEU A C 1
ATOM 2811 O O . LEU A 1 359 ? -14.570 -5.429 26.239 1.00 92.38 359 LEU A O 1
ATOM 2815 N N . LEU A 1 360 ? -15.150 -7.215 24.977 1.00 92.06 360 LEU A N 1
ATOM 2816 C CA . LEU A 1 360 ? -15.499 -8.142 26.065 1.00 92.06 360 LEU A CA 1
ATOM 2817 C C . LEU A 1 360 ? -16.457 -7.553 27.116 1.00 92.06 360 LEU A C 1
ATOM 2819 O O . LEU A 1 360 ? -16.333 -7.835 28.311 1.00 92.06 360 LEU A O 1
ATOM 2823 N N . ARG A 1 361 ? -17.416 -6.722 26.697 1.00 93.25 361 ARG A N 1
ATOM 2824 C CA . ARG A 1 361 ? -18.478 -6.236 27.587 1.00 93.25 361 ARG A CA 1
ATOM 2825 C C . ARG A 1 361 ? -19.493 -7.351 27.827 1.00 93.25 361 ARG A C 1
ATOM 2827 O O . ARG A 1 361 ? -19.578 -8.312 27.062 1.00 93.25 361 ARG A O 1
ATOM 2834 N N . GLU A 1 362 ? -20.296 -7.228 28.880 1.00 93.06 362 GLU A N 1
ATOM 2835 C CA . GLU A 1 362 ? -21.408 -8.157 29.094 1.00 93.06 362 GLU A CA 1
ATOM 2836 C C . GLU A 1 362 ? -22.343 -8.156 27.872 1.00 93.06 362 GLU A C 1
ATOM 2838 O O . GLU A 1 362 ? -22.878 -7.117 27.489 1.00 93.06 362 GLU A O 1
ATOM 2843 N N . GLY A 1 363 ? -22.518 -9.329 27.256 1.00 90.69 363 GLY A N 1
ATOM 2844 C CA . GLY A 1 363 ? -23.309 -9.513 26.036 1.00 90.69 363 GLY A CA 1
ATOM 2845 C C . GLY A 1 363 ? -22.506 -9.521 24.730 1.00 90.69 363 GLY A C 1
ATOM 2846 O O . GLY A 1 363 ? -23.039 -9.987 23.723 1.00 90.69 363 GLY A O 1
ATOM 2847 N N . ASP A 1 364 ? -21.241 -9.087 24.735 1.00 93.44 364 ASP A N 1
ATOM 2848 C CA . ASP A 1 364 ? -20.372 -9.173 23.558 1.00 93.44 364 ASP A CA 1
ATOM 2849 C C . ASP A 1 364 ? -19.970 -10.628 23.264 1.00 93.44 364 ASP A C 1
ATOM 2851 O O . ASP A 1 364 ? -19.954 -11.502 24.138 1.00 93.44 364 ASP A O 1
ATOM 2855 N N . ALA A 1 365 ? -19.573 -10.887 22.016 1.00 93.81 365 ALA A N 1
ATOM 2856 C CA . ALA A 1 365 ? -18.862 -12.112 21.682 1.00 93.81 365 ALA A CA 1
ATOM 2857 C C . ALA A 1 365 ? -17.558 -12.208 22.491 1.00 93.81 365 ALA A C 1
ATOM 2859 O O . ALA A 1 365 ? -16.806 -11.239 22.610 1.00 93.81 365 ALA A O 1
ATOM 2860 N N . ALA A 1 366 ? -17.266 -13.398 23.020 1.00 95.31 366 ALA A N 1
ATOM 2861 C CA . ALA A 1 366 ? -16.027 -13.665 23.743 1.00 95.31 366 ALA A CA 1
ATOM 2862 C C . ALA A 1 366 ? -14.847 -13.838 22.767 1.00 95.31 366 ALA A C 1
ATOM 2864 O O . ALA A 1 366 ? -14.355 -14.950 22.558 1.00 95.31 366 ALA A O 1
ATOM 2865 N N . ASP A 1 367 ? -14.431 -12.727 22.159 1.00 96.31 367 ASP A N 1
ATOM 2866 C CA . ASP A 1 367 ? -13.259 -12.624 21.290 1.00 96.31 367 ASP A CA 1
ATOM 2867 C C . ASP A 1 367 ? -12.089 -12.045 22.077 1.00 96.31 367 ASP A C 1
ATOM 2869 O O . ASP A 1 367 ? -12.087 -10.866 22.437 1.00 96.31 367 ASP A O 1
ATOM 2873 N N . PHE A 1 368 ? -11.098 -12.877 22.379 1.00 95.88 368 PHE A N 1
ATOM 2874 C CA . PHE A 1 368 ? -9.956 -12.459 23.180 1.00 95.88 368 PHE A CA 1
ATOM 2875 C C . PHE A 1 368 ? -8.734 -13.327 22.934 1.00 95.88 368 PHE A C 1
ATOM 2877 O O . PHE A 1 368 ? -8.808 -14.441 22.414 1.00 95.88 368 PHE A O 1
ATOM 2884 N N . ILE A 1 369 ? -7.593 -12.809 23.366 1.00 96.44 369 ILE A N 1
ATOM 2885 C CA . ILE A 1 369 ? -6.337 -13.543 23.409 1.00 96.44 369 ILE A CA 1
ATOM 2886 C C . ILE A 1 369 ? -5.882 -13.688 24.855 1.00 96.44 369 ILE A C 1
ATOM 2888 O O . ILE A 1 369 ? -6.096 -12.803 25.683 1.00 96.44 369 ILE A O 1
ATOM 2892 N N . ILE A 1 370 ? -5.220 -14.800 25.145 1.00 97.62 370 ILE A N 1
ATOM 2893 C CA . ILE A 1 370 ? -4.438 -14.972 26.364 1.00 97.62 370 ILE A CA 1
ATOM 2894 C C . ILE A 1 370 ? -2.982 -14.833 25.957 1.00 97.62 370 ILE A C 1
ATOM 2896 O O . ILE A 1 370 ? -2.493 -15.583 25.112 1.00 97.62 370 ILE A O 1
ATOM 2900 N N . VAL A 1 371 ? -2.297 -13.863 26.551 1.00 97.00 371 VAL A N 1
ATOM 2901 C CA . VAL A 1 371 ? -0.871 -13.616 26.330 1.00 97.00 371 VAL A CA 1
ATOM 2902 C C . VAL A 1 371 ? -0.073 -14.008 27.564 1.00 97.00 371 VAL A C 1
ATOM 2904 O O . VAL A 1 371 ? -0.567 -13.920 28.688 1.00 97.00 371 VAL A O 1
ATOM 2907 N N . LYS A 1 372 ? 1.175 -14.429 27.355 1.00 97.31 372 LYS A N 1
ATOM 2908 C CA . LYS A 1 372 ? 2.106 -14.763 28.440 1.00 97.31 372 LYS A CA 1
ATOM 2909 C C . LYS A 1 372 ? 2.370 -13.562 29.348 1.00 97.31 372 LYS A C 1
ATOM 2911 O O . LYS A 1 372 ? 2.464 -13.712 30.563 1.00 97.31 372 LYS A O 1
ATOM 2916 N N . ASP A 1 373 ? 2.508 -12.392 28.735 1.00 97.69 373 ASP A N 1
ATOM 2917 C CA . ASP A 1 373 ? 2.799 -11.127 29.387 1.00 97.69 373 ASP A CA 1
ATOM 2918 C C . ASP A 1 373 ? 2.438 -9.949 28.463 1.00 97.69 373 ASP A C 1
ATOM 2920 O O . ASP A 1 373 ? 2.257 -10.117 27.254 1.00 97.69 373 ASP A O 1
ATOM 2924 N N . LEU A 1 374 ? 2.333 -8.751 29.043 1.00 97.44 374 LEU A N 1
ATOM 2925 C CA . LEU A 1 374 ? 2.039 -7.506 28.323 1.00 97.44 374 LEU A CA 1
ATOM 2926 C C . LEU A 1 374 ? 3.308 -6.736 27.913 1.00 97.44 374 LEU A C 1
ATOM 2928 O O . LEU A 1 374 ? 3.217 -5.562 27.566 1.00 97.44 374 LEU A O 1
ATOM 2932 N N . GLN A 1 375 ? 4.493 -7.352 27.994 1.00 97.12 375 GLN A N 1
ATOM 2933 C CA . GLN A 1 375 ? 5.737 -6.751 27.504 1.00 97.12 375 GLN A CA 1
ATOM 2934 C C . GLN A 1 375 ? 6.037 -7.189 26.070 1.00 97.12 375 GLN A C 1
ATOM 2936 O O . GLN A 1 375 ? 6.383 -6.362 25.236 1.00 97.12 375 GLN A O 1
ATOM 2941 N N . GLN A 1 376 ? 5.904 -8.482 25.785 1.00 96.19 376 GLN A N 1
ATOM 2942 C CA . GLN A 1 376 ? 6.215 -9.095 24.494 1.00 96.19 376 GLN A CA 1
ATOM 2943 C C . GLN A 1 376 ? 4.966 -9.521 23.720 1.00 96.19 376 GLN A C 1
ATOM 2945 O O . GLN A 1 376 ? 5.070 -9.841 22.541 1.00 96.19 376 GLN A O 1
ATOM 2950 N N . PHE A 1 377 ? 3.789 -9.543 24.362 1.00 96.06 377 PHE A N 1
ATOM 2951 C CA . PHE A 1 377 ? 2.524 -9.946 23.731 1.00 96.06 377 PHE A CA 1
ATOM 2952 C C . PHE A 1 377 ? 2.595 -11.324 23.049 1.00 96.06 377 PHE A C 1
ATOM 2954 O O . PHE A 1 377 ? 1.964 -11.563 22.020 1.00 96.06 377 PHE A O 1
ATOM 2961 N N . ASN A 1 378 ? 3.356 -12.255 23.633 1.00 94.69 378 ASN A N 1
ATOM 2962 C CA . ASN A 1 378 ? 3.427 -13.633 23.154 1.00 94.69 378 ASN A CA 1
ATOM 2963 C C . ASN A 1 378 ? 2.075 -14.323 23.375 1.00 94.69 378 ASN A C 1
ATOM 2965 O O . ASN A 1 378 ? 1.667 -14.528 24.522 1.00 94.69 378 ASN A O 1
ATOM 2969 N N . ILE A 1 379 ? 1.388 -14.668 22.286 1.00 95.62 379 ILE A N 1
ATOM 2970 C CA . ILE A 1 379 ? 0.038 -15.240 22.308 1.00 95.62 379 ILE A CA 1
ATOM 2971 C C . ILE A 1 379 ? 0.117 -16.722 22.687 1.00 95.62 379 ILE A C 1
ATOM 2973 O O . ILE A 1 379 ? 0.786 -17.509 22.022 1.00 95.62 379 ILE A O 1
ATOM 2977 N N . LEU A 1 380 ? -0.581 -17.097 23.757 1.00 97.56 380 LEU A N 1
ATOM 2978 C CA . LEU A 1 380 ? -0.727 -18.482 24.204 1.00 97.56 380 LEU A CA 1
ATOM 2979 C C . LEU A 1 380 ? -1.979 -19.120 23.606 1.00 97.56 380 LEU A C 1
ATOM 2981 O O . LEU A 1 380 ? -1.917 -20.241 23.108 1.00 97.56 380 LEU A O 1
ATOM 2985 N N . GLN A 1 381 ? -3.104 -18.402 23.652 1.00 98.31 381 GLN A N 1
ATOM 2986 C CA . GLN A 1 381 ? -4.399 -18.875 23.164 1.00 98.31 381 GLN A CA 1
ATOM 2987 C C . GLN A 1 381 ? -5.175 -17.739 22.493 1.00 98.31 381 GLN A C 1
ATOM 2989 O O . GLN A 1 381 ? -5.062 -16.574 22.883 1.00 98.31 381 GLN A O 1
ATOM 2994 N N . THR A 1 382 ? -5.997 -18.079 21.504 1.00 97.44 382 THR A N 1
ATOM 2995 C CA . THR A 1 382 ? -6.936 -17.159 20.850 1.00 97.44 382 THR A CA 1
ATOM 2996 C C . THR A 1 382 ? -8.329 -17.761 20.859 1.00 97.44 382 THR A C 1
ATOM 2998 O O . THR A 1 382 ? -8.510 -18.925 20.497 1.00 97.44 382 THR A O 1
ATOM 3001 N N . TYR A 1 383 ? -9.309 -16.954 21.250 1.00 97.62 383 TYR A N 1
ATOM 3002 C CA . TYR A 1 383 ? -10.716 -17.314 21.300 1.00 97.62 383 TYR A CA 1
ATOM 3003 C C . TYR A 1 383 ? -11.525 -16.415 20.373 1.00 97.62 383 TYR A C 1
ATOM 3005 O O . TYR A 1 383 ? -11.325 -15.202 20.359 1.00 97.62 383 TYR A O 1
ATOM 3013 N N . ILE A 1 384 ? -12.454 -17.015 19.628 1.00 96.75 384 ILE A N 1
ATOM 3014 C CA . ILE A 1 384 ? -13.453 -16.302 18.826 1.00 96.75 384 ILE A CA 1
ATOM 3015 C C . ILE A 1 384 ? -14.831 -16.860 19.169 1.00 96.75 384 ILE A C 1
ATOM 3017 O O . ILE A 1 384 ? -15.045 -18.075 19.135 1.00 96.75 384 ILE A O 1
ATOM 3021 N N . ASN A 1 385 ? -15.775 -15.983 19.512 1.00 95.56 385 ASN A N 1
ATOM 30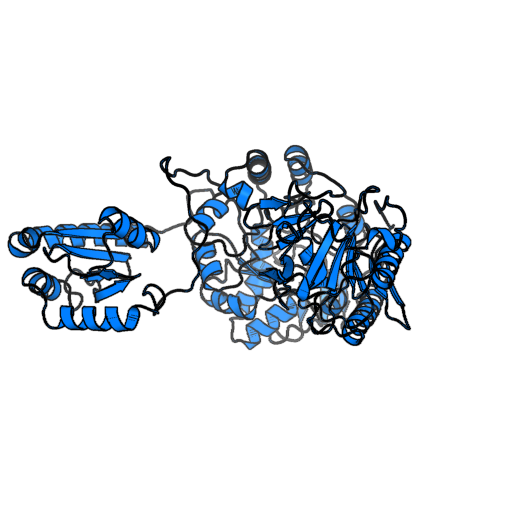22 C CA . ASN A 1 385 ? -17.109 -16.336 20.001 1.00 95.56 385 ASN A CA 1
ATOM 3023 C C . ASN A 1 385 ? -17.055 -17.377 21.143 1.00 95.56 385 ASN A C 1
ATOM 3025 O O . ASN A 1 385 ? -17.855 -18.314 21.188 1.00 95.56 385 ASN A O 1
ATOM 3029 N N . GLY A 1 386 ? -16.062 -17.259 22.032 1.00 95.62 386 GLY A N 1
ATOM 3030 C CA . GLY A 1 386 ? -15.838 -18.170 23.160 1.00 95.62 386 GLY A CA 1
ATOM 3031 C C . GLY A 1 386 ? -15.247 -19.537 22.799 1.00 95.62 386 GLY A C 1
ATOM 3032 O O . GLY A 1 386 ? -15.063 -20.369 23.685 1.00 95.62 386 GLY A O 1
ATOM 3033 N N . LYS A 1 387 ? -14.929 -19.794 21.525 1.00 97.25 387 LYS A N 1
ATOM 3034 C CA . LYS A 1 387 ? -14.293 -21.038 21.070 1.00 97.25 387 LYS A CA 1
ATOM 3035 C C . LYS A 1 387 ? -12.790 -20.841 20.933 1.00 97.25 387 LYS A C 1
ATOM 3037 O O . LYS A 1 387 ? -12.370 -19.872 20.311 1.00 97.25 387 LYS A O 1
ATOM 3042 N N . LEU A 1 388 ? -11.998 -21.769 21.468 1.00 98.06 388 LEU A N 1
ATOM 3043 C CA . LEU A 1 388 ? -10.548 -21.797 21.265 1.00 98.06 388 LEU A CA 1
ATOM 3044 C C . LEU A 1 388 ? -10.256 -22.083 19.784 1.00 98.06 388 LEU A C 1
ATOM 3046 O O . LEU A 1 388 ? -10.637 -23.138 19.278 1.00 98.06 388 LEU A O 1
ATOM 3050 N N . VAL A 1 389 ? -9.610 -21.142 19.098 1.00 97.69 389 VAL A N 1
ATOM 3051 C CA . VAL A 1 389 ? -9.296 -21.229 17.659 1.00 97.69 389 VAL A CA 1
ATOM 3052 C C . VAL A 1 389 ? -7.802 -21.291 17.366 1.00 97.69 389 VAL A C 1
ATOM 3054 O O . VAL A 1 389 ? -7.431 -21.628 16.248 1.00 97.69 389 VAL A O 1
ATOM 3057 N N . ALA A 1 390 ? -6.943 -20.986 18.337 1.00 97.38 390 ALA A N 1
ATOM 3058 C CA . ALA A 1 390 ? -5.505 -21.197 18.233 1.00 97.38 390 ALA A CA 1
ATOM 3059 C C . ALA A 1 390 ? -4.896 -21.402 19.622 1.00 97.38 390 ALA A C 1
ATOM 3061 O O . ALA A 1 390 ? -5.330 -20.766 20.585 1.00 97.38 390 ALA A O 1
ATOM 3062 N N . GLU A 1 391 ? -3.886 -22.260 19.719 1.00 97.94 391 GLU A N 1
ATOM 3063 C CA . GLU A 1 391 ? -3.145 -22.527 20.952 1.00 97.94 391 GLU A CA 1
ATOM 3064 C C . GLU A 1 391 ? -1.680 -22.852 20.632 1.00 97.94 391 GLU A C 1
ATOM 3066 O O . GLU A 1 391 ? -1.394 -23.586 19.689 1.00 97.94 391 GLU A O 1
ATOM 3071 N N . ASN A 1 392 ? -0.742 -22.306 21.416 1.00 92.56 392 ASN A N 1
ATOM 3072 C CA . ASN A 1 392 ? 0.700 -22.570 21.296 1.00 92.56 392 ASN A CA 1
ATOM 3073 C C . ASN A 1 392 ? 1.250 -22.392 19.863 1.00 92.56 392 ASN A C 1
ATOM 3075 O O . ASN A 1 392 ? 2.063 -23.187 19.392 1.00 92.56 392 ASN A O 1
ATOM 3079 N N . GLY A 1 393 ? 0.790 -21.350 19.163 1.00 91.12 393 GLY A N 1
ATOM 3080 C CA . GLY A 1 393 ? 1.208 -21.036 17.791 1.00 91.12 393 GLY A CA 1
ATOM 3081 C C . GLY A 1 393 ? 0.578 -21.914 16.703 1.00 91.12 393 GLY A C 1
ATOM 3082 O O . GLY A 1 393 ? 0.927 -21.760 15.538 1.00 91.12 393 GLY A O 1
ATOM 3083 N N . GLN A 1 394 ? -0.347 -22.812 17.050 1.00 93.75 394 GLN A N 1
ATOM 3084 C CA . GLN A 1 394 ? -1.066 -23.648 16.091 1.00 93.75 394 GLN A CA 1
ATOM 3085 C C . GLN A 1 394 ? -2.508 -23.173 15.933 1.00 93.75 394 GLN A C 1
ATOM 3087 O O . GLN A 1 394 ? -3.227 -22.987 16.916 1.00 93.75 394 GLN A O 1
ATOM 3092 N N . SER A 1 395 ? -2.937 -22.999 14.683 1.00 94.06 395 SER A N 1
ATOM 3093 C CA . SER A 1 395 ? -4.339 -22.742 14.360 1.00 94.06 395 SER A CA 1
ATOM 3094 C C . SER A 1 395 ? -5.159 -24.024 14.504 1.00 94.06 395 SER A C 1
ATOM 3096 O O . SER A 1 395 ? -4.768 -25.084 14.021 1.00 94.06 395 SER A O 1
ATOM 3098 N N . LEU A 1 396 ? -6.316 -23.908 15.149 1.00 96.19 396 LEU A N 1
ATOM 3099 C CA . LEU A 1 396 ? -7.353 -24.938 15.251 1.00 96.19 396 LEU A CA 1
ATOM 3100 C C . LEU A 1 396 ? -8.532 -24.643 14.307 1.00 96.19 396 LEU A C 1
ATOM 3102 O O . LEU A 1 396 ? -9.566 -25.309 14.367 1.00 96.19 396 LEU A O 1
ATOM 3106 N N . ILE A 1 397 ? -8.409 -23.616 13.461 1.00 94.50 397 ILE A N 1
ATOM 3107 C CA . ILE A 1 397 ? -9.398 -23.301 12.434 1.00 94.50 397 ILE A CA 1
ATOM 3108 C C . ILE A 1 397 ? -9.311 -24.356 11.332 1.00 94.50 397 ILE A C 1
ATOM 3110 O O . ILE A 1 397 ? -8.242 -24.605 10.780 1.00 94.50 397 ILE A O 1
ATOM 3114 N N . ASN A 1 398 ? -10.454 -24.944 10.977 1.00 91.44 398 ASN A N 1
ATOM 3115 C CA . ASN A 1 398 ? -10.533 -25.862 9.847 1.00 91.44 398 ASN A CA 1
ATOM 3116 C C . ASN A 1 398 ? -10.243 -25.116 8.541 1.00 91.44 398 ASN A C 1
ATOM 3118 O O . ASN A 1 398 ? -10.935 -24.152 8.210 1.00 91.44 398 ASN A O 1
ATOM 3122 N N . THR A 1 399 ? -9.256 -25.595 7.789 1.00 87.81 399 THR A N 1
ATOM 3123 C CA . THR A 1 399 ? -8.936 -25.068 6.462 1.00 87.81 399 THR A CA 1
ATOM 3124 C C . THR A 1 399 ? -10.078 -25.342 5.490 1.00 87.81 399 THR A C 1
ATOM 3126 O O . THR A 1 399 ? -10.579 -26.466 5.396 1.00 87.81 399 THR A O 1
ATOM 3129 N N . THR A 1 400 ? -10.466 -24.318 4.739 1.00 86.75 400 THR A N 1
ATOM 3130 C CA . THR A 1 400 ? -11.426 -24.415 3.640 1.00 86.75 400 THR A CA 1
ATOM 3131 C C . THR A 1 400 ? -10.703 -24.223 2.312 1.00 86.75 400 THR A C 1
ATOM 3133 O O . THR A 1 400 ? -9.668 -23.567 2.234 1.00 86.75 400 THR A O 1
ATOM 3136 N N . THR A 1 401 ? -11.221 -24.834 1.250 1.00 84.94 401 THR A N 1
ATOM 3137 C CA . THR A 1 401 ? -10.673 -24.652 -0.097 1.00 84.94 401 THR A CA 1
ATOM 3138 C C . THR A 1 401 ? -11.302 -23.429 -0.749 1.00 84.94 401 THR A C 1
ATOM 3140 O O . THR A 1 401 ? -12.529 -23.314 -0.778 1.00 84.94 401 THR A O 1
ATOM 3143 N N . SER A 1 402 ? -10.478 -22.558 -1.325 1.00 87.06 402 SER A N 1
ATOM 3144 C CA . SER A 1 402 ? -10.933 -21.411 -2.110 1.00 87.06 402 SER A CA 1
ATOM 3145 C C . SER A 1 402 ? -10.817 -21.698 -3.606 1.00 87.06 402 SER A C 1
ATOM 3147 O O . SER A 1 402 ? -9.842 -22.293 -4.062 1.00 87.06 402 SER A O 1
ATOM 3149 N N . THR A 1 403 ? -11.812 -21.285 -4.388 1.00 87.06 403 THR A N 1
ATOM 3150 C CA . THR A 1 403 ? -11.753 -21.372 -5.851 1.00 87.06 403 THR A CA 1
ATOM 3151 C C . THR A 1 403 ? -10.964 -20.199 -6.417 1.00 87.06 403 THR A C 1
ATOM 3153 O O . THR A 1 403 ? -11.224 -19.053 -6.056 1.00 87.06 403 THR A O 1
ATOM 3156 N N . ALA A 1 404 ? -10.071 -20.461 -7.369 1.00 90.56 404 ALA A N 1
ATOM 3157 C CA . ALA A 1 404 ? -9.408 -19.403 -8.121 1.00 90.56 404 ALA A CA 1
ATOM 3158 C C . ALA A 1 404 ? -10.408 -18.679 -9.041 1.00 90.56 404 ALA A C 1
ATOM 3160 O O . ALA A 1 404 ? -10.951 -19.276 -9.970 1.00 90.56 404 ALA A O 1
ATOM 3161 N N . ILE A 1 405 ? -10.645 -17.392 -8.778 1.00 93.12 405 ILE A N 1
ATOM 3162 C CA . ILE A 1 405 ? -11.290 -16.460 -9.714 1.00 93.12 405 ILE A CA 1
ATOM 3163 C C . ILE A 1 405 ? -10.203 -15.662 -10.418 1.00 93.12 405 ILE A C 1
ATOM 3165 O O . ILE A 1 405 ? -9.232 -15.308 -9.766 1.00 93.12 405 ILE A O 1
ATOM 3169 N N . ASN A 1 406 ? -10.306 -15.380 -11.717 1.00 90.94 406 ASN A N 1
ATOM 3170 C CA . ASN A 1 406 ? -9.252 -14.615 -12.382 1.00 90.94 406 ASN A CA 1
ATOM 3171 C C . ASN A 1 406 ? -9.686 -13.981 -13.705 1.00 90.94 406 ASN A C 1
ATOM 3173 O O . ASN A 1 406 ? -10.405 -14.613 -14.474 1.00 90.94 406 ASN A O 1
ATOM 3177 N N . HIS A 1 407 ? -9.194 -12.770 -13.977 1.00 89.25 407 HIS A N 1
ATOM 3178 C CA . HIS A 1 407 ? -9.424 -11.996 -15.200 1.00 89.25 407 HIS A CA 1
ATOM 3179 C C . HIS A 1 407 ? -8.091 -11.715 -15.925 1.00 89.25 407 HIS A C 1
ATOM 3181 O O . HIS A 1 407 ? -7.729 -10.566 -16.159 1.00 89.25 407 HIS A O 1
ATOM 3187 N N . PHE A 1 408 ? -7.349 -12.771 -16.271 1.00 92.19 408 PHE A N 1
ATOM 3188 C CA . PHE A 1 408 ? -6.222 -12.685 -17.207 1.00 92.19 408 PHE A CA 1
ATOM 3189 C C . PHE A 1 408 ? -6.719 -12.921 -18.628 1.00 92.19 408 PHE A C 1
ATOM 3191 O O . PHE A 1 408 ? -7.256 -13.987 -18.936 1.00 92.19 408 PHE A O 1
ATOM 3198 N N . ASN A 1 409 ? -6.523 -11.928 -19.482 1.00 94.31 409 ASN A N 1
ATOM 3199 C CA . ASN A 1 409 ? -6.968 -11.925 -20.865 1.00 94.31 409 ASN A CA 1
ATOM 3200 C C . ASN A 1 409 ? -5.943 -11.192 -21.746 1.00 94.31 409 ASN A C 1
ATOM 3202 O O . ASN A 1 409 ? -6.256 -10.219 -22.421 1.00 94.31 409 ASN A O 1
ATOM 3206 N N . CYS A 1 410 ? -4.697 -11.655 -21.706 1.00 95.25 410 CYS A N 1
ATOM 3207 C CA . CYS A 1 410 ? -3.631 -11.218 -22.602 1.00 95.25 410 CYS A CA 1
ATOM 3208 C C . CYS A 1 410 ? -2.878 -12.439 -23.147 1.00 95.25 410 CYS A C 1
ATOM 3210 O O . CYS A 1 410 ? -2.845 -13.498 -22.510 1.00 95.25 410 CYS A O 1
ATOM 3212 N N . SER A 1 411 ? -2.295 -12.299 -24.334 1.00 96.88 411 SER A N 1
ATOM 3213 C CA . SER A 1 411 ? -1.412 -13.290 -24.938 1.00 96.88 411 SER A CA 1
ATOM 3214 C C . SER A 1 411 ? -0.006 -13.213 -24.347 1.00 96.88 411 SER A C 1
ATOM 3216 O O . SER A 1 411 ? 0.435 -12.150 -23.901 1.00 96.88 411 SER A O 1
ATOM 3218 N N . GLU A 1 412 ? 0.739 -14.317 -24.444 1.00 98.06 412 GLU A N 1
ATOM 3219 C CA . GLU A 1 412 ? 2.195 -14.284 -24.277 1.00 98.06 412 GLU A CA 1
ATOM 3220 C C . GLU A 1 412 ? 2.823 -13.234 -25.205 1.00 98.06 412 GLU A C 1
ATOM 3222 O O . GLU A 1 412 ? 2.306 -12.943 -26.293 1.00 98.06 412 GLU A O 1
ATOM 3227 N N . LYS A 1 413 ? 3.923 -12.645 -24.739 1.00 98.31 413 LYS A N 1
ATOM 3228 C CA . LYS A 1 413 ? 4.655 -11.568 -25.407 1.00 98.31 413 LYS A CA 1
ATOM 3229 C C . LYS A 1 413 ? 5.910 -12.101 -26.086 1.00 98.31 413 LYS A C 1
ATOM 3231 O O . LYS A 1 413 ? 6.448 -13.141 -25.702 1.00 98.31 413 LYS A O 1
ATOM 3236 N N . ALA A 1 414 ? 6.367 -11.390 -27.109 1.00 98.38 414 ALA A N 1
ATOM 3237 C CA . ALA A 1 414 ? 7.600 -11.679 -27.824 1.00 98.38 414 ALA A CA 1
ATOM 3238 C C . ALA A 1 414 ? 8.732 -10.774 -27.323 1.00 98.38 414 ALA A C 1
ATOM 3240 O O . ALA A 1 414 ? 8.495 -9.669 -26.848 1.00 98.38 414 ALA A O 1
ATOM 3241 N N . VAL A 1 415 ? 9.989 -11.205 -27.481 1.00 98.06 415 VAL A N 1
ATOM 3242 C CA . VAL A 1 415 ? 11.167 -10.412 -27.062 1.00 98.06 415 VAL A CA 1
ATOM 3243 C C . VAL A 1 415 ? 11.154 -9.003 -27.672 1.00 98.06 415 VAL A C 1
ATOM 3245 O O . VAL A 1 415 ? 11.430 -8.033 -26.970 1.00 98.06 415 VAL A O 1
ATOM 3248 N N . ALA A 1 416 ? 10.735 -8.884 -28.936 1.00 96.81 416 ALA A N 1
ATOM 3249 C CA . ALA A 1 416 ? 10.641 -7.611 -29.651 1.00 96.81 416 ALA A CA 1
ATOM 3250 C C . ALA A 1 416 ? 9.684 -6.594 -28.994 1.00 96.81 416 ALA A C 1
ATOM 3252 O O . ALA A 1 416 ? 9.873 -5.388 -29.152 1.00 96.81 416 ALA A O 1
ATOM 3253 N N . ASP A 1 417 ? 8.690 -7.043 -28.217 1.00 97.06 417 ASP A N 1
ATOM 3254 C CA . ASP A 1 417 ? 7.760 -6.142 -27.521 1.00 97.06 417 ASP A CA 1
ATOM 3255 C C . ASP A 1 417 ? 8.480 -5.307 -26.443 1.00 97.06 417 ASP A C 1
ATOM 3257 O O . ASP A 1 417 ? 8.099 -4.164 -26.163 1.00 97.06 417 ASP A O 1
ATOM 3261 N N . PHE A 1 418 ? 9.571 -5.846 -25.892 1.00 96.88 418 PHE A N 1
ATOM 3262 C CA . PHE A 1 418 ? 10.352 -5.263 -24.800 1.00 96.88 418 PHE A CA 1
ATOM 3263 C C . PHE A 1 418 ? 11.564 -4.450 -25.273 1.00 96.88 418 PHE A C 1
ATOM 3265 O O . PHE A 1 418 ? 12.230 -3.813 -24.461 1.00 96.88 418 PHE A O 1
ATOM 3272 N N . GLU A 1 419 ? 11.847 -4.424 -26.577 1.00 92.69 419 GLU A N 1
ATOM 3273 C CA . GLU A 1 419 ? 12.956 -3.652 -27.139 1.00 92.69 419 GLU A CA 1
ATOM 3274 C C . GLU A 1 419 ? 12.664 -2.140 -27.109 1.00 92.69 419 GLU A C 1
ATOM 3276 O O . GLU A 1 419 ? 11.567 -1.674 -27.449 1.00 92.69 419 GLU A O 1
ATOM 3281 N N . PHE A 1 420 ? 13.668 -1.352 -26.717 1.00 88.94 420 PHE A N 1
ATOM 3282 C CA . PHE A 1 420 ? 13.614 0.111 -26.700 1.00 88.94 420 PHE A CA 1
ATOM 3283 C C . PHE A 1 420 ? 14.212 0.669 -27.985 1.00 88.94 420 PHE A C 1
ATOM 3285 O O . PHE A 1 420 ? 15.402 0.971 -28.057 1.00 88.94 420 PHE A O 1
ATOM 3292 N N . GLN A 1 421 ? 13.377 0.795 -29.011 1.00 86.88 421 GLN A N 1
ATOM 3293 C CA . GLN A 1 421 ? 13.787 1.379 -30.283 1.00 86.88 421 GLN A CA 1
ATOM 3294 C C . GLN A 1 421 ? 14.134 2.864 -30.102 1.00 86.88 421 GLN A C 1
ATOM 3296 O O . GLN A 1 421 ? 13.330 3.652 -29.596 1.00 86.88 421 GLN A O 1
ATOM 3301 N N . LEU A 1 422 ? 15.338 3.249 -30.521 1.00 82.00 422 LEU A N 1
ATOM 3302 C CA . LEU A 1 422 ? 15.791 4.633 -30.538 1.00 82.00 422 LEU A CA 1
ATOM 3303 C C . LEU A 1 422 ? 15.059 5.382 -31.658 1.00 82.00 422 LEU A C 1
ATOM 3305 O O . LEU A 1 422 ? 15.491 5.400 -32.812 1.00 82.00 422 LEU A O 1
ATOM 3309 N N . ASN A 1 423 ? 13.951 6.029 -31.306 1.00 69.81 423 ASN A N 1
ATOM 3310 C CA . ASN A 1 423 ? 13.210 6.876 -32.231 1.00 69.81 423 ASN A CA 1
ATOM 3311 C C . ASN A 1 423 ? 13.906 8.236 -32.363 1.00 69.81 423 ASN A C 1
ATOM 3313 O O . ASN A 1 423 ? 13.926 9.038 -31.430 1.00 69.81 423 ASN A O 1
ATOM 3317 N N . ARG A 1 424 ? 14.490 8.488 -33.536 1.00 63.38 424 ARG A N 1
ATOM 3318 C CA . ARG A 1 424 ? 15.075 9.782 -33.901 1.00 63.38 424 ARG A CA 1
ATOM 3319 C C . ARG A 1 424 ? 13.982 10.690 -34.461 1.00 63.38 424 ARG A C 1
ATOM 3321 O O . ARG A 1 424 ? 13.320 10.322 -35.431 1.00 63.38 424 ARG A O 1
ATOM 3328 N N . PHE A 1 425 ? 13.786 11.859 -33.859 1.00 49.06 425 PHE A N 1
ATOM 3329 C CA . PHE A 1 425 ? 12.881 12.880 -34.381 1.00 49.06 425 PHE A CA 1
ATOM 3330 C C . PHE A 1 425 ? 13.709 13.884 -35.186 1.00 49.06 425 PHE A C 1
ATOM 3332 O O . PHE A 1 425 ? 14.514 14.604 -34.615 1.00 49.06 425 PHE A O 1
ATOM 3339 N N . GLY A 1 426 ? 13.528 13.913 -36.508 1.00 51.53 426 GLY A N 1
ATOM 3340 C CA . GLY A 1 426 ? 14.208 14.876 -37.384 1.00 51.53 426 GLY A CA 1
ATOM 3341 C C . GLY A 1 426 ? 15.272 14.274 -38.304 1.00 51.53 426 GLY A C 1
ATOM 3342 O O . GLY A 1 426 ? 15.582 13.084 -38.259 1.00 51.53 426 GLY A O 1
ATOM 3343 N N . ALA A 1 427 ? 15.785 15.110 -39.210 1.00 50.12 427 ALA A N 1
ATOM 3344 C CA . ALA A 1 427 ? 16.775 14.727 -40.225 1.00 50.12 427 ALA A CA 1
ATOM 3345 C C . ALA A 1 427 ? 18.226 15.054 -39.818 1.00 50.12 427 ALA A C 1
ATOM 3347 O O . ALA A 1 427 ? 19.155 14.650 -40.518 1.00 50.12 427 ALA A O 1
ATOM 3348 N N . ALA A 1 428 ? 18.420 15.793 -38.721 1.00 50.09 428 ALA A N 1
ATOM 3349 C CA . ALA A 1 428 ? 19.719 16.236 -38.222 1.00 50.09 428 ALA A CA 1
ATOM 3350 C C . ALA A 1 428 ? 20.032 15.598 -36.862 1.00 50.09 428 ALA A C 1
ATOM 3352 O O . ALA A 1 428 ? 19.141 15.422 -36.035 1.00 50.09 428 ALA A O 1
ATOM 3353 N N . ASP A 1 429 ? 21.309 15.285 -36.611 1.00 51.06 429 ASP A N 1
ATOM 3354 C CA . ASP A 1 429 ? 21.718 14.588 -35.386 1.00 51.06 429 ASP A CA 1
ATOM 3355 C C . ASP A 1 429 ? 21.493 15.403 -34.092 1.00 51.06 429 ASP A C 1
ATOM 3357 O O . ASP A 1 429 ? 21.422 14.820 -33.011 1.00 51.06 429 ASP A O 1
ATOM 3361 N N . GLU A 1 430 ? 21.340 16.726 -34.210 1.00 46.31 430 GLU A N 1
ATOM 3362 C CA . GLU A 1 430 ? 21.127 17.689 -33.115 1.00 46.31 430 GLU A CA 1
ATOM 3363 C C . GLU A 1 430 ? 19.655 17.799 -32.657 1.00 46.31 430 GLU A C 1
ATOM 3365 O O . GLU A 1 430 ? 19.389 18.381 -31.611 1.00 46.31 430 GLU A O 1
ATOM 3370 N N . GLU A 1 431 ? 18.691 17.229 -33.396 1.00 47.06 431 GLU A N 1
ATOM 3371 C CA . GLU A 1 431 ? 17.264 17.169 -32.998 1.00 47.06 431 GLU A CA 1
ATOM 3372 C C . GLU A 1 431 ? 16.912 15.865 -32.240 1.00 47.06 431 GLU A C 1
ATOM 3374 O O . GLU A 1 431 ? 15.759 15.620 -31.880 1.00 47.06 431 GLU A O 1
ATOM 3379 N N . ASN A 1 432 ? 17.912 15.012 -31.984 1.00 58.91 432 ASN A N 1
ATOM 3380 C CA . ASN A 1 432 ? 17.748 13.699 -31.362 1.00 58.91 432 ASN A CA 1
ATOM 3381 C C . ASN A 1 432 ? 17.560 13.755 -29.834 1.00 58.91 432 ASN A C 1
ATOM 3383 O O . ASN A 1 432 ? 17.898 14.728 -29.168 1.00 58.91 432 ASN A O 1
ATOM 3387 N N . ILE A 1 433 ? 17.068 12.648 -29.264 1.00 64.56 433 ILE A N 1
ATOM 3388 C CA . ILE A 1 433 ? 16.944 12.428 -27.815 1.00 64.56 433 ILE A CA 1
ATOM 3389 C C . ILE A 1 433 ? 18.322 12.570 -27.143 1.00 64.56 433 ILE A C 1
ATOM 3391 O O . ILE A 1 433 ? 19.121 11.635 -27.142 1.00 64.56 433 ILE A O 1
ATOM 3395 N N . GLU A 1 434 ? 18.598 13.729 -26.544 1.00 74.50 434 GLU A N 1
ATOM 3396 C CA . GLU A 1 434 ? 19.813 13.941 -25.745 1.00 74.50 434 GLU A CA 1
ATOM 3397 C C . GLU A 1 434 ? 19.738 13.222 -24.392 1.00 74.50 434 GLU A C 1
ATOM 3399 O O . GLU A 1 434 ? 20.760 12.793 -23.851 1.00 74.50 434 GLU A O 1
ATOM 3404 N N . GLN A 1 435 ? 18.526 13.091 -23.840 1.00 83.06 435 GLN A N 1
ATOM 3405 C CA . GLN A 1 435 ? 18.270 12.589 -22.492 1.00 83.06 435 GLN A CA 1
ATOM 3406 C C . GLN A 1 435 ? 17.048 11.670 -22.441 1.00 83.06 435 GLN A C 1
ATOM 3408 O O . GLN A 1 435 ? 16.048 11.904 -23.115 1.00 83.06 435 GLN A O 1
ATOM 3413 N N . VAL A 1 436 ? 17.118 10.661 -21.580 1.00 88.38 436 VAL A N 1
ATOM 3414 C CA . VAL A 1 436 ? 16.066 9.682 -21.308 1.00 88.38 436 VAL A CA 1
ATOM 3415 C C . VAL A 1 436 ? 15.581 9.877 -19.874 1.00 88.38 436 VAL A C 1
ATOM 3417 O O . VAL A 1 436 ? 16.392 10.015 -18.955 1.00 88.38 436 VAL A O 1
ATOM 3420 N N . TYR A 1 437 ? 14.263 9.896 -19.672 1.00 91.44 437 TYR A N 1
ATOM 3421 C CA . TYR A 1 437 ? 13.693 9.867 -18.327 1.00 91.44 437 TYR A CA 1
ATOM 3422 C C . TYR A 1 437 ? 13.882 8.486 -17.707 1.00 91.44 437 TYR A C 1
ATOM 3424 O O . TYR A 1 437 ? 13.555 7.468 -18.319 1.00 91.44 437 TYR A O 1
ATOM 3432 N N . VAL A 1 438 ? 14.395 8.467 -16.483 1.00 94.94 438 VAL A N 1
ATOM 3433 C CA . VAL A 1 438 ? 14.595 7.250 -15.700 1.00 94.94 438 VAL A CA 1
ATOM 3434 C C . VAL A 1 438 ? 13.879 7.429 -14.361 1.00 94.94 438 VAL A C 1
ATOM 3436 O O . VAL A 1 438 ? 13.950 8.492 -13.739 1.00 94.94 438 VAL A O 1
ATOM 3439 N N . VAL A 1 439 ? 13.155 6.396 -13.939 1.00 96.88 439 VAL A N 1
ATOM 3440 C CA . VAL A 1 439 ? 12.533 6.330 -12.612 1.00 96.88 439 VAL A CA 1
ATOM 3441 C C . VAL A 1 439 ? 13.606 5.917 -11.612 1.00 96.88 439 VAL A C 1
ATOM 3443 O O . VAL A 1 439 ? 14.216 4.865 -11.775 1.00 96.88 439 VAL A O 1
ATOM 3446 N N . GLU A 1 440 ? 13.872 6.713 -10.582 1.00 96.38 440 GLU A N 1
ATOM 3447 C CA . GLU A 1 440 ? 14.791 6.309 -9.514 1.00 96.38 440 GLU A CA 1
ATOM 3448 C C . GLU A 1 440 ? 14.001 5.779 -8.314 1.00 96.38 440 GLU A C 1
ATOM 3450 O O . GLU A 1 440 ? 13.276 6.528 -7.654 1.00 96.38 440 GLU A O 1
ATOM 3455 N N . ALA A 1 441 ? 14.150 4.481 -8.039 1.00 94.62 441 ALA A N 1
ATOM 3456 C CA . ALA A 1 441 ? 13.563 3.841 -6.871 1.00 94.62 441 ALA A CA 1
ATOM 3457 C C . ALA A 1 441 ? 14.377 4.154 -5.602 1.00 94.62 441 ALA A C 1
ATOM 3459 O O . ALA A 1 441 ? 15.609 4.236 -5.633 1.00 94.62 441 ALA A O 1
ATOM 3460 N N . LEU A 1 442 ? 13.684 4.299 -4.473 1.00 90.44 442 LEU A N 1
ATOM 3461 C CA . LEU A 1 442 ? 14.279 4.540 -3.160 1.00 90.44 442 LEU A CA 1
ATOM 3462 C C . LEU A 1 442 ? 13.881 3.397 -2.218 1.00 90.44 442 LEU A C 1
ATOM 3464 O O . LEU A 1 442 ? 12.697 3.123 -2.034 1.00 90.44 442 LEU A O 1
ATOM 3468 N N . ASP A 1 443 ? 14.864 2.704 -1.639 1.00 88.81 443 ASP A N 1
ATOM 3469 C CA . ASP A 1 443 ? 14.593 1.555 -0.766 1.00 88.81 443 ASP A CA 1
ATOM 3470 C C . ASP A 1 443 ? 13.800 1.979 0.482 1.00 88.81 443 ASP A C 1
ATOM 3472 O O . ASP A 1 443 ? 14.132 2.967 1.142 1.00 88.81 443 ASP A O 1
ATOM 3476 N N . GLY A 1 444 ? 12.736 1.233 0.791 1.00 80.44 444 GLY A N 1
ATOM 3477 C CA . GLY A 1 444 ? 11.834 1.518 1.912 1.00 80.44 444 GLY A CA 1
ATOM 3478 C C . GLY A 1 444 ? 10.950 2.765 1.755 1.00 80.44 444 GLY A C 1
ATOM 3479 O O . GLY A 1 444 ? 10.395 3.228 2.751 1.00 80.44 444 GLY A O 1
ATOM 3480 N N . GLN A 1 445 ? 10.818 3.328 0.547 1.00 79.62 445 GLN A N 1
ATOM 3481 C CA . GLN A 1 445 ? 9.960 4.489 0.280 1.00 79.62 445 GLN A CA 1
ATOM 3482 C C . GLN A 1 445 ? 9.002 4.239 -0.890 1.00 79.62 445 GLN A C 1
ATOM 3484 O O . GLN A 1 445 ? 9.310 3.500 -1.821 1.00 79.62 445 GLN A O 1
ATOM 3489 N N . LEU A 1 446 ? 7.835 4.887 -0.846 1.00 79.12 446 LEU A N 1
ATOM 3490 C CA . LEU A 1 446 ? 6.830 4.831 -1.918 1.00 79.12 446 LEU A CA 1
ATOM 3491 C C . LEU A 1 446 ? 7.094 5.872 -3.023 1.00 79.12 446 LEU A C 1
ATOM 3493 O O . LEU A 1 446 ? 6.736 5.670 -4.190 1.00 79.12 446 LEU A O 1
ATOM 3497 N N . ILE A 1 447 ? 7.732 6.988 -2.655 1.00 81.69 447 ILE A N 1
ATOM 3498 C CA . ILE A 1 447 ? 8.108 8.063 -3.576 1.00 81.69 447 ILE A CA 1
ATOM 3499 C C . ILE A 1 447 ? 9.282 7.652 -4.472 1.00 81.69 447 ILE A C 1
ATOM 3501 O O . ILE A 1 447 ? 10.102 6.803 -4.122 1.00 81.69 447 ILE A O 1
ATOM 3505 N N . THR A 1 448 ? 9.358 8.272 -5.644 1.00 88.19 448 THR A N 1
ATOM 3506 C CA . THR A 1 448 ? 10.419 8.057 -6.645 1.00 88.19 448 THR A CA 1
ATOM 3507 C C . THR A 1 448 ? 10.992 9.389 -7.082 1.00 88.19 448 THR A C 1
ATOM 3509 O O . THR A 1 448 ? 10.243 10.361 -7.145 1.00 88.19 448 THR A O 1
ATOM 3512 N N . ASN A 1 449 ? 12.271 9.437 -7.461 1.00 89.75 449 ASN A N 1
ATOM 3513 C CA . ASN A 1 449 ? 12.810 10.633 -8.108 1.00 89.75 449 ASN A CA 1
ATOM 3514 C C . ASN A 1 449 ? 12.663 10.551 -9.629 1.00 89.75 449 ASN A C 1
ATOM 3516 O O . ASN A 1 449 ? 12.758 9.486 -10.247 1.00 89.75 449 ASN A O 1
ATOM 3520 N N . LYS A 1 450 ? 12.494 11.725 -10.234 1.00 91.81 450 LYS A N 1
ATOM 3521 C CA . LYS A 1 450 ? 12.537 11.937 -11.677 1.00 91.81 450 LYS A CA 1
ATOM 3522 C C . LYS A 1 450 ? 13.954 12.313 -12.092 1.00 91.81 450 LYS A C 1
ATOM 3524 O O . LYS A 1 450 ? 14.380 13.445 -11.867 1.00 91.81 450 LYS A O 1
ATOM 3529 N N . ILE A 1 451 ? 14.675 11.396 -12.732 1.00 93.75 451 ILE A N 1
ATOM 3530 C CA . ILE A 1 451 ? 16.033 11.667 -13.218 1.00 93.75 451 ILE A CA 1
ATOM 3531 C C . ILE A 1 451 ? 16.079 11.681 -14.750 1.00 93.75 451 ILE A C 1
ATOM 3533 O O . ILE A 1 451 ? 15.297 11.016 -15.433 1.00 93.75 451 ILE A O 1
ATOM 3537 N N . LYS A 1 452 ? 17.000 12.477 -15.295 1.00 92.00 452 LYS A N 1
ATOM 3538 C CA . LYS A 1 452 ? 17.311 12.519 -16.726 1.00 92.00 452 LYS A CA 1
ATOM 3539 C C . LYS A 1 452 ? 18.726 11.999 -16.920 1.00 92.00 452 LYS A C 1
ATOM 3541 O O . LYS A 1 452 ? 19.673 12.600 -16.419 1.00 92.00 452 LYS A O 1
ATOM 3546 N N . GLU A 1 453 ? 18.868 10.903 -17.649 1.00 92.69 453 GLU A N 1
ATOM 3547 C CA . GLU A 1 453 ? 20.170 10.337 -18.001 1.00 92.69 453 GLU A CA 1
ATOM 3548 C C . GLU A 1 453 ? 20.476 10.654 -19.466 1.00 92.69 453 GLU A C 1
ATOM 3550 O O . GLU A 1 453 ? 19.595 10.492 -20.313 1.00 92.69 453 GLU A O 1
ATOM 3555 N N . PRO A 1 454 ? 21.692 11.113 -19.810 1.00 90.94 454 PRO A N 1
ATOM 3556 C CA . PRO A 1 454 ? 22.045 11.327 -21.205 1.00 90.94 454 PRO A CA 1
ATOM 3557 C C . PRO A 1 454 ? 21.989 10.000 -21.965 1.00 90.94 454 PRO A C 1
ATOM 3559 O O . PRO A 1 454 ? 22.329 8.955 -21.411 1.00 90.94 454 PRO A O 1
ATOM 3562 N N . ILE A 1 455 ? 21.637 10.022 -23.252 1.00 88.06 455 ILE A N 1
ATOM 3563 C CA . ILE A 1 455 ? 21.601 8.792 -24.065 1.00 88.06 455 ILE A CA 1
ATOM 3564 C C . ILE A 1 455 ? 22.962 8.068 -24.087 1.00 88.06 455 ILE A C 1
ATOM 3566 O O . ILE A 1 455 ? 23.024 6.849 -24.182 1.00 88.06 455 ILE A O 1
ATOM 3570 N N . THR A 1 456 ? 24.062 8.802 -23.886 1.00 89.62 456 THR A N 1
ATOM 3571 C CA . THR A 1 456 ? 25.429 8.269 -23.749 1.00 89.62 456 THR A CA 1
ATOM 3572 C C . THR A 1 456 ? 25.670 7.470 -22.464 1.00 89.62 456 THR A C 1
ATOM 3574 O O . THR A 1 456 ? 26.703 6.811 -22.334 1.00 89.62 456 THR A O 1
ATOM 3577 N N . SER A 1 457 ? 24.742 7.498 -21.502 1.00 92.00 457 SER A N 1
ATOM 3578 C CA . SER A 1 457 ? 24.731 6.566 -20.371 1.00 92.00 457 SER A CA 1
ATOM 3579 C C . SER A 1 457 ? 24.335 5.142 -20.785 1.00 92.00 457 SER A C 1
ATOM 3581 O O . SER A 1 457 ? 24.580 4.222 -20.004 1.00 92.00 457 SER A O 1
ATOM 3583 N N . PHE A 1 458 ? 23.800 4.945 -21.992 1.00 92.81 458 PHE A N 1
ATOM 3584 C CA . PHE A 1 458 ? 23.369 3.661 -22.540 1.00 92.81 458 PHE A CA 1
ATOM 3585 C C . PHE A 1 458 ? 24.235 3.261 -23.743 1.00 92.81 458 PHE A C 1
ATOM 3587 O O . PHE A 1 458 ? 24.811 4.118 -24.419 1.00 92.81 458 PHE A O 1
ATOM 3594 N N . SER A 1 459 ? 24.323 1.961 -24.032 1.00 91.00 459 SER A N 1
ATOM 3595 C CA . SER A 1 459 ? 24.767 1.495 -25.350 1.00 91.00 459 SER A CA 1
ATOM 3596 C C . SER A 1 459 ? 23.565 1.373 -26.284 1.00 91.00 459 SER A C 1
ATOM 3598 O O . SER A 1 459 ? 22.442 1.127 -25.849 1.00 91.00 459 SER A O 1
ATOM 3600 N N . VAL A 1 460 ? 23.797 1.570 -27.581 1.00 90.19 460 VAL A N 1
ATOM 3601 C CA . VAL A 1 460 ? 22.777 1.388 -28.617 1.00 90.19 460 VAL A CA 1
ATOM 3602 C C . VAL A 1 460 ? 23.315 0.386 -29.624 1.00 90.19 460 VAL A C 1
ATOM 3604 O O . VAL A 1 460 ? 24.355 0.622 -30.238 1.00 90.19 460 VAL A O 1
ATOM 3607 N N . GLU A 1 461 ? 22.605 -0.722 -29.784 1.00 90.50 461 GLU A N 1
ATOM 3608 C CA . GLU A 1 461 ? 22.962 -1.823 -30.678 1.00 90.50 461 GLU A CA 1
ATOM 3609 C C . GLU A 1 461 ? 21.804 -2.037 -31.649 1.00 90.50 461 GLU A C 1
ATOM 3611 O O . GLU A 1 461 ? 20.662 -2.165 -31.221 1.00 90.50 461 GLU A O 1
ATOM 3616 N N . ASP A 1 462 ? 22.075 -1.977 -32.955 1.00 88.00 462 ASP A N 1
ATOM 3617 C CA . ASP A 1 462 ? 21.063 -2.098 -34.018 1.00 88.00 462 ASP A CA 1
ATOM 3618 C C . ASP A 1 462 ? 19.843 -1.167 -33.855 1.00 88.00 462 ASP A C 1
ATOM 3620 O O . ASP A 1 462 ? 18.719 -1.493 -34.225 1.00 88.00 462 ASP A O 1
ATOM 3624 N N . GLY A 1 463 ? 20.072 0.032 -33.307 1.00 87.31 463 GLY A N 1
ATOM 3625 C CA . GLY A 1 463 ? 19.013 1.011 -33.041 1.00 87.31 463 GLY A CA 1
ATOM 3626 C C . GLY A 1 463 ? 18.216 0.746 -31.761 1.00 87.31 463 GLY A C 1
ATOM 3627 O O . GLY A 1 463 ? 17.323 1.526 -31.450 1.00 87.31 463 GLY A O 1
ATOM 3628 N N . ILE A 1 464 ? 18.560 -0.284 -30.988 1.00 91.12 464 ILE A N 1
ATOM 3629 C CA . ILE A 1 464 ? 17.924 -0.631 -29.716 1.00 91.12 464 ILE A CA 1
ATOM 3630 C C . ILE A 1 464 ? 18.795 -0.133 -28.563 1.00 91.12 464 ILE A C 1
ATOM 3632 O O . ILE A 1 464 ? 19.978 -0.466 -28.465 1.00 91.12 464 ILE A O 1
ATOM 3636 N N . ILE A 1 465 ? 18.206 0.666 -27.675 1.00 93.88 465 ILE A N 1
ATOM 3637 C CA . ILE A 1 465 ? 18.853 1.158 -26.456 1.00 93.88 465 ILE A CA 1
ATOM 3638 C C . ILE A 1 465 ? 18.959 -0.001 -25.470 1.00 93.88 465 ILE A C 1
ATOM 3640 O O . ILE A 1 465 ? 17.931 -0.523 -25.049 1.00 93.88 465 ILE A O 1
ATOM 3644 N N . GLN A 1 466 ? 20.174 -0.379 -25.083 1.00 95.94 466 GLN A N 1
ATOM 3645 C CA . GLN A 1 466 ? 20.463 -1.439 -24.116 1.00 95.94 466 GLN A CA 1
ATOM 3646 C C . GLN A 1 466 ? 20.524 -0.889 -22.689 1.00 95.94 466 GLN A C 1
ATOM 3648 O O . GLN A 1 466 ? 20.814 0.289 -22.475 1.00 95.94 466 GLN A O 1
ATOM 3653 N N . THR A 1 467 ? 20.285 -1.748 -21.699 1.00 96.25 467 THR A N 1
ATOM 3654 C CA . THR A 1 467 ? 20.480 -1.412 -20.281 1.00 96.25 467 THR A CA 1
ATOM 3655 C C . THR A 1 467 ? 21.955 -1.119 -19.965 1.00 96.25 467 THR A C 1
ATOM 3657 O O . THR A 1 467 ? 22.871 -1.515 -20.686 1.00 96.25 467 THR A O 1
ATOM 3660 N N . ASN A 1 468 ? 22.212 -0.448 -18.840 1.00 97.19 468 ASN A N 1
ATOM 3661 C CA . ASN A 1 468 ? 23.553 -0.288 -18.281 1.00 97.19 468 ASN A CA 1
ATOM 3662 C C . ASN A 1 468 ? 23.579 -0.787 -16.833 1.00 97.19 468 ASN A C 1
ATOM 3664 O O . ASN A 1 468 ? 23.411 -0.017 -15.889 1.00 97.19 468 ASN A O 1
ATOM 3668 N N . THR A 1 469 ? 23.848 -2.076 -16.640 1.00 96.94 469 THR A N 1
ATOM 3669 C CA . THR A 1 469 ? 23.866 -2.713 -15.309 1.00 96.94 469 THR A CA 1
ATOM 3670 C C . THR A 1 469 ? 24.991 -2.212 -14.392 1.00 96.94 469 THR A C 1
ATOM 3672 O O . THR A 1 469 ? 24.925 -2.389 -13.173 1.00 96.94 469 THR A O 1
ATOM 3675 N N . THR A 1 470 ? 26.022 -1.550 -14.934 1.00 96.31 470 THR A N 1
ATOM 3676 C CA . THR A 1 470 ? 27.095 -0.937 -14.126 1.00 96.31 470 THR A CA 1
ATOM 3677 C C . THR A 1 470 ? 26.627 0.370 -13.490 1.00 96.31 470 THR A C 1
ATOM 3679 O O . THR A 1 470 ? 26.917 0.613 -12.322 1.00 96.31 470 THR A O 1
ATOM 3682 N N . LYS A 1 471 ? 25.867 1.185 -14.234 1.00 96.62 471 LYS A N 1
ATOM 3683 C CA . LYS A 1 471 ? 25.195 2.394 -13.724 1.00 96.62 471 LYS A CA 1
ATOM 3684 C C . LYS A 1 471 ? 23.823 2.121 -13.098 1.00 96.62 471 LYS A C 1
ATOM 3686 O O . LYS A 1 471 ? 23.199 3.054 -12.601 1.00 96.62 471 LYS A O 1
ATOM 3691 N N . ASP A 1 472 ? 23.394 0.861 -13.132 1.00 97.69 472 ASP A N 1
ATOM 3692 C CA . ASP A 1 472 ? 22.079 0.394 -12.705 1.00 97.69 472 ASP A CA 1
ATOM 3693 C C . ASP A 1 472 ? 20.920 1.069 -13.450 1.00 97.69 472 ASP A C 1
ATOM 3695 O O . ASP A 1 472 ? 19.976 1.551 -12.847 1.00 97.69 472 ASP A O 1
ATOM 3699 N N . LEU A 1 473 ? 21.019 1.146 -14.775 1.00 97.88 473 LEU A N 1
ATOM 3700 C CA . LEU A 1 473 ? 19.950 1.637 -15.642 1.00 97.88 473 LEU A CA 1
ATOM 3701 C C . LEU A 1 473 ? 19.307 0.437 -16.332 1.00 97.88 473 LEU A C 1
ATOM 3703 O O . LEU A 1 473 ? 19.865 -0.090 -17.294 1.00 97.88 473 LEU A O 1
ATOM 3707 N N . LEU A 1 474 ? 18.173 -0.021 -15.810 1.00 98.38 474 LEU A N 1
ATOM 3708 C CA . LEU A 1 474 ? 17.488 -1.248 -16.222 1.00 98.38 474 LEU A CA 1
ATOM 3709 C C . LEU A 1 474 ? 16.214 -0.936 -17.002 1.00 98.38 474 LEU A C 1
ATOM 3711 O O . LEU A 1 474 ? 15.677 0.169 -16.912 1.00 98.38 474 LEU A O 1
ATOM 3715 N N . TYR A 1 475 ? 15.705 -1.919 -17.740 1.00 98.38 475 TYR A N 1
ATOM 3716 C CA . TYR A 1 475 ? 14.371 -1.818 -18.319 1.00 98.38 475 TYR A CA 1
ATOM 3717 C C . TYR A 1 475 ? 13.316 -1.986 -17.233 1.00 98.38 475 TYR A C 1
ATOM 3719 O O . TYR A 1 475 ? 13.452 -2.852 -16.368 1.00 98.38 475 TYR A O 1
ATOM 3727 N N . MET A 1 476 ? 12.243 -1.208 -17.333 1.00 98.38 476 MET A N 1
ATOM 3728 C CA . MET A 1 476 ? 11.005 -1.400 -16.592 1.00 98.38 476 MET A CA 1
ATOM 3729 C C . MET A 1 476 ? 9.827 -1.369 -17.557 1.00 98.38 476 MET A C 1
ATOM 3731 O O . MET A 1 476 ? 9.762 -0.510 -18.441 1.00 98.38 476 MET A O 1
ATOM 3735 N N . VAL A 1 477 ? 8.900 -2.309 -17.399 1.00 98.50 477 VAL A N 1
ATOM 3736 C CA . VAL A 1 477 ? 7.736 -2.426 -18.279 1.00 98.50 477 VAL A CA 1
ATOM 3737 C C . VAL A 1 477 ? 6.453 -2.663 -17.508 1.00 98.50 477 VAL A C 1
ATOM 3739 O O . VAL A 1 477 ? 6.481 -3.261 -16.432 1.00 98.50 477 VAL A O 1
ATOM 3742 N N . VAL A 1 478 ? 5.335 -2.266 -18.111 1.00 98.56 478 VAL A N 1
ATOM 3743 C CA . VAL A 1 478 ? 3.993 -2.671 -17.694 1.00 98.56 478 VAL A CA 1
ATOM 3744 C C . VAL A 1 478 ? 3.263 -3.300 -18.877 1.00 98.56 478 VAL A C 1
ATOM 3746 O O . VAL A 1 478 ? 3.214 -2.742 -19.974 1.00 98.56 478 VAL A O 1
ATOM 3749 N N . VAL A 1 479 ? 2.695 -4.481 -18.651 1.00 98.50 479 VAL A N 1
ATOM 3750 C CA . VAL A 1 479 ? 1.901 -5.240 -19.617 1.00 98.50 479 VAL A CA 1
ATOM 3751 C C . VAL A 1 479 ? 0.458 -5.288 -19.140 1.00 98.50 479 VAL A C 1
ATOM 3753 O O . VAL A 1 479 ? 0.173 -5.800 -18.053 1.00 98.50 479 VAL A O 1
ATOM 3756 N N . ASN A 1 480 ? -0.457 -4.785 -19.972 1.00 98.00 480 ASN A N 1
ATOM 3757 C CA . ASN A 1 480 ? -1.884 -4.882 -19.702 1.00 98.00 480 ASN A CA 1
ATOM 3758 C C . ASN A 1 480 ? -2.299 -6.358 -19.635 1.00 98.00 480 ASN A C 1
ATOM 3760 O O . ASN A 1 480 ? -2.098 -7.113 -20.588 1.00 98.00 480 ASN A O 1
ATOM 3764 N N . ARG A 1 481 ? -2.859 -6.777 -18.496 1.00 96.88 481 ARG A N 1
ATOM 3765 C CA . ARG A 1 481 ? -3.282 -8.172 -18.296 1.00 96.88 481 ARG A CA 1
ATOM 3766 C C . ARG A 1 481 ? -4.748 -8.429 -18.637 1.00 96.88 481 ARG A C 1
ATOM 3768 O O . ARG A 1 481 ? -5.159 -9.587 -18.698 1.00 96.88 481 ARG A O 1
ATOM 3775 N N . TYR A 1 482 ? -5.541 -7.374 -18.807 1.00 96.31 482 TYR A N 1
ATOM 3776 C CA . TYR A 1 482 ? -6.994 -7.428 -18.991 1.00 96.31 482 TYR A CA 1
ATOM 3777 C C . TYR A 1 482 ? -7.405 -7.487 -20.467 1.00 96.31 482 TYR A C 1
ATOM 3779 O O . TYR A 1 482 ? -8.514 -7.918 -20.793 1.00 96.31 482 TYR A O 1
ATOM 3787 N N . ASN A 1 483 ? -6.528 -7.046 -21.364 1.00 95.19 483 ASN A N 1
ATOM 3788 C CA . ASN A 1 483 ? -6.663 -7.153 -22.811 1.00 95.19 483 ASN A CA 1
ATOM 3789 C C . ASN A 1 483 ? -5.275 -7.083 -23.469 1.00 95.19 483 ASN A C 1
ATOM 3791 O O . ASN A 1 483 ? -4.311 -6.628 -22.855 1.00 95.19 483 ASN A O 1
ATOM 3795 N N . ASP A 1 484 ? -5.166 -7.521 -24.724 1.00 96.19 484 ASP A N 1
ATOM 3796 C CA . ASP A 1 484 ? -3.937 -7.332 -25.491 1.00 96.19 484 ASP A CA 1
ATOM 3797 C C . ASP A 1 484 ? -3.759 -5.868 -25.898 1.00 96.19 484 ASP A C 1
ATOM 3799 O O . ASP A 1 484 ? -4.494 -5.340 -26.733 1.00 96.19 484 ASP A O 1
ATOM 3803 N N . ALA A 1 485 ? -2.730 -5.244 -25.331 1.00 95.94 485 ALA A N 1
ATOM 3804 C CA . ALA A 1 485 ? -2.294 -3.889 -25.629 1.00 95.94 485 ALA A CA 1
ATOM 3805 C C . ALA A 1 485 ? -0.760 -3.841 -25.794 1.00 95.94 485 ALA A C 1
ATOM 3807 O O . ALA A 1 485 ? -0.066 -4.779 -25.376 1.00 95.94 485 ALA A O 1
ATOM 3808 N N . PRO A 1 486 ? -0.210 -2.776 -26.411 1.00 95.81 486 PRO A N 1
ATOM 3809 C CA . PRO A 1 486 ? 1.234 -2.557 -26.463 1.00 95.81 486 PRO A CA 1
ATOM 3810 C C . PRO A 1 486 ? 1.870 -2.531 -25.067 1.00 95.81 486 PRO A C 1
ATOM 3812 O O . PRO A 1 486 ? 1.269 -2.045 -24.113 1.00 95.81 486 PRO A O 1
ATOM 3815 N N . VAL A 1 487 ? 3.106 -3.024 -24.955 1.00 97.75 487 VAL A N 1
ATOM 3816 C CA . VAL A 1 487 ? 3.868 -2.994 -23.698 1.00 97.75 487 VAL A CA 1
ATOM 3817 C C . VAL A 1 487 ? 4.349 -1.569 -23.418 1.00 97.75 487 VAL A C 1
ATOM 3819 O O . VAL A 1 487 ? 5.088 -0.990 -24.222 1.00 97.75 487 VAL A O 1
ATOM 3822 N N . ALA A 1 488 ? 3.955 -1.017 -22.269 1.00 97.12 488 ALA A N 1
ATOM 3823 C CA . ALA A 1 488 ? 4.463 0.257 -21.778 1.00 97.12 488 ALA A CA 1
ATOM 3824 C C . ALA A 1 488 ? 5.871 0.077 -21.207 1.00 97.12 488 ALA A C 1
ATOM 3826 O O . ALA A 1 488 ? 6.184 -0.946 -20.598 1.00 97.12 488 ALA A O 1
ATOM 3827 N N . LYS A 1 489 ? 6.739 1.062 -21.441 1.00 95.31 489 LYS A N 1
ATOM 3828 C CA . LYS A 1 489 ? 8.193 0.910 -21.336 1.00 95.31 489 LYS A CA 1
ATOM 3829 C C . LYS A 1 489 ? 8.847 2.177 -20.791 1.00 95.31 489 LYS A C 1
ATOM 3831 O O . LYS A 1 489 ? 8.611 3.260 -21.319 1.00 95.31 489 LYS A O 1
ATOM 3836 N N . CYS A 1 490 ? 9.719 2.040 -19.797 1.00 95.88 490 CYS A N 1
ATOM 3837 C CA . CYS A 1 490 ? 10.650 3.088 -19.377 1.00 95.88 490 CYS A CA 1
ATOM 3838 C C . CYS A 1 490 ? 11.948 2.488 -18.811 1.00 95.88 490 CYS A C 1
ATOM 3840 O O . CYS A 1 490 ? 12.126 1.272 -18.760 1.00 95.88 490 CYS A O 1
ATOM 3842 N N . PHE A 1 491 ? 12.868 3.346 -18.374 1.00 97.12 491 PHE A N 1
ATOM 3843 C CA . PHE A 1 491 ? 14.057 2.916 -17.644 1.00 97.12 491 PHE A CA 1
ATOM 3844 C C . PHE A 1 491 ? 13.885 3.154 -16.147 1.00 97.12 491 PHE A C 1
ATOM 3846 O O . PHE A 1 491 ? 13.197 4.093 -15.736 1.00 97.12 491 PHE A O 1
ATOM 3853 N N . VAL A 1 492 ? 14.540 2.326 -15.337 1.00 97.88 492 VAL A N 1
ATOM 3854 C CA . VAL A 1 492 ? 14.548 2.434 -13.875 1.00 97.88 492 VAL A CA 1
ATOM 3855 C C . VAL A 1 492 ? 15.966 2.323 -13.318 1.00 97.88 492 VAL A C 1
ATOM 3857 O O . VAL A 1 492 ? 16.827 1.675 -13.917 1.00 97.88 492 VAL A O 1
ATOM 3860 N N . LYS A 1 493 ? 16.194 2.948 -12.164 1.00 97.81 493 LYS A N 1
ATOM 3861 C CA . LYS A 1 493 ? 17.439 2.924 -11.397 1.00 97.81 493 LYS A CA 1
ATOM 3862 C C . LYS A 1 493 ? 17.208 2.491 -9.951 1.00 97.81 493 LYS A C 1
ATOM 3864 O O . LYS A 1 493 ? 16.113 2.677 -9.424 1.00 97.81 493 LYS A O 1
ATOM 3869 N N . ASN A 1 494 ? 18.254 1.953 -9.324 1.00 96.75 494 ASN A N 1
ATOM 3870 C CA . ASN A 1 494 ? 18.326 1.437 -7.949 1.00 96.75 494 ASN A CA 1
ATOM 3871 C C . ASN A 1 494 ? 17.621 0.090 -7.710 1.00 96.75 494 ASN A C 1
ATOM 3873 O O . ASN A 1 494 ? 17.406 -0.301 -6.565 1.00 96.75 494 ASN A O 1
ATOM 3877 N N . PHE A 1 495 ? 17.318 -0.664 -8.770 1.00 97.88 495 PHE A N 1
ATOM 3878 C CA . PHE A 1 495 ? 16.886 -2.062 -8.644 1.00 97.88 495 PHE A CA 1
ATOM 3879 C C . PHE A 1 495 ? 18.062 -3.035 -8.531 1.00 97.88 495 PHE A C 1
ATOM 3881 O O . PHE A 1 495 ? 17.915 -4.101 -7.934 1.00 97.88 495 PHE A O 1
ATOM 3888 N N . GLY A 1 496 ? 19.226 -2.679 -9.075 1.00 98.00 496 GLY A N 1
ATOM 3889 C CA . GLY A 1 496 ? 20.516 -3.330 -8.864 1.00 98.00 496 GLY A CA 1
ATOM 3890 C C . GLY A 1 496 ? 20.790 -4.615 -9.639 1.00 98.00 496 GLY A C 1
ATOM 3891 O O . GLY A 1 496 ? 21.924 -5.101 -9.580 1.00 98.00 496 GLY A O 1
ATOM 3892 N N . LEU A 1 497 ? 19.811 -5.164 -10.365 1.00 98.44 497 LEU A N 1
ATOM 3893 C CA . LEU A 1 497 ? 19.962 -6.430 -11.088 1.00 98.44 497 LEU A CA 1
ATOM 3894 C C . LEU A 1 497 ? 21.133 -6.370 -12.082 1.00 98.44 497 LEU A C 1
ATOM 3896 O O . LEU A 1 497 ? 21.236 -5.471 -12.917 1.00 98.44 497 LEU A O 1
ATOM 3900 N N . LYS A 1 498 ? 22.042 -7.342 -11.989 1.00 98.19 498 LYS A N 1
ATOM 3901 C CA . LYS A 1 498 ? 23.213 -7.480 -12.872 1.00 98.19 498 LYS A CA 1
ATOM 3902 C C . LYS A 1 498 ? 22.962 -8.413 -14.047 1.00 98.19 498 LYS A C 1
ATOM 3904 O O . LYS A 1 498 ? 23.659 -8.326 -15.055 1.00 98.19 498 LYS A O 1
ATOM 3909 N N . GLU A 1 499 ? 21.972 -9.279 -13.916 1.00 98.12 499 GLU A N 1
ATOM 3910 C CA . GLU A 1 499 ? 21.460 -10.163 -14.953 1.00 98.12 499 GLU A CA 1
ATOM 3911 C C . GLU A 1 499 ? 19.995 -10.489 -14.658 1.00 98.12 499 GLU A C 1
ATOM 3913 O O . GLU A 1 499 ? 19.514 -10.238 -13.551 1.00 98.12 499 GLU A O 1
ATOM 3918 N N . GLY A 1 500 ? 19.304 -11.076 -15.634 1.00 98.44 500 GLY A N 1
ATOM 3919 C CA . GLY A 1 500 ? 17.972 -11.613 -15.408 1.00 98.44 500 GLY A CA 1
ATOM 3920 C C . GLY A 1 500 ? 16.880 -10.552 -15.288 1.00 98.44 500 GLY A C 1
ATOM 3921 O O . GLY A 1 500 ? 17.062 -9.386 -15.650 1.00 98.44 500 GLY A O 1
ATOM 3922 N N . ALA A 1 501 ? 15.719 -10.977 -14.802 1.00 98.81 501 ALA A N 1
ATOM 3923 C CA . ALA A 1 501 ? 14.553 -10.130 -14.599 1.00 98.81 501 ALA A CA 1
ATOM 3924 C C . ALA A 1 501 ? 13.647 -10.659 -13.484 1.00 98.81 501 ALA A C 1
ATOM 3926 O O . ALA A 1 501 ? 13.646 -11.850 -13.167 1.00 98.81 501 ALA A O 1
ATOM 3927 N N . ILE A 1 502 ? 12.836 -9.762 -12.931 1.00 98.81 502 ILE A N 1
ATOM 3928 C CA . ILE A 1 502 ? 11.727 -10.081 -12.032 1.00 98.81 502 ILE A CA 1
ATOM 3929 C C . ILE A 1 502 ? 10.428 -9.502 -12.593 1.00 98.81 502 ILE A C 1
ATOM 3931 O O . ILE A 1 502 ? 10.441 -8.441 -13.219 1.00 98.81 502 ILE A O 1
ATOM 3935 N N . ALA A 1 503 ? 9.308 -10.181 -12.358 1.00 98.81 503 ALA A N 1
ATOM 3936 C CA . ALA A 1 503 ? 7.979 -9.718 -12.750 1.00 98.81 503 ALA A CA 1
ATOM 3937 C C . ALA A 1 503 ? 6.939 -10.025 -11.667 1.00 98.81 503 ALA A C 1
ATOM 3939 O O . ALA A 1 503 ? 7.092 -10.975 -10.897 1.00 98.81 503 ALA A O 1
ATOM 3940 N N . SER A 1 504 ? 5.881 -9.220 -11.619 1.00 98.44 504 SER A N 1
ATOM 3941 C CA . SER A 1 504 ? 4.783 -9.330 -10.660 1.00 98.44 504 SER A CA 1
ATOM 3942 C C . SER A 1 504 ? 3.467 -8.920 -11.310 1.00 98.44 504 SER A C 1
ATOM 3944 O O . SER A 1 504 ? 3.423 -7.927 -12.029 1.00 98.44 504 SER A O 1
ATOM 3946 N N . SER A 1 505 ? 2.380 -9.640 -11.030 1.00 97.88 505 SER A N 1
ATOM 3947 C CA . SER A 1 505 ? 1.011 -9.151 -11.279 1.00 97.88 505 SER A CA 1
ATOM 3948 C C . SER A 1 505 ? 0.368 -8.486 -10.061 1.00 97.88 505 SER A C 1
ATOM 3950 O O . SER A 1 505 ? -0.786 -8.069 -10.127 1.00 97.88 505 SER A O 1
ATOM 3952 N N . VAL A 1 506 ? 1.096 -8.404 -8.947 1.00 96.00 506 VAL A N 1
ATOM 3953 C CA . VAL A 1 506 ? 0.777 -7.531 -7.815 1.00 96.00 506 VAL A CA 1
ATOM 3954 C C . VAL A 1 506 ? 1.490 -6.207 -8.087 1.00 96.00 506 VAL A C 1
ATOM 3956 O O . VAL A 1 506 ? 2.701 -6.108 -7.883 1.00 96.00 506 VAL A O 1
ATOM 3959 N N . ALA A 1 507 ? 0.747 -5.255 -8.655 1.00 93.62 507 ALA A N 1
ATOM 3960 C CA . ALA A 1 507 ? 1.221 -3.920 -9.030 1.00 93.62 507 ALA A CA 1
ATOM 3961 C C . ALA A 1 507 ? 0.155 -2.880 -8.677 1.00 93.62 507 ALA A C 1
ATOM 3963 O O . ALA A 1 507 ? -0.898 -2.856 -9.314 1.00 93.62 507 ALA A O 1
ATOM 3964 N N . HIS A 1 508 ? 0.357 -2.102 -7.622 1.00 91.19 508 HIS A N 1
ATOM 3965 C CA . HIS A 1 508 ? -0.658 -1.171 -7.125 1.00 91.19 508 HIS A CA 1
ATOM 3966 C C . HIS A 1 508 ? -1.036 -0.117 -8.187 1.00 91.19 508 HIS A C 1
ATOM 3968 O O . HIS A 1 508 ? -0.145 0.457 -8.804 1.00 91.19 508 HIS A O 1
ATOM 3974 N N . ASP A 1 509 ? -2.307 0.171 -8.483 1.00 90.44 509 ASP A N 1
ATOM 3975 C CA . ASP A 1 509 ? -3.543 -0.511 -8.031 1.00 90.44 509 ASP A CA 1
ATOM 3976 C C . ASP A 1 509 ? -4.322 -1.174 -9.171 1.00 90.44 509 ASP A C 1
ATOM 3978 O O . ASP A 1 509 ? -5.222 -1.983 -8.939 1.00 90.44 509 ASP A O 1
ATOM 3982 N N . SER A 1 510 ? -3.955 -0.911 -10.427 1.00 93.81 510 SER A N 1
ATOM 3983 C CA . SER A 1 510 ? -4.562 -1.606 -11.566 1.00 93.81 510 SER A CA 1
ATOM 3984 C C . SER A 1 510 ? -4.127 -3.061 -11.682 1.00 93.81 510 SER A C 1
ATOM 3986 O O . SER A 1 510 ? -4.795 -3.842 -12.360 1.00 93.81 510 SER A O 1
ATOM 3988 N N . HIS A 1 511 ? -3.034 -3.460 -11.031 1.00 96.56 511 HIS A N 1
ATOM 3989 C CA . HIS A 1 511 ? -2.540 -4.838 -10.985 1.00 96.56 511 HIS A CA 1
ATOM 3990 C C . HIS A 1 511 ? -2.263 -5.448 -12.363 1.00 96.56 511 HIS A C 1
ATOM 3992 O O . HIS A 1 511 ? -2.420 -6.649 -12.573 1.00 96.56 511 HIS A O 1
ATOM 3998 N N . ASN A 1 512 ? -1.827 -4.618 -13.312 1.00 97.75 512 ASN A N 1
ATOM 3999 C CA . ASN A 1 512 ? -1.189 -5.085 -14.540 1.00 97.75 512 ASN A CA 1
ATOM 4000 C C . ASN A 1 512 ? 0.138 -5.796 -14.221 1.00 97.75 512 ASN A C 1
ATOM 4002 O O . ASN A 1 512 ? 0.628 -5.745 -13.093 1.00 97.75 512 ASN A O 1
ATOM 4006 N N . ILE A 1 513 ? 0.718 -6.502 -15.194 1.00 98.62 513 ILE A N 1
ATOM 4007 C CA . ILE A 1 513 ? 2.014 -7.152 -14.964 1.00 98.62 513 ILE A CA 1
ATOM 4008 C C . ILE A 1 513 ? 3.089 -6.079 -15.055 1.00 98.62 513 ILE A C 1
ATOM 4010 O O . ILE A 1 513 ? 3.219 -5.440 -16.093 1.00 98.62 513 ILE A O 1
ATOM 4014 N N . ILE A 1 514 ? 3.873 -5.906 -14.001 1.00 98.69 514 ILE A N 1
ATOM 4015 C CA . ILE A 1 514 ? 5.027 -5.012 -13.971 1.00 98.69 514 ILE A CA 1
ATOM 4016 C C . ILE A 1 514 ? 6.308 -5.841 -13.876 1.00 98.69 514 ILE A C 1
ATOM 4018 O O . ILE A 1 514 ? 6.343 -6.864 -13.187 1.00 98.69 514 ILE A O 1
ATOM 4022 N N . ALA A 1 515 ? 7.360 -5.439 -14.587 1.00 98.81 515 ALA A N 1
ATOM 4023 C CA . ALA A 1 515 ? 8.622 -6.172 -14.595 1.00 98.81 515 ALA A CA 1
ATOM 4024 C C . ALA A 1 515 ? 9.832 -5.248 -14.725 1.00 98.81 515 ALA A C 1
ATOM 4026 O O . ALA A 1 515 ? 9.760 -4.212 -15.385 1.00 98.81 515 ALA A O 1
ATOM 4027 N N . VAL A 1 516 ? 10.950 -5.660 -14.123 1.00 98.75 516 VAL A N 1
ATOM 4028 C CA . VAL A 1 516 ? 12.262 -5.010 -14.246 1.00 98.75 516 VAL A CA 1
ATOM 4029 C C . VAL A 1 516 ? 13.303 -6.049 -14.630 1.00 98.75 516 VAL A C 1
ATOM 4031 O O . VAL A 1 516 ? 13.307 -7.156 -14.091 1.00 98.75 516 VAL A O 1
ATOM 4034 N N . GLY A 1 517 ? 14.203 -5.701 -15.547 1.00 98.31 517 GLY A N 1
ATOM 4035 C CA . GLY A 1 517 ? 15.200 -6.644 -16.041 1.00 98.31 517 GLY A CA 1
ATOM 4036 C C . GLY A 1 517 ? 16.421 -6.001 -16.678 1.00 98.31 517 GLY A C 1
ATOM 4037 O O . GLY A 1 517 ? 16.393 -4.866 -17.156 1.00 98.31 517 GLY A O 1
ATOM 4038 N N . ALA A 1 518 ? 17.507 -6.769 -16.674 1.00 98.00 518 ALA A N 1
ATOM 4039 C CA . ALA A 1 518 ? 18.784 -6.404 -17.268 1.00 98.00 518 ALA A CA 1
ATOM 4040 C C . ALA A 1 518 ? 18.803 -6.572 -18.794 1.00 98.00 518 ALA A C 1
ATOM 4042 O O . ALA A 1 518 ? 19.646 -5.975 -19.455 1.00 98.00 518 ALA A O 1
ATOM 4043 N N . ASP A 1 519 ? 17.894 -7.355 -19.369 1.00 97.19 519 ASP A N 1
ATOM 4044 C CA . ASP A 1 519 ? 17.815 -7.584 -20.809 1.00 97.19 519 ASP A CA 1
ATOM 4045 C C . ASP A 1 519 ? 16.391 -7.972 -21.238 1.00 97.19 519 ASP A C 1
ATOM 4047 O O . ASP A 1 519 ? 15.587 -8.447 -20.430 1.00 97.19 519 ASP A O 1
ATOM 4051 N N . ALA A 1 520 ? 16.074 -7.761 -22.518 1.00 97.44 520 ALA A N 1
ATOM 4052 C CA . ALA A 1 520 ? 14.735 -7.990 -23.062 1.00 97.44 520 ALA A CA 1
ATOM 4053 C C . ALA A 1 520 ? 14.325 -9.475 -23.066 1.00 97.44 520 ALA A C 1
ATOM 4055 O O . ALA A 1 520 ? 13.139 -9.781 -22.953 1.00 97.44 520 ALA A O 1
ATOM 4056 N N . VAL A 1 521 ? 15.283 -10.405 -23.172 1.00 97.94 521 VAL A N 1
ATOM 4057 C CA . VAL A 1 521 ? 15.005 -11.850 -23.228 1.00 97.94 521 VAL A CA 1
ATOM 4058 C C . VAL A 1 521 ? 14.542 -12.348 -21.863 1.00 97.94 521 VAL A C 1
ATOM 4060 O O . VAL A 1 521 ? 13.476 -12.954 -21.759 1.00 97.94 521 VAL A O 1
ATOM 4063 N N . SER A 1 522 ? 15.306 -12.044 -20.815 1.00 98.44 522 SER A N 1
ATOM 4064 C CA . SER A 1 522 ? 14.973 -12.384 -19.431 1.00 98.44 522 SER A CA 1
ATOM 4065 C C . SER A 1 522 ? 13.652 -11.744 -19.007 1.00 98.44 522 SER A C 1
ATOM 4067 O O . SER A 1 522 ? 12.827 -12.385 -18.360 1.00 98.44 522 SER A O 1
ATOM 4069 N N . LEU A 1 523 ? 13.429 -10.491 -19.407 1.00 98.12 523 LEU A N 1
ATOM 4070 C CA . LEU A 1 523 ? 12.234 -9.727 -19.062 1.00 98.12 523 LEU A CA 1
ATOM 4071 C C . LEU A 1 523 ? 10.979 -10.279 -19.758 1.00 98.12 523 LEU A C 1
ATOM 4073 O O . LEU A 1 523 ? 9.961 -10.487 -19.097 1.00 98.12 523 LEU A O 1
ATOM 4077 N N . CYS A 1 524 ? 11.077 -10.633 -21.042 1.00 98.75 524 CYS A N 1
ATOM 4078 C CA . CYS A 1 524 ? 10.035 -11.366 -21.764 1.00 98.75 524 CYS A CA 1
ATOM 4079 C C . CYS A 1 524 ? 9.697 -12.699 -21.087 1.00 98.75 524 CYS A C 1
ATOM 4081 O O . CYS A 1 524 ? 8.526 -13.015 -20.868 1.00 98.75 524 CYS A O 1
ATOM 4083 N N . HIS A 1 525 ? 10.724 -13.461 -20.704 1.00 98.81 525 HIS A N 1
ATOM 4084 C CA . HIS A 1 525 ? 10.538 -14.752 -20.057 1.00 98.81 525 HIS A CA 1
ATOM 4085 C C . HIS A 1 525 ? 9.823 -14.617 -18.705 1.00 98.81 525 HIS A C 1
ATOM 4087 O O . HIS A 1 525 ? 8.814 -15.284 -18.483 1.00 98.81 525 HIS A O 1
ATOM 4093 N N . ALA A 1 526 ? 10.277 -13.705 -17.839 1.00 98.81 526 ALA A N 1
ATOM 4094 C CA . ALA A 1 526 ? 9.651 -13.452 -16.542 1.00 98.81 526 ALA A CA 1
ATOM 4095 C C . ALA A 1 526 ? 8.172 -13.045 -16.690 1.00 98.81 526 ALA A C 1
ATOM 4097 O O . ALA A 1 526 ? 7.293 -13.619 -16.049 1.00 98.81 526 ALA A O 1
ATOM 4098 N N . VAL A 1 527 ? 7.861 -12.119 -17.603 1.00 98.88 527 VAL A N 1
ATOM 4099 C CA . VAL A 1 527 ? 6.471 -11.717 -17.879 1.00 98.88 527 VAL A CA 1
ATOM 4100 C C . VAL A 1 527 ? 5.620 -12.907 -18.330 1.00 98.88 527 VAL A C 1
ATOM 4102 O O . VAL A 1 527 ? 4.519 -13.104 -17.814 1.00 98.88 527 VAL A O 1
ATOM 4105 N N . ASN A 1 528 ? 6.120 -13.730 -19.254 1.00 98.81 528 ASN A N 1
ATOM 4106 C CA . ASN A 1 528 ? 5.367 -14.875 -19.762 1.00 98.81 528 ASN A CA 1
ATOM 4107 C C . ASN A 1 528 ? 5.133 -15.950 -18.690 1.00 98.81 528 ASN A C 1
ATOM 4109 O O . ASN A 1 528 ? 4.053 -16.537 -18.668 1.00 98.81 528 ASN A O 1
ATOM 4113 N N . LEU A 1 529 ? 6.062 -16.149 -17.748 1.00 98.81 529 LEU A N 1
ATOM 4114 C CA . LEU A 1 529 ? 5.839 -17.025 -16.591 1.00 98.81 529 LEU A CA 1
ATOM 4115 C C . LEU A 1 529 ? 4.654 -16.546 -15.732 1.00 98.81 529 LEU A C 1
ATOM 4117 O O . LEU A 1 529 ? 3.826 -17.356 -15.309 1.00 98.81 529 LEU A O 1
ATOM 4121 N N . VAL A 1 530 ? 4.515 -15.230 -15.523 1.00 98.69 530 VAL A N 1
ATOM 4122 C CA . VAL A 1 530 ? 3.355 -14.647 -14.823 1.00 98.69 530 VAL A CA 1
ATOM 4123 C C . VAL A 1 530 ? 2.066 -14.836 -15.632 1.00 98.69 530 VAL A C 1
ATOM 4125 O O . VAL A 1 530 ? 1.040 -15.205 -15.060 1.00 98.69 530 VAL A O 1
ATOM 4128 N N . ILE A 1 531 ? 2.097 -14.642 -16.956 1.00 98.31 531 ILE A N 1
ATOM 4129 C CA . ILE A 1 531 ? 0.933 -14.867 -17.838 1.00 98.31 531 ILE A CA 1
ATOM 4130 C C . ILE A 1 531 ? 0.474 -16.330 -17.775 1.00 98.31 531 ILE A C 1
ATOM 4132 O O . ILE A 1 531 ? -0.713 -16.596 -17.574 1.00 98.31 531 ILE A O 1
ATOM 4136 N N . GLN A 1 532 ? 1.404 -17.281 -17.880 1.00 97.69 532 GLN A N 1
ATOM 4137 C CA . GLN A 1 532 ? 1.129 -18.721 -17.827 1.00 97.69 532 GLN A CA 1
ATOM 4138 C C . GLN A 1 532 ? 0.547 -19.148 -16.475 1.00 97.69 532 GLN A C 1
ATOM 4140 O O . GLN A 1 532 ? -0.415 -19.920 -16.429 1.00 97.69 532 GLN A O 1
ATOM 4145 N N . ALA A 1 533 ? 1.075 -18.598 -15.377 1.00 97.25 533 ALA A N 1
ATOM 4146 C CA . ALA A 1 533 ? 0.545 -18.804 -14.030 1.00 97.25 533 ALA A CA 1
ATOM 4147 C C . ALA A 1 533 ? -0.816 -18.119 -13.797 1.00 97.25 533 ALA A C 1
ATOM 4149 O O . ALA A 1 533 ? -1.481 -18.397 -12.797 1.00 97.25 533 ALA A O 1
ATOM 4150 N N . LYS A 1 534 ? -1.248 -17.251 -14.725 1.00 96.56 534 LYS A N 1
ATOM 4151 C CA . LYS A 1 534 ? -2.394 -16.341 -14.580 1.00 96.56 534 LYS A CA 1
ATOM 4152 C C . LYS A 1 534 ? -2.241 -15.454 -13.347 1.00 96.56 534 LYS A C 1
ATOM 4154 O O . LYS A 1 534 ? -3.168 -15.255 -12.571 1.00 96.56 534 LYS A O 1
ATOM 4159 N N . GLY A 1 535 ? -1.043 -14.923 -13.178 1.00 97.31 535 GLY A N 1
ATOM 4160 C CA . GLY A 1 535 ? -0.662 -14.062 -12.078 1.00 97.31 535 GLY A CA 1
ATOM 4161 C C . GLY A 1 535 ? 0.182 -14.764 -11.027 1.00 97.31 535 GLY A C 1
ATOM 4162 O O . GLY A 1 535 ? 0.179 -15.987 -10.877 1.00 97.31 535 GLY A O 1
ATOM 4163 N N . GLY A 1 536 ? 0.964 -13.960 -10.325 1.00 97.75 536 GLY A N 1
ATOM 4164 C CA . GLY A 1 536 ? 2.059 -14.423 -9.499 1.00 97.75 536 GLY A CA 1
ATOM 4165 C C . GLY A 1 536 ? 3.220 -13.449 -9.493 1.00 97.75 536 GLY A C 1
ATOM 4166 O O . GLY A 1 536 ? 3.138 -12.339 -10.024 1.00 97.75 536 GLY A O 1
ATOM 4167 N N . VAL A 1 537 ? 4.316 -13.923 -8.917 1.00 98.44 537 VAL A N 1
ATOM 4168 C CA . VAL A 1 537 ? 5.638 -13.312 -9.048 1.00 98.44 537 VAL A CA 1
ATOM 4169 C C . VAL A 1 537 ? 6.594 -14.305 -9.696 1.00 98.44 537 VAL A C 1
ATOM 4171 O O . VAL A 1 537 ? 6.495 -15.512 -9.459 1.00 98.44 537 VAL A O 1
ATOM 4174 N N . SER A 1 538 ? 7.517 -13.811 -10.513 1.00 98.81 538 SER A N 1
ATOM 4175 C CA . SER A 1 538 ? 8.531 -14.627 -11.185 1.00 98.81 538 SER A CA 1
ATOM 4176 C C . SER A 1 538 ? 9.911 -13.982 -11.115 1.00 98.81 538 SER A C 1
ATOM 4178 O O . SER A 1 538 ? 10.014 -12.758 -11.199 1.00 98.81 538 SER A O 1
ATOM 4180 N N . ALA A 1 539 ? 10.955 -14.806 -11.086 1.00 98.81 539 ALA A N 1
ATOM 4181 C CA . ALA A 1 539 ? 12.346 -14.409 -11.257 1.00 98.81 539 ALA A CA 1
ATOM 4182 C C . ALA A 1 539 ? 13.002 -15.313 -12.298 1.00 98.81 539 ALA A C 1
ATOM 4184 O O . ALA A 1 539 ? 12.858 -16.533 -12.239 1.00 98.81 539 ALA A O 1
ATOM 4185 N N . VAL A 1 540 ? 13.755 -14.715 -13.215 1.00 98.81 540 VAL A N 1
ATOM 4186 C CA . VAL A 1 540 ? 14.513 -15.419 -14.252 1.00 98.81 540 VAL A CA 1
ATOM 4187 C C . VAL A 1 540 ? 15.952 -14.942 -14.189 1.00 98.81 540 VAL A C 1
ATOM 4189 O O . VAL A 1 540 ? 16.210 -13.757 -14.358 1.00 98.81 540 VAL A O 1
ATOM 4192 N N . SER A 1 541 ? 16.880 -15.866 -13.962 1.00 97.94 541 SER A N 1
ATOM 4193 C CA . SER A 1 541 ? 18.326 -15.637 -14.055 1.00 97.94 541 SER A CA 1
ATOM 4194 C C . SER A 1 541 ? 18.876 -16.318 -15.310 1.00 97.94 541 SER A C 1
ATOM 4196 O O . SER A 1 541 ? 18.131 -16.917 -16.083 1.00 97.94 541 SER A O 1
ATOM 4198 N N . ARG A 1 542 ? 20.198 -16.300 -15.510 1.00 93.62 542 ARG A N 1
ATOM 4199 C CA . ARG A 1 542 ? 20.814 -17.053 -16.617 1.00 93.62 542 ARG A CA 1
ATOM 4200 C C . ARG A 1 542 ? 20.742 -18.574 -16.457 1.00 93.62 542 ARG A C 1
ATOM 4202 O O . ARG A 1 542 ? 20.875 -19.281 -17.451 1.00 93.62 542 ARG A O 1
ATOM 4209 N N . MET A 1 543 ? 20.609 -19.071 -15.226 1.00 93.75 543 MET A N 1
ATOM 4210 C CA . MET A 1 543 ? 20.778 -20.496 -14.898 1.00 93.75 543 MET A CA 1
ATOM 4211 C C . MET A 1 543 ? 19.550 -21.141 -14.251 1.00 93.75 543 MET A C 1
ATOM 4213 O O . MET A 1 543 ? 19.476 -22.366 -14.201 1.00 93.75 543 MET A O 1
ATOM 4217 N N . ASP A 1 544 ? 18.636 -20.336 -13.722 1.00 96.81 544 ASP A N 1
ATOM 4218 C CA . ASP A 1 544 ? 17.495 -20.781 -12.923 1.00 96.81 544 ASP A CA 1
ATOM 4219 C C . ASP A 1 544 ? 16.291 -19.858 -13.140 1.00 96.81 544 ASP A C 1
ATOM 4221 O O . ASP A 1 544 ? 16.458 -18.687 -13.506 1.00 96.81 544 ASP A O 1
ATOM 4225 N N . GLU A 1 545 ? 15.100 -20.376 -12.858 1.00 98.06 545 GLU A N 1
ATOM 4226 C CA . GLU A 1 545 ? 13.832 -19.651 -12.875 1.00 98.06 545 GLU A CA 1
ATOM 4227 C C . GLU A 1 545 ? 12.960 -20.071 -11.689 1.00 98.06 545 GLU A C 1
ATOM 4229 O O . GLU A 1 545 ? 12.987 -21.214 -11.227 1.00 98.06 545 GLU A O 1
ATOM 4234 N N . LYS A 1 546 ? 12.156 -19.138 -11.186 1.00 98.56 546 LYS A N 1
ATOM 4235 C CA . LYS A 1 546 ? 11.209 -19.387 -10.098 1.00 98.56 546 LYS A CA 1
ATOM 4236 C C . LYS A 1 546 ? 9.905 -18.662 -10.370 1.00 98.56 546 LYS A C 1
ATOM 4238 O O . LYS A 1 546 ? 9.906 -17.549 -10.891 1.00 98.56 546 LYS A O 1
ATOM 4243 N N . VAL A 1 547 ? 8.802 -19.280 -9.953 1.00 98.50 547 VAL A N 1
ATOM 4244 C CA . VAL A 1 547 ? 7.455 -18.706 -10.018 1.00 98.50 547 VAL A CA 1
ATOM 4245 C C . VAL A 1 547 ? 6.718 -19.020 -8.724 1.00 98.50 547 VAL A C 1
ATOM 4247 O O . VAL A 1 547 ? 6.687 -20.172 -8.291 1.00 98.50 547 VAL A O 1
ATOM 4250 N N . VAL A 1 548 ? 6.095 -18.005 -8.129 1.00 98.38 548 VAL A N 1
ATOM 4251 C CA . VAL A 1 548 ? 5.091 -18.172 -7.073 1.00 98.38 548 VAL A CA 1
ATOM 4252 C C . VAL A 1 548 ? 3.732 -17.831 -7.686 1.00 98.38 548 VAL A C 1
ATOM 4254 O O . VAL A 1 548 ? 3.443 -16.648 -7.887 1.00 98.38 548 VAL A O 1
ATOM 4257 N N . PRO A 1 549 ? 2.912 -18.835 -8.046 1.00 97.44 549 PRO A N 1
ATOM 4258 C CA . PRO A 1 549 ? 1.632 -18.595 -8.698 1.00 97.44 549 PRO A CA 1
ATOM 4259 C C . PRO A 1 549 ? 0.629 -17.976 -7.718 1.00 97.44 549 PRO A C 1
ATOM 4261 O O . PRO A 1 549 ? 0.479 -18.435 -6.585 1.00 97.44 549 PRO A O 1
ATOM 4264 N N . LEU A 1 550 ? -0.100 -16.958 -8.177 1.00 96.94 550 LEU A N 1
ATOM 4265 C CA . LEU A 1 550 ? -1.150 -16.269 -7.421 1.00 96.94 550 LEU A CA 1
ATOM 4266 C C . LEU A 1 550 ? -2.469 -16.287 -8.214 1.00 96.94 550 LEU A C 1
ATOM 4268 O O . LEU A 1 550 ? -2.964 -15.244 -8.639 1.00 96.94 550 LEU A O 1
ATOM 4272 N N . PRO A 1 551 ? -3.064 -17.469 -8.454 1.00 95.25 551 PRO A N 1
ATOM 4273 C CA . PRO A 1 551 ? -4.156 -17.629 -9.412 1.00 95.25 551 PRO A CA 1
ATOM 4274 C C . PRO A 1 551 ? -5.489 -17.010 -8.964 1.00 95.25 551 PRO A C 1
ATOM 4276 O O . PRO A 1 551 ? -6.414 -16.947 -9.774 1.00 95.25 551 PRO A O 1
ATOM 4279 N N . VAL A 1 552 ? -5.629 -16.564 -7.712 1.00 95.62 552 VAL A N 1
ATOM 4280 C CA . VAL A 1 552 ? -6.808 -15.823 -7.240 1.00 95.62 552 VAL A CA 1
ATOM 4281 C C . VAL A 1 552 ? -6.598 -14.341 -7.560 1.00 95.62 552 VAL A C 1
ATOM 4283 O O . VAL A 1 552 ? -5.806 -13.655 -6.919 1.00 95.62 552 VAL A O 1
ATOM 4286 N N . ALA A 1 553 ? -7.301 -13.866 -8.584 1.00 95.19 553 ALA A N 1
ATOM 4287 C CA . ALA A 1 553 ? -7.277 -12.524 -9.167 1.00 95.19 553 ALA A CA 1
ATOM 4288 C C . ALA A 1 553 ? -5.895 -12.062 -9.667 1.00 95.19 553 ALA A C 1
ATOM 4290 O O . ALA A 1 553 ? -5.694 -10.876 -9.931 1.00 95.19 553 ALA A O 1
ATOM 4291 N N . GLY A 1 554 ? -4.936 -12.982 -9.780 1.00 95.81 554 GLY A N 1
ATOM 4292 C CA . GLY A 1 554 ? -3.535 -12.657 -10.013 1.00 95.81 554 GLY A CA 1
ATOM 4293 C C . GLY A 1 554 ? -2.838 -12.020 -8.806 1.00 95.81 554 GLY A C 1
ATOM 4294 O O . GLY A 1 554 ? -1.838 -11.337 -9.002 1.00 95.81 554 GLY A O 1
ATOM 4295 N N . LEU A 1 555 ? -3.393 -12.165 -7.597 1.00 95.56 555 LEU A N 1
ATOM 4296 C CA . LEU A 1 555 ? -2.963 -11.456 -6.382 1.00 95.56 555 LEU A CA 1
ATOM 4297 C C . LEU A 1 555 ? -2.740 -12.376 -5.179 1.00 95.56 555 LEU A C 1
ATOM 4299 O O . LEU A 1 555 ? -1.894 -12.099 -4.338 1.00 95.56 555 LEU A O 1
ATOM 4303 N N . MET A 1 556 ? -3.497 -13.470 -5.077 1.00 95.38 556 MET A N 1
ATOM 4304 C CA . MET A 1 556 ? -3.444 -14.391 -3.939 1.00 95.38 556 MET A CA 1
ATOM 4305 C C . MET A 1 556 ? -3.329 -15.847 -4.400 1.00 95.38 556 MET A C 1
ATOM 4307 O O . MET A 1 556 ? -3.736 -16.205 -5.508 1.00 95.38 556 MET A O 1
ATOM 4311 N N . SER A 1 557 ? -2.817 -16.707 -3.520 1.00 94.50 557 SER A N 1
ATOM 4312 C CA . SER A 1 557 ? -2.836 -18.161 -3.701 1.00 94.50 557 SER A CA 1
ATOM 4313 C C . SER A 1 557 ? -3.871 -18.806 -2.770 1.00 94.50 557 SER A C 1
ATOM 4315 O O . SER A 1 557 ? -4.019 -18.349 -1.635 1.00 94.50 557 SER A O 1
ATOM 4317 N N . PRO A 1 558 ? -4.595 -19.854 -3.215 1.00 92.88 558 PRO A N 1
ATOM 4318 C CA . PRO A 1 558 ? -5.440 -20.664 -2.340 1.00 92.88 558 PRO A CA 1
ATOM 4319 C C . PRO A 1 558 ? -4.638 -21.705 -1.532 1.00 92.88 558 PRO A C 1
ATOM 4321 O O . PRO A 1 558 ? -5.240 -22.459 -0.766 1.00 92.88 558 PRO A O 1
ATOM 4324 N N . ASP A 1 559 ? -3.318 -21.791 -1.734 1.00 92.62 559 ASP A N 1
ATOM 4325 C CA . ASP A 1 559 ? -2.441 -22.720 -1.023 1.00 92.62 559 ASP A CA 1
ATOM 4326 C C . ASP A 1 559 ? -2.184 -22.296 0.432 1.00 92.62 559 ASP A C 1
ATOM 4328 O O . ASP A 1 559 ? -2.536 -21.207 0.884 1.00 92.62 559 ASP A O 1
ATOM 4332 N N . ASP A 1 560 ? -1.536 -23.190 1.178 1.00 92.06 560 ASP A N 1
ATOM 4333 C CA . ASP A 1 560 ? -1.114 -22.939 2.552 1.00 92.06 560 ASP A CA 1
ATOM 4334 C C . ASP A 1 560 ? -0.181 -21.718 2.652 1.00 92.06 560 ASP A C 1
ATOM 4336 O O . ASP A 1 560 ? 0.860 -21.654 1.992 1.00 92.06 560 ASP A O 1
ATOM 4340 N N . GLY A 1 561 ? -0.539 -20.768 3.520 1.00 92.38 561 GLY A N 1
ATOM 4341 C CA . GLY A 1 561 ? 0.173 -19.497 3.657 1.00 92.38 561 GLY A CA 1
ATOM 4342 C C . GLY A 1 561 ? 1.645 -19.640 4.058 1.00 92.38 561 GLY A C 1
ATOM 4343 O O . GLY A 1 561 ? 2.463 -18.842 3.606 1.00 92.38 561 GLY A O 1
ATOM 4344 N N . TYR A 1 562 ? 2.017 -20.670 4.829 1.00 93.81 562 TYR A N 1
ATOM 4345 C CA . TYR A 1 562 ? 3.418 -20.905 5.193 1.00 93.81 562 TYR A CA 1
ATOM 4346 C C . TYR A 1 562 ? 4.233 -21.411 4.002 1.00 93.81 562 TYR A C 1
ATOM 4348 O O . TYR A 1 562 ? 5.375 -20.995 3.820 1.00 93.81 562 TYR A O 1
ATOM 4356 N N . LYS A 1 563 ? 3.642 -22.255 3.147 1.00 95.50 563 LYS A N 1
ATOM 4357 C CA . LYS A 1 563 ? 4.288 -22.683 1.894 1.00 95.50 563 LYS A CA 1
ATOM 4358 C C . LYS A 1 563 ? 4.457 -21.525 0.917 1.00 95.50 563 LYS A C 1
ATOM 4360 O O . LYS A 1 563 ? 5.499 -21.411 0.279 1.00 95.50 563 LYS A O 1
ATOM 4365 N N . VAL A 1 564 ? 3.446 -20.660 0.808 1.00 96.38 564 VAL A N 1
ATOM 4366 C CA . VAL A 1 564 ? 3.520 -19.455 -0.032 1.00 96.38 564 VAL A CA 1
ATOM 4367 C C . VAL A 1 564 ? 4.599 -18.505 0.493 1.00 96.38 564 VAL A C 1
ATOM 4369 O O . VAL A 1 564 ? 5.370 -17.977 -0.302 1.00 96.38 564 VAL A O 1
ATOM 4372 N N . ALA A 1 565 ? 4.710 -18.340 1.815 1.00 96.38 565 ALA A N 1
ATOM 4373 C CA . ALA A 1 565 ? 5.779 -17.572 2.449 1.00 96.38 565 ALA A CA 1
ATOM 4374 C C . ALA A 1 565 ? 7.173 -18.137 2.150 1.00 96.38 565 ALA A C 1
ATOM 4376 O O . ALA A 1 565 ? 8.044 -17.387 1.726 1.00 96.38 565 ALA A O 1
ATOM 4377 N N . GLU A 1 566 ? 7.378 -19.448 2.283 1.00 97.62 566 GLU A N 1
ATOM 4378 C CA . GLU A 1 566 ? 8.657 -20.091 1.950 1.00 97.62 566 GLU A CA 1
ATOM 4379 C C . GLU A 1 566 ? 9.021 -19.911 0.465 1.00 97.62 566 GLU A C 1
ATOM 4381 O O . GLU A 1 566 ? 10.157 -19.558 0.131 1.00 97.62 566 GLU A O 1
ATOM 4386 N N . ALA A 1 567 ? 8.050 -20.099 -0.434 1.00 97.81 567 ALA A N 1
ATOM 4387 C CA . ALA A 1 567 ? 8.241 -19.892 -1.866 1.00 97.81 567 ALA A CA 1
ATOM 4388 C C . ALA A 1 567 ? 8.579 -18.426 -2.189 1.00 97.81 567 ALA A C 1
ATOM 4390 O O . ALA A 1 567 ? 9.484 -18.161 -2.985 1.00 97.81 567 ALA A O 1
ATOM 4391 N N . TYR A 1 568 ? 7.904 -17.481 -1.529 1.00 97.12 568 TYR A N 1
ATOM 4392 C CA . TYR A 1 568 ? 8.178 -16.053 -1.652 1.00 97.12 568 TYR A CA 1
ATOM 4393 C C . TYR A 1 568 ? 9.579 -15.692 -1.129 1.00 97.12 568 TYR A C 1
ATOM 4395 O O . TYR A 1 568 ? 10.353 -15.046 -1.831 1.00 97.12 568 TYR A O 1
ATOM 4403 N N . SER A 1 569 ? 9.985 -16.186 0.042 1.00 96.75 569 SER A N 1
ATOM 4404 C CA . SER A 1 569 ? 11.349 -15.969 0.541 1.00 96.75 569 SER A CA 1
ATOM 4405 C C . SER A 1 569 ? 12.408 -16.554 -0.402 1.00 96.75 569 SER A C 1
ATOM 4407 O O . SER A 1 569 ? 13.470 -15.961 -0.590 1.00 96.75 569 SER A O 1
ATOM 4409 N N . SER A 1 570 ? 12.129 -17.695 -1.049 1.00 97.56 570 SER A N 1
ATOM 4410 C CA . SER A 1 570 ? 13.043 -18.276 -2.041 1.00 97.56 570 SER A CA 1
ATOM 4411 C C . SER A 1 570 ? 13.180 -17.411 -3.297 1.00 97.56 570 SER A C 1
ATOM 4413 O O . SER A 1 570 ? 14.291 -17.298 -3.824 1.00 97.56 570 SER A O 1
ATOM 4415 N N . ILE A 1 571 ? 12.088 -16.822 -3.792 1.00 97.88 571 ILE A N 1
ATOM 4416 C CA . ILE A 1 571 ? 12.119 -15.991 -5.002 1.00 97.88 571 ILE A CA 1
ATOM 4417 C C . ILE A 1 571 ? 12.708 -14.598 -4.739 1.00 97.88 571 ILE A C 1
ATOM 4419 O O . ILE A 1 571 ? 13.428 -14.064 -5.583 1.00 97.88 571 ILE A O 1
ATOM 4423 N N . ASP A 1 572 ? 12.480 -14.043 -3.550 1.00 96.50 572 ASP A N 1
ATOM 4424 C CA . ASP A 1 572 ? 13.126 -12.819 -3.072 1.00 96.50 572 ASP A CA 1
ATOM 4425 C C . ASP A 1 572 ? 14.651 -12.996 -2.953 1.00 96.50 572 ASP A C 1
ATOM 4427 O O . ASP A 1 572 ? 15.430 -12.192 -3.474 1.00 96.50 572 ASP A O 1
ATOM 4431 N N . ALA A 1 573 ? 15.096 -14.117 -2.373 1.00 97.50 573 ALA A N 1
ATOM 4432 C CA . ALA A 1 573 ? 16.515 -14.455 -2.296 1.00 97.50 573 ALA A CA 1
ATOM 4433 C C . ALA A 1 573 ? 17.167 -14.565 -3.685 1.00 97.50 573 ALA A C 1
ATOM 4435 O O . ALA A 1 573 ? 18.320 -14.165 -3.855 1.00 97.50 573 ALA A O 1
ATOM 4436 N N . MET A 1 574 ? 16.439 -15.063 -4.688 1.00 98.06 574 MET A N 1
ATOM 4437 C CA . MET A 1 574 ? 16.923 -15.126 -6.069 1.00 98.06 574 MET A CA 1
ATOM 4438 C C . MET A 1 574 ? 17.096 -13.728 -6.683 1.00 98.06 574 MET A C 1
ATOM 4440 O O . MET A 1 574 ? 18.119 -13.468 -7.314 1.00 98.06 574 MET A O 1
ATOM 4444 N N . ALA A 1 575 ? 16.167 -12.796 -6.450 1.00 97.88 575 ALA A N 1
ATOM 4445 C CA . ALA A 1 575 ? 16.319 -11.403 -6.888 1.00 97.88 575 ALA A CA 1
ATOM 4446 C C . ALA A 1 575 ? 17.572 -10.739 -6.280 1.00 97.88 575 ALA A C 1
ATOM 4448 O O . ALA A 1 575 ? 18.324 -10.047 -6.973 1.00 97.88 575 ALA A O 1
ATOM 4449 N N . LYS A 1 576 ? 17.852 -11.018 -5.000 1.00 97.56 576 LYS A N 1
ATOM 4450 C CA . LYS A 1 576 ? 19.072 -10.566 -4.306 1.00 97.56 576 LYS A CA 1
ATOM 4451 C C . LYS A 1 576 ? 20.338 -11.209 -4.881 1.00 97.56 576 LYS A C 1
ATOM 4453 O O . LYS A 1 576 ? 21.337 -10.524 -5.078 1.00 97.56 576 LYS A O 1
ATOM 4458 N N . GLN A 1 577 ? 20.297 -12.497 -5.228 1.00 97.81 577 GLN A N 1
ATOM 4459 C CA . GLN A 1 577 ? 21.408 -13.190 -5.898 1.00 97.81 577 GLN A CA 1
ATOM 4460 C C . GLN A 1 577 ? 21.706 -12.623 -7.293 1.00 97.81 577 GLN A C 1
ATOM 4462 O O . GLN A 1 577 ? 22.872 -12.549 -7.676 1.00 97.81 577 GLN A O 1
ATOM 4467 N N . MET A 1 578 ? 20.683 -12.162 -8.020 1.00 98.19 578 MET A N 1
ATOM 4468 C CA . MET A 1 578 ? 20.847 -11.446 -9.292 1.00 98.19 578 MET A CA 1
ATOM 4469 C C . MET A 1 578 ? 21.411 -10.025 -9.121 1.00 98.19 578 MET A C 1
ATOM 4471 O O . MET A 1 578 ? 21.756 -9.384 -10.112 1.00 98.19 578 MET A O 1
ATOM 4475 N N . GLY A 1 579 ? 21.552 -9.533 -7.886 1.00 97.94 579 GLY A N 1
ATOM 4476 C CA . GLY A 1 579 ? 22.263 -8.297 -7.556 1.00 97.94 579 GLY A CA 1
ATOM 4477 C C . GLY A 1 579 ? 21.416 -7.200 -6.918 1.00 97.94 579 GLY A C 1
ATOM 4478 O O . GLY A 1 579 ? 21.962 -6.134 -6.633 1.00 97.94 579 GLY A O 1
ATOM 4479 N N . SER A 1 580 ? 20.117 -7.422 -6.683 1.00 97.88 580 SER A N 1
ATOM 4480 C CA . SER A 1 580 ? 19.271 -6.383 -6.092 1.00 97.88 580 SER A CA 1
ATOM 4481 C C . SER A 1 580 ? 19.688 -6.050 -4.651 1.00 97.88 580 SER A C 1
ATOM 4483 O O . SER A 1 580 ? 19.761 -6.963 -3.823 1.00 97.88 580 SER A O 1
ATOM 4485 N N . PRO A 1 581 ? 19.945 -4.768 -4.318 1.00 96.06 581 PRO A N 1
ATOM 4486 C CA . PRO A 1 581 ? 20.253 -4.338 -2.957 1.00 96.06 581 PRO A CA 1
ATOM 4487 C C . PRO A 1 581 ? 18.997 -4.054 -2.123 1.00 96.06 581 PRO A C 1
ATOM 4489 O O . PRO A 1 581 ? 19.124 -3.787 -0.932 1.00 96.06 581 PRO A O 1
ATOM 4492 N N . LEU A 1 582 ? 17.812 -4.066 -2.743 1.00 94.00 582 LEU A N 1
ATOM 4493 C CA . LEU A 1 582 ? 16.557 -3.674 -2.110 1.00 94.00 582 LEU A CA 1
ATOM 4494 C C . LEU A 1 582 ? 16.173 -4.648 -0.994 1.00 94.00 582 LEU A C 1
ATOM 4496 O O . LEU A 1 582 ? 16.338 -5.867 -1.123 1.00 94.00 582 LEU A O 1
ATOM 4500 N N . ALA A 1 583 ? 15.599 -4.118 0.086 1.00 91.25 583 ALA A N 1
ATOM 4501 C CA . ALA A 1 583 ? 15.100 -4.948 1.175 1.00 91.25 583 ALA A CA 1
ATOM 4502 C C . ALA A 1 583 ? 13.947 -5.859 0.708 1.00 91.25 583 ALA A C 1
ATOM 4504 O O . ALA A 1 583 ? 13.937 -7.048 1.047 1.00 91.25 583 ALA A O 1
ATOM 4505 N N . ALA A 1 584 ? 13.032 -5.301 -0.097 1.00 91.12 584 ALA A N 1
ATOM 4506 C CA . ALA A 1 584 ? 11.835 -5.953 -0.635 1.00 91.12 584 ALA A CA 1
ATOM 4507 C C . ALA A 1 584 ? 11.622 -5.609 -2.134 1.00 91.12 584 ALA A C 1
ATOM 4509 O O . ALA A 1 584 ? 10.732 -4.819 -2.463 1.00 91.12 584 ALA A O 1
ATOM 4510 N N . PRO A 1 585 ? 12.415 -6.180 -3.065 1.00 94.69 585 PRO A N 1
ATOM 4511 C CA . PRO A 1 585 ? 12.389 -5.852 -4.496 1.00 94.69 585 PRO A CA 1
ATOM 4512 C C . PRO A 1 585 ? 11.003 -5.925 -5.152 1.00 94.69 585 PRO A C 1
ATOM 4514 O O . PRO A 1 585 ? 10.664 -5.043 -5.938 1.00 94.69 585 PRO A O 1
ATOM 4517 N N . TYR A 1 586 ? 10.182 -6.931 -4.830 1.00 95.38 586 TYR A N 1
ATOM 4518 C CA . TYR A 1 586 ? 8.835 -7.058 -5.404 1.00 95.38 586 TYR A CA 1
ATOM 4519 C C . TYR A 1 586 ? 7.851 -6.015 -4.869 1.00 95.38 586 TYR A C 1
ATOM 4521 O O . TYR A 1 586 ? 6.982 -5.574 -5.619 1.00 95.38 586 TYR A O 1
ATOM 4529 N N . MET A 1 587 ? 7.994 -5.583 -3.611 1.00 90.69 587 MET A N 1
ATOM 4530 C CA . MET A 1 587 ? 7.151 -4.515 -3.072 1.00 90.69 587 MET A CA 1
ATOM 4531 C C . MET A 1 587 ? 7.493 -3.177 -3.717 1.00 90.69 587 MET A C 1
ATOM 4533 O O . MET A 1 587 ? 6.608 -2.475 -4.196 1.00 90.69 587 MET A O 1
ATOM 4537 N N . THR A 1 588 ? 8.789 -2.858 -3.797 1.00 91.81 588 THR A N 1
ATOM 4538 C CA . THR A 1 588 ? 9.266 -1.663 -4.501 1.00 91.81 588 THR A CA 1
ATOM 4539 C C . THR A 1 588 ? 8.768 -1.662 -5.943 1.00 91.81 588 THR A C 1
ATOM 4541 O O . THR A 1 588 ? 8.258 -0.649 -6.409 1.00 91.81 588 THR A O 1
ATOM 4544 N N . LEU A 1 589 ? 8.844 -2.810 -6.628 1.00 95.56 589 LEU A N 1
ATOM 4545 C CA . LEU A 1 589 ? 8.309 -2.984 -7.976 1.00 95.56 589 LEU A CA 1
ATOM 4546 C C . LEU A 1 589 ? 6.805 -2.702 -8.051 1.00 95.56 589 LEU A C 1
ATOM 4548 O O . LEU A 1 589 ? 6.384 -1.981 -8.950 1.00 95.56 589 LEU A O 1
ATOM 4552 N N . SER A 1 590 ? 6.014 -3.211 -7.105 1.00 92.94 590 SER A N 1
ATOM 4553 C CA . SER A 1 590 ? 4.563 -3.000 -7.070 1.00 92.94 590 SER A CA 1
ATOM 4554 C C . SER A 1 590 ? 4.193 -1.509 -7.065 1.00 92.94 590 SER A C 1
ATOM 4556 O O . SER A 1 590 ? 3.309 -1.085 -7.808 1.00 92.94 590 SER A O 1
ATOM 4558 N N . PHE A 1 591 ? 4.932 -0.690 -6.308 1.00 90.56 591 PHE A N 1
ATOM 4559 C CA . PHE A 1 591 ? 4.703 0.755 -6.203 1.00 90.56 591 PHE A CA 1
ATOM 4560 C C . PHE A 1 591 ? 5.260 1.583 -7.368 1.00 90.56 591 PHE A C 1
ATOM 4562 O O . PHE A 1 591 ? 5.021 2.793 -7.425 1.00 90.56 591 PHE A O 1
ATOM 4569 N N . MET A 1 592 ? 5.991 0.984 -8.315 1.00 94.44 592 MET A N 1
ATOM 4570 C CA . MET A 1 592 ? 6.401 1.690 -9.538 1.00 94.44 592 MET A CA 1
ATOM 4571 C C . MET A 1 592 ? 5.223 1.911 -10.502 1.00 94.44 592 MET A C 1
ATOM 4573 O O . MET A 1 592 ? 5.316 2.772 -11.378 1.00 94.44 592 MET A O 1
ATOM 4577 N N . GLY A 1 593 ? 4.118 1.177 -10.314 1.00 91.94 593 GLY A N 1
ATOM 4578 C CA . GLY A 1 593 ? 2.867 1.340 -11.060 1.00 91.94 593 GLY A CA 1
ATOM 4579 C C . GLY A 1 593 ? 1.837 2.281 -10.424 1.00 91.94 593 GLY A C 1
ATOM 4580 O O . GLY A 1 593 ? 0.857 2.622 -11.079 1.00 91.94 593 GLY A O 1
ATOM 4581 N N . LEU A 1 594 ? 2.053 2.729 -9.181 1.00 89.75 594 LEU A N 1
ATOM 4582 C CA . LEU A 1 594 ? 1.041 3.463 -8.417 1.00 89.75 594 LEU A CA 1
ATOM 4583 C C . LEU A 1 594 ? 1.055 4.962 -8.738 1.00 89.75 594 LEU A C 1
ATOM 4585 O O . LEU A 1 594 ? 1.843 5.725 -8.179 1.00 89.75 594 LEU A O 1
ATOM 4589 N N . LEU A 1 595 ? 0.164 5.381 -9.637 1.00 87.25 595 LEU A N 1
ATOM 4590 C CA . LEU A 1 595 ? 0.182 6.706 -10.274 1.00 87.25 595 LEU A CA 1
ATOM 4591 C C . LEU A 1 595 ? -0.160 7.880 -9.349 1.00 87.25 595 LEU A C 1
ATOM 4593 O O . LEU A 1 595 ? 0.168 9.020 -9.662 1.00 87.25 595 LEU A O 1
ATOM 4597 N N . VAL A 1 596 ? -0.801 7.624 -8.209 1.00 78.38 596 VAL A N 1
ATOM 4598 C CA . VAL A 1 596 ? -1.171 8.672 -7.239 1.00 78.38 596 VAL A CA 1
ATOM 4599 C C . VAL A 1 596 ? -0.010 9.098 -6.330 1.00 78.38 596 VAL A C 1
ATOM 4601 O O . VAL A 1 596 ? -0.189 9.973 -5.485 1.00 78.38 596 VAL A O 1
ATOM 4604 N N . ILE A 1 597 ? 1.182 8.513 -6.509 1.00 77.69 597 ILE A N 1
ATOM 4605 C CA . ILE A 1 597 ? 2.394 8.842 -5.749 1.00 77.69 597 ILE A CA 1
ATOM 4606 C C . ILE A 1 597 ? 3.461 9.453 -6.681 1.00 77.69 597 ILE A C 1
ATOM 4608 O O . ILE A 1 597 ? 3.795 8.843 -7.700 1.00 77.69 597 ILE A O 1
ATOM 4612 N N . PRO A 1 598 ? 4.057 10.612 -6.335 1.00 70.88 598 PRO A N 1
ATOM 4613 C CA . PRO A 1 598 ? 5.087 11.266 -7.151 1.00 70.88 598 PRO A CA 1
ATOM 4614 C C . PRO A 1 598 ? 6.451 10.525 -7.153 1.00 70.88 598 PRO A C 1
ATOM 4616 O O . PRO A 1 598 ? 6.706 9.616 -6.357 1.00 70.88 598 PRO A O 1
ATOM 4619 N N . HIS A 1 599 ? 7.406 10.865 -8.027 1.00 82.25 599 HIS A N 1
ATOM 4620 C CA . HIS A 1 599 ? 7.328 11.809 -9.152 1.00 82.25 599 HIS A CA 1
ATOM 4621 C C . HIS A 1 599 ? 7.056 11.118 -10.503 1.00 82.25 599 HIS A C 1
ATOM 4623 O O . HIS A 1 599 ? 6.195 11.567 -11.253 1.00 82.25 599 HIS A O 1
ATOM 4629 N N . LEU A 1 600 ? 7.764 10.027 -10.836 1.00 91.19 600 LEU A N 1
ATOM 4630 C CA . LEU A 1 600 ? 7.562 9.281 -12.089 1.00 91.19 600 LEU A CA 1
ATOM 4631 C C . LEU A 1 600 ? 7.122 7.843 -11.814 1.00 91.19 600 LEU A C 1
ATOM 4633 O O . LEU A 1 600 ? 7.754 7.129 -11.039 1.00 91.19 600 LEU A O 1
ATOM 4637 N N . LYS A 1 601 ? 6.087 7.395 -12.523 1.00 93.88 601 LYS A N 1
ATOM 4638 C CA . LYS A 1 601 ? 5.531 6.037 -12.439 1.00 93.88 601 LYS A CA 1
ATOM 4639 C C . LYS A 1 601 ? 5.266 5.488 -13.835 1.00 93.88 601 LYS A C 1
ATOM 4641 O O . LYS A 1 601 ? 5.266 6.242 -14.804 1.00 93.88 601 LYS A O 1
ATOM 4646 N N . LEU A 1 602 ? 5.051 4.184 -13.960 1.00 95.94 602 LEU A N 1
ATOM 4647 C CA . LEU A 1 602 ? 4.738 3.553 -15.241 1.00 95.94 602 LEU A CA 1
ATOM 4648 C C . LEU A 1 602 ? 3.359 2.901 -15.175 1.00 95.94 602 LEU A C 1
ATOM 4650 O O . LEU A 1 602 ? 3.151 1.994 -14.378 1.00 95.94 602 LEU A O 1
ATOM 4654 N N . SER A 1 603 ? 2.436 3.337 -16.028 1.00 95.94 603 SER A N 1
ATOM 4655 C CA . SER A 1 603 ? 1.155 2.658 -16.232 1.00 95.94 603 SER A CA 1
ATOM 4656 C C . SER A 1 603 ? 1.199 1.777 -17.476 1.00 95.94 603 SER A C 1
ATOM 4658 O O . SER A 1 603 ? 2.157 1.827 -18.247 1.00 95.94 603 SER A O 1
ATOM 4660 N N . ASP A 1 604 ? 0.143 1.000 -17.725 1.00 95.94 604 ASP A N 1
ATOM 4661 C CA . ASP A 1 604 ? -0.015 0.273 -18.990 1.00 95.94 604 ASP A CA 1
ATOM 4662 C C . ASP A 1 604 ? -0.220 1.202 -20.200 1.00 95.94 604 ASP A C 1
ATOM 4664 O O . ASP A 1 604 ? -0.083 0.762 -21.339 1.00 95.94 604 ASP A O 1
ATOM 4668 N N . MET A 1 605 ? -0.510 2.486 -19.968 1.00 95.44 605 MET A N 1
ATOM 4669 C CA . MET A 1 605 ? -0.667 3.502 -21.011 1.00 95.44 605 MET A CA 1
ATOM 4670 C C . MET A 1 605 ? 0.628 4.276 -21.302 1.00 95.44 605 MET A C 1
ATOM 4672 O O . MET A 1 605 ? 0.712 4.940 -22.336 1.00 95.44 605 MET A O 1
ATOM 4676 N N . GLY A 1 606 ? 1.638 4.199 -20.430 1.00 94.75 606 GLY A N 1
ATOM 4677 C CA . GLY A 1 606 ? 2.935 4.843 -20.639 1.00 94.75 606 GLY A CA 1
ATOM 4678 C C . GLY A 1 606 ? 3.569 5.403 -19.369 1.00 94.75 606 GLY A C 1
ATOM 4679 O O . GLY A 1 606 ? 3.077 5.214 -18.255 1.00 94.75 606 GLY A O 1
ATOM 4680 N N . LEU A 1 607 ? 4.702 6.088 -19.548 1.00 93.94 607 LEU A N 1
ATOM 4681 C CA . LEU A 1 607 ? 5.385 6.789 -18.463 1.00 93.94 607 LEU A CA 1
ATOM 4682 C C . LEU A 1 607 ? 4.512 7.959 -17.997 1.00 93.94 607 LEU A C 1
ATOM 4684 O O . LEU A 1 607 ? 4.063 8.767 -18.807 1.00 93.94 607 LEU A O 1
ATOM 4688 N N . PHE A 1 608 ? 4.287 8.047 -16.695 1.00 92.25 608 PHE A N 1
ATOM 4689 C CA . PHE A 1 608 ? 3.396 9.006 -16.066 1.00 92.25 608 PHE A CA 1
ATOM 4690 C C . PHE A 1 608 ? 4.168 9.919 -15.115 1.00 92.25 608 PHE A C 1
ATOM 4692 O O . PHE A 1 608 ? 4.989 9.461 -14.319 1.00 92.25 608 PHE A O 1
ATOM 4699 N N . ASP A 1 609 ? 3.884 11.213 -15.203 1.00 87.00 609 ASP A N 1
ATOM 4700 C CA . ASP A 1 609 ? 4.396 12.249 -14.316 1.00 87.00 609 ASP A CA 1
ATOM 4701 C C . ASP A 1 609 ? 3.324 12.591 -13.282 1.00 87.00 609 ASP A C 1
ATOM 4703 O O . ASP A 1 609 ? 2.300 13.186 -13.621 1.00 87.00 609 ASP A O 1
ATOM 4707 N N . GLY A 1 610 ? 3.558 12.181 -12.034 1.00 79.69 610 GLY A N 1
ATOM 4708 C CA . GLY A 1 610 ? 2.651 12.397 -10.910 1.00 79.69 610 GLY A CA 1
ATOM 4709 C C . GLY A 1 610 ? 2.562 13.856 -10.466 1.00 79.69 610 GLY A C 1
ATOM 4710 O O . GLY A 1 610 ? 1.535 14.242 -9.913 1.00 79.69 610 GLY A O 1
ATOM 4711 N N . ASP A 1 611 ? 3.572 14.683 -10.762 1.00 77.50 611 ASP A N 1
ATOM 4712 C CA . ASP A 1 611 ? 3.554 16.113 -10.429 1.00 77.50 611 ASP A CA 1
ATOM 4713 C C . ASP A 1 611 ? 2.689 16.889 -11.424 1.00 77.50 611 ASP A C 1
ATOM 4715 O O . ASP A 1 611 ? 1.834 17.691 -11.052 1.00 77.50 611 ASP A O 1
ATOM 4719 N N . ALA A 1 612 ? 2.910 16.637 -12.718 1.00 77.31 612 ALA A N 1
ATOM 4720 C CA . ALA A 1 612 ? 2.163 17.271 -13.802 1.00 77.31 612 ALA A CA 1
ATOM 4721 C C . ALA A 1 612 ? 0.827 16.569 -14.106 1.00 77.31 612 ALA A C 1
ATOM 4723 O O . ALA A 1 612 ? 0.049 17.066 -14.924 1.00 77.31 612 ALA A O 1
ATOM 4724 N N . PHE A 1 613 ? 0.594 15.412 -13.485 1.00 80.75 613 PHE A N 1
ATOM 4725 C CA . PHE A 1 613 ? -0.573 14.548 -13.635 1.00 80.75 613 PHE A CA 1
ATOM 4726 C C . PHE A 1 613 ? -0.909 14.231 -15.105 1.00 80.75 613 PHE A C 1
ATOM 4728 O O . PHE A 1 613 ? -2.038 14.415 -15.570 1.00 80.75 613 PHE A O 1
ATOM 4735 N N . ARG A 1 614 ? 0.103 13.801 -15.872 1.00 83.75 614 ARG A N 1
ATOM 4736 C CA . ARG A 1 614 ? -0.011 13.497 -17.313 1.00 83.75 614 ARG A CA 1
ATOM 4737 C C . ARG A 1 614 ? 0.986 12.432 -17.771 1.00 83.75 614 ARG A C 1
ATOM 4739 O O . ARG A 1 614 ? 2.029 12.244 -17.152 1.00 83.75 614 ARG A O 1
ATOM 4746 N N . LEU A 1 615 ? 0.699 11.796 -18.907 1.00 87.88 615 LEU A N 1
ATOM 4747 C CA . LEU A 1 615 ? 1.670 10.951 -19.613 1.00 87.88 615 LEU A CA 1
ATOM 4748 C C . LEU A 1 615 ? 2.796 11.807 -20.224 1.00 87.88 615 LEU A C 1
ATOM 4750 O O . LEU A 1 615 ? 2.549 12.941 -20.652 1.00 87.88 615 LEU A O 1
ATOM 4754 N N . VAL A 1 616 ? 4.015 11.263 -20.221 1.00 84.94 616 VAL A N 1
ATOM 4755 C CA . VAL A 1 616 ? 5.263 11.917 -20.663 1.00 84.94 616 VAL A CA 1
ATOM 4756 C C . VAL A 1 616 ? 5.567 11.646 -22.126 1.00 84.94 616 VAL A C 1
ATOM 4758 O O . VAL A 1 616 ? 5.488 10.468 -22.538 1.00 84.94 616 VAL A O 1
#

Secondary structure (DSSP, 8-state):
-HHHHHHTTSSS---EEEPS-SSSSTTS--S----HHHHHHHHTSTTEEEEEEE--HHHHHTT-HHHHHHHHHHHHTT--EEE--TT--HHHHHHHHHT----PPS--PPPS------SSSSSB-TTTHHHHHHHHHHHHHS--HHHHHHHHHHGGGTTTT---EEEEEEBTEEEEEEEGGGTEEEEEE-S----TT----HHHHHHHHHHTT-EEEEEEHHHHHH-HHHHHHHHHHHHHHHHHHHHS--SS-SS---SS-EE----SHHHHHHHHHTT-EEEEEB-SS-B-HHHHGGGGGT-TTTEEEE--S--HHHHHH-SHHHHHHHHHHTT--HHHHHIIIIIHHHHHHT-SSS---TTS---EEEES-TTT--EEEEEETTEEEEETTEE-SPP-PPP-------PPPPGGGG--B----SSSGGGS--EEEEEEE-TT-S-EEEEEEEGGGS-EETTEEPPBTTTTBEEEEEE-SSS--PPEEEEEES---SS-EEEES--TTT--EEEEESSHHHHHHHHHHHHHHTSEEEEE-SS-EEEEE-TBTTTB-SS-HHHHHHHHHHHHHHHHHTT---SSHHHHHHTTS-TTSSSEEEETTEEEETTTTEE-

Radius of gyration: 28.85 Å; chains: 1; bounding box: 53×86×71 Å

pLDDT: mean 86.18, std 16.65, range [24.33, 98.88]